Protein AF-A0A2M3ZH18-F1 (afdb_monomer_lite)

pLDDT: mean 82.98, std 18.34, range [20.59, 98.62]

Structure (mmCIF, N/CA/C/O backbone):
data_AF-A0A2M3ZH18-F1
#
_entry.id   AF-A0A2M3ZH18-F1
#
loop_
_atom_site.group_PDB
_atom_site.id
_atom_site.type_symbol
_atom_site.label_atom_id
_atom_site.label_alt_id
_atom_site.label_comp_id
_atom_site.label_asym_id
_atom_site.label_entity_id
_atom_site.label_seq_id
_atom_site.pdbx_PDB_ins_code
_atom_site.Cartn_x
_atom_site.Cartn_y
_atom_site.Cartn_z
_atom_site.occupancy
_atom_site.B_iso_or_equiv
_atom_site.auth_seq_id
_atom_site.auth_comp_id
_atom_site.auth_asym_id
_atom_site.auth_atom_id
_atom_site.pdbx_PDB_model_num
ATOM 1 N N . ASP A 1 1 ? -3.450 54.986 20.479 1.00 55.53 1 ASP A N 1
ATOM 2 C CA . ASP A 1 1 ? -4.906 55.144 20.701 1.00 55.53 1 ASP A CA 1
ATOM 3 C C . ASP A 1 1 ? -5.503 56.477 20.283 1.00 55.53 1 ASP A C 1
ATOM 5 O O . ASP A 1 1 ? -6.326 56.451 19.381 1.00 55.53 1 ASP A O 1
ATOM 9 N N . ARG A 1 2 ? -5.077 57.640 20.800 1.00 76.75 2 ARG A N 1
ATOM 10 C CA . ARG A 1 2 ? -5.689 58.953 20.455 1.00 76.75 2 ARG A CA 1
ATOM 11 C C . ARG A 1 2 ? -5.778 59.245 18.948 1.00 76.75 2 ARG A C 1
ATOM 13 O O . ARG A 1 2 ? -6.826 59.656 18.458 1.00 76.75 2 ARG A O 1
ATOM 20 N N . LEU A 1 3 ? -4.706 58.957 18.203 1.00 73.50 3 LEU A N 1
ATOM 21 C CA . LEU A 1 3 ? -4.660 59.126 16.743 1.00 73.50 3 LEU A CA 1
ATOM 22 C C . LEU A 1 3 ? -5.636 58.192 16.011 1.00 73.50 3 LEU A C 1
ATOM 24 O O . LEU A 1 3 ? -6.243 58.570 15.014 1.00 73.50 3 LEU A O 1
ATOM 28 N N . LYS A 1 4 ? -5.826 56.982 16.546 1.00 72.25 4 LYS A N 1
ATOM 29 C CA . LYS A 1 4 ? -6.760 55.983 16.019 1.00 72.25 4 LYS A CA 1
ATOM 30 C C . LYS A 1 4 ? -8.207 56.403 16.302 1.00 72.25 4 LYS A C 1
ATOM 32 O O . LYS A 1 4 ? -9.038 56.327 15.407 1.00 72.25 4 LYS A O 1
ATOM 37 N N . THR A 1 5 ? -8.487 56.945 17.489 1.00 79.75 5 THR A N 1
ATOM 38 C CA . THR A 1 5 ? -9.808 57.478 17.862 1.00 79.75 5 THR A CA 1
ATOM 39 C C . THR A 1 5 ? -10.209 58.690 17.020 1.00 79.75 5 THR A C 1
ATOM 41 O O . THR A 1 5 ? -11.342 58.745 16.544 1.00 79.75 5 THR A O 1
ATOM 44 N N . ALA A 1 6 ? -9.291 59.634 16.779 1.00 81.38 6 ALA A N 1
ATOM 45 C CA . ALA A 1 6 ? -9.552 60.778 15.901 1.00 81.38 6 ALA A CA 1
ATOM 46 C C . ALA A 1 6 ? -9.825 60.331 14.454 1.00 81.38 6 ALA A C 1
ATOM 48 O O . ALA A 1 6 ? -10.755 60.826 13.818 1.00 81.38 6 ALA A O 1
ATOM 49 N N . LYS A 1 7 ? -9.065 59.341 13.959 1.00 78.31 7 LYS A N 1
ATOM 50 C CA . LYS A 1 7 ? -9.246 58.761 12.620 1.00 78.31 7 LYS A CA 1
ATOM 51 C C . LYS A 1 7 ? -10.584 58.026 12.480 1.00 78.31 7 LYS A C 1
ATOM 53 O O . LYS A 1 7 ? -11.270 58.209 11.481 1.00 78.31 7 LYS A O 1
ATOM 58 N N . ASN A 1 8 ? -10.980 57.251 13.490 1.00 82.69 8 ASN A N 1
ATOM 59 C CA . ASN A 1 8 ? -12.232 56.488 13.469 1.00 82.69 8 ASN A CA 1
ATOM 60 C C . ASN A 1 8 ? -13.473 57.391 13.496 1.00 82.69 8 ASN A C 1
ATOM 62 O O . ASN A 1 8 ? -14.454 57.086 12.827 1.00 82.69 8 ASN A O 1
ATOM 66 N N . ASN A 1 9 ? -13.410 58.523 14.202 1.00 77.94 9 ASN A N 1
ATOM 67 C CA . ASN A 1 9 ? -14.502 59.503 14.263 1.00 77.94 9 ASN A CA 1
ATOM 68 C C . ASN A 1 9 ? -14.422 60.581 13.164 1.00 77.94 9 ASN A C 1
ATOM 70 O O . ASN A 1 9 ? -15.173 61.552 13.202 1.00 77.94 9 ASN A O 1
ATOM 74 N N . ARG A 1 10 ? -13.512 60.422 12.188 1.00 82.69 10 ARG A N 1
ATOM 75 C CA . ARG A 1 10 ? -13.280 61.347 11.060 1.00 82.69 10 ARG A CA 1
ATOM 76 C C . ARG A 1 10 ? -13.067 62.805 11.481 1.00 82.69 10 ARG A C 1
ATOM 78 O O . ARG A 1 10 ? -13.411 63.711 10.735 1.00 82.69 10 ARG A O 1
ATOM 85 N N . LEU A 1 11 ? -12.500 63.042 12.662 1.00 85.75 11 LEU A N 1
ATOM 86 C CA . LEU A 1 11 ? -12.254 64.393 13.165 1.00 85.75 11 LEU A CA 1
ATOM 87 C C . LEU A 1 11 ? -11.016 64.997 12.493 1.00 85.75 11 LEU A C 1
ATOM 89 O O . LEU A 1 11 ? -10.009 64.315 12.300 1.00 85.75 11 LEU A O 1
ATOM 93 N N . CYS A 1 12 ? -11.061 66.292 12.193 1.00 84.88 12 CYS A N 1
ATOM 94 C CA . CYS A 1 12 ? -9.931 67.053 11.677 1.00 84.88 12 CYS A CA 1
ATOM 95 C C . CYS A 1 12 ? -8.749 66.999 12.656 1.00 84.88 12 CYS A C 1
ATOM 97 O O . CYS A 1 12 ? -8.870 67.379 13.820 1.00 84.88 12 CYS A O 1
ATOM 99 N N . PHE A 1 13 ? -7.570 66.583 12.187 1.00 88.19 13 PHE A N 1
ATOM 100 C CA . PHE A 1 13 ? -6.387 66.438 13.048 1.00 88.19 13 PHE A CA 1
ATOM 101 C C . PHE A 1 13 ? -5.772 67.775 13.479 1.00 88.19 13 PHE A C 1
ATOM 103 O O . PHE A 1 13 ? -4.908 67.782 14.352 1.00 88.19 13 PHE A O 1
ATOM 110 N N . GLY A 1 14 ? -6.212 68.896 12.898 1.00 84.38 14 GLY A N 1
ATOM 111 C CA . GLY A 1 14 ? -5.811 70.245 13.299 1.00 84.38 14 GLY A CA 1
ATOM 112 C C . GLY A 1 14 ? -6.581 70.775 14.513 1.00 84.38 14 GLY A C 1
ATOM 113 O O . GLY A 1 14 ? -5.962 71.313 15.428 1.00 84.38 14 GLY A O 1
ATOM 114 N N . CYS A 1 15 ? -7.909 70.600 14.551 1.00 83.50 15 CYS A N 1
ATOM 115 C CA . CYS A 1 15 ? -8.779 71.177 15.588 1.00 83.50 15 CYS A CA 1
ATOM 116 C C . CYS A 1 15 ? -9.497 70.152 16.481 1.00 83.50 15 CYS A C 1
ATOM 118 O O . CYS A 1 15 ? -10.004 70.529 17.531 1.00 83.50 15 CYS A O 1
ATOM 120 N N . LEU A 1 16 ? -9.569 68.881 16.067 1.00 85.00 16 LEU A N 1
ATOM 121 C CA . LEU A 1 16 ? -10.322 67.791 16.708 1.00 85.00 16 LEU A CA 1
ATOM 122 C C . LEU A 1 16 ? -11.823 68.058 16.936 1.00 85.00 16 LEU A C 1
ATOM 124 O O . LEU A 1 16 ? -12.472 67.283 17.630 1.00 85.00 16 LEU A O 1
ATOM 128 N N . ALA A 1 17 ? -12.383 69.113 16.341 1.00 77.75 17 ALA A N 1
ATOM 129 C CA . ALA A 1 17 ? -13.728 69.599 16.655 1.00 77.75 17 ALA A CA 1
ATOM 130 C C . ALA A 1 17 ? -14.755 69.416 15.524 1.00 77.75 17 ALA A C 1
ATOM 132 O O . ALA A 1 17 ? -15.942 69.619 15.750 1.00 77.75 17 ALA A O 1
ATOM 133 N N . SER A 1 18 ? -14.330 69.056 14.309 1.00 76.06 18 SER A N 1
ATOM 134 C CA . SER A 1 18 ? -15.242 68.848 13.178 1.00 76.06 18 SER A CA 1
ATOM 135 C C . SER A 1 18 ? -14.773 67.717 12.271 1.00 76.06 18 SER A C 1
ATOM 137 O O . SER A 1 18 ? -13.570 67.514 12.114 1.00 76.06 18 SER A O 1
ATOM 139 N N . SER A 1 19 ? -15.725 67.020 11.654 1.00 79.81 19 SER A N 1
ATOM 140 C CA . SER A 1 19 ? -15.511 66.047 10.579 1.00 79.81 19 SER A CA 1
ATOM 141 C C . SER A 1 19 ? -15.775 66.605 9.175 1.00 79.81 19 SER A C 1
ATOM 143 O O . SER A 1 19 ? -15.649 65.877 8.193 1.00 79.81 19 SER A O 1
ATOM 145 N N . SER A 1 20 ? -16.130 67.891 9.065 1.00 75.75 20 SER A N 1
ATOM 146 C CA . SER A 1 20 ? -16.502 68.538 7.799 1.00 75.75 20 SER A CA 1
ATOM 147 C C . SER A 1 20 ? -15.324 69.038 6.956 1.00 75.75 20 SER A C 1
ATOM 149 O O . SER A 1 20 ? -15.533 69.434 5.815 1.00 75.75 20 SER A O 1
ATOM 151 N N . HIS A 1 21 ? -14.101 69.048 7.494 1.00 78.25 21 HIS A N 1
ATOM 152 C CA . HIS A 1 21 ? -12.909 69.547 6.801 1.00 78.25 21 HIS A CA 1
ATOM 153 C C . HIS A 1 21 ? -11.648 68.770 7.201 1.00 78.25 21 HIS A C 1
ATOM 155 O O . HIS A 1 21 ? -11.594 68.128 8.254 1.00 78.25 21 HIS A O 1
ATOM 161 N N . SER A 1 22 ? -10.620 68.831 6.352 1.00 78.38 22 SER A N 1
ATOM 162 C CA . SER A 1 22 ? -9.332 68.172 6.580 1.00 78.38 22 SER A CA 1
ATOM 163 C C . SER A 1 22 ? -8.349 69.081 7.334 1.00 78.38 22 SER A C 1
ATOM 165 O O . SER A 1 22 ? -8.576 70.279 7.478 1.00 78.38 22 SER A O 1
ATOM 167 N N . MET A 1 23 ? -7.221 68.535 7.808 1.00 79.12 23 MET A N 1
ATOM 168 C CA . MET A 1 23 ? -6.156 69.337 8.439 1.00 79.12 23 MET A CA 1
ATOM 169 C C . MET A 1 23 ? -5.641 70.455 7.513 1.00 79.12 23 MET A C 1
ATOM 171 O O . MET A 1 23 ? -5.272 71.519 8.005 1.00 79.12 23 MET A O 1
ATOM 175 N N . TYR A 1 24 ? -5.625 70.216 6.200 1.00 75.50 24 TYR A N 1
ATOM 176 C CA . TYR A 1 24 ? -5.082 71.143 5.208 1.00 75.50 24 TYR A CA 1
ATOM 177 C C . TYR A 1 24 ? -5.987 72.361 4.979 1.00 75.50 24 TYR A C 1
ATOM 179 O O . TYR A 1 24 ? -5.477 73.444 4.714 1.00 75.50 24 TYR A O 1
ATOM 187 N N . ASP A 1 25 ? -7.295 72.202 5.198 1.00 79.00 25 ASP A N 1
ATOM 188 C CA . ASP A 1 25 ? -8.325 73.232 4.983 1.00 79.00 25 ASP A CA 1
ATOM 189 C C . ASP A 1 25 ? -8.823 73.838 6.310 1.00 79.00 25 ASP A C 1
ATOM 191 O O . ASP A 1 25 ? -9.847 74.514 6.381 1.00 79.00 25 ASP A O 1
ATOM 195 N N . CYS A 1 26 ? -8.126 73.542 7.409 1.00 82.25 26 CYS A N 1
ATOM 196 C CA . CYS A 1 26 ? -8.530 73.936 8.750 1.00 82.25 26 CYS A CA 1
ATOM 197 C C . CYS A 1 26 ? -7.967 75.316 9.113 1.00 82.25 26 CYS A C 1
ATOM 199 O O . CYS A 1 26 ? -6.822 75.427 9.551 1.00 82.25 26 CYS A O 1
ATOM 201 N N . GLU A 1 27 ? -8.803 76.354 9.085 1.00 80.12 27 GLU A N 1
ATOM 202 C CA . GLU A 1 27 ? -8.418 77.718 9.503 1.00 80.12 27 GLU A CA 1
ATOM 203 C C . GLU A 1 27 ? -7.960 77.803 10.971 1.00 80.12 27 GLU A C 1
ATOM 205 O O . GLU A 1 27 ? -7.195 78.683 11.359 1.00 80.12 27 GLU A O 1
ATOM 210 N N . LYS A 1 28 ? -8.391 76.848 11.805 1.00 76.25 28 LYS A N 1
ATOM 211 C CA . LYS A 1 28 ? -7.997 76.745 13.220 1.00 76.25 28 LYS A CA 1
ATOM 212 C C . LYS A 1 28 ? -6.756 75.871 13.458 1.00 76.25 28 LYS A C 1
ATOM 214 O O . LYS A 1 28 ? -6.391 75.660 14.615 1.00 76.25 28 LYS A O 1
ATOM 219 N N . ALA A 1 29 ? -6.113 75.336 12.414 1.00 77.12 29 ALA A N 1
ATOM 220 C CA . ALA A 1 29 ? -4.942 74.474 12.571 1.00 77.12 29 ALA A CA 1
ATOM 221 C C . ALA A 1 29 ? -3.707 75.302 12.942 1.00 77.12 29 ALA A C 1
ATOM 223 O O . ALA A 1 29 ? -3.177 76.071 12.140 1.00 77.12 29 ALA A O 1
ATOM 224 N N . ARG A 1 30 ? -3.226 75.112 14.171 1.00 76.88 30 ARG A N 1
ATOM 225 C CA . ARG A 1 30 ? -2.007 75.746 14.680 1.00 76.88 30 ARG A CA 1
ATOM 226 C C . ARG A 1 30 ? -0.833 74.771 14.652 1.00 76.88 30 ARG A C 1
ATOM 228 O O . ARG A 1 30 ? -1.008 73.553 14.599 1.00 76.88 30 ARG A O 1
ATOM 235 N N . GLN A 1 31 ? 0.372 75.327 14.675 1.00 80.62 31 GLN A N 1
ATOM 236 C CA . GLN A 1 31 ? 1.603 74.567 14.860 1.00 80.62 31 GLN A CA 1
ATOM 237 C C . GLN A 1 31 ? 1.559 73.844 16.215 1.00 80.62 31 GLN A C 1
ATOM 239 O O . GLN A 1 31 ? 1.094 74.411 17.205 1.00 80.62 31 GLN A O 1
ATOM 244 N N . CYS A 1 32 ? 2.002 72.586 16.258 1.00 81.69 32 CYS A N 1
ATOM 245 C CA . CYS A 1 32 ? 1.922 71.761 17.458 1.00 81.69 32 CYS A CA 1
ATOM 246 C C . CYS A 1 32 ? 2.729 72.365 18.615 1.00 81.69 32 CYS A C 1
ATOM 248 O O . CYS A 1 32 ? 2.222 72.480 19.732 1.00 81.69 32 CYS A O 1
ATOM 250 N N . GLY A 1 33 ? 3.986 72.741 18.374 1.00 74.12 33 GLY A N 1
ATOM 251 C CA . GLY A 1 33 ? 4.843 73.364 19.386 1.00 74.12 33 GLY A CA 1
ATOM 252 C C . GLY A 1 33 ? 5.019 72.512 20.650 1.00 74.12 33 GLY A C 1
ATOM 253 O O . GLY A 1 33 ? 5.064 73.061 21.747 1.00 74.12 33 GLY A O 1
ATOM 254 N N . VAL A 1 34 ? 5.014 71.181 20.519 1.00 77.12 34 VAL A N 1
ATOM 255 C CA . VAL A 1 34 ? 5.344 70.211 21.585 1.00 77.12 34 VAL A CA 1
ATOM 256 C C . VAL A 1 34 ? 6.632 69.518 21.144 1.00 77.12 34 VAL A C 1
ATOM 258 O O . VAL A 1 34 ? 6.711 69.142 19.980 1.00 77.12 34 VAL A O 1
ATOM 261 N N . ASP A 1 35 ? 7.642 69.423 22.012 1.00 76.44 35 ASP A N 1
ATOM 262 C CA . ASP A 1 35 ? 8.973 68.853 21.716 1.00 76.44 35 ASP A CA 1
ATOM 263 C C . ASP A 1 35 ? 9.657 69.456 20.469 1.00 76.44 35 ASP A C 1
ATOM 265 O O . ASP A 1 35 ? 10.229 68.749 19.643 1.00 76.44 35 ASP A O 1
ATOM 269 N N . GLY A 1 36 ? 9.533 70.777 20.275 1.00 71.44 36 GLY A N 1
ATOM 270 C CA . GLY A 1 36 ? 10.062 71.465 19.086 1.00 71.44 36 GLY A CA 1
ATOM 271 C C . GLY A 1 36 ? 9.339 71.103 17.780 1.00 71.44 36 GLY A C 1
ATOM 272 O O . GLY A 1 36 ? 9.811 71.427 16.696 1.00 71.44 36 GLY A O 1
ATOM 273 N N . CYS A 1 37 ? 8.186 70.427 17.854 1.00 74.94 37 CYS A N 1
ATOM 274 C CA . CYS A 1 37 ? 7.444 70.002 16.675 1.00 74.94 37 CYS A CA 1
ATOM 275 C C . CYS A 1 37 ? 6.829 71.187 15.930 1.00 74.94 37 CYS A C 1
ATOM 277 O O . CYS A 1 37 ? 5.837 71.785 16.363 1.00 74.94 37 CYS A O 1
ATOM 279 N N . GLU A 1 38 ? 7.362 71.437 14.740 1.00 76.12 38 GLU A N 1
ATOM 280 C CA . GLU A 1 38 ? 6.894 72.492 13.848 1.00 76.12 38 GLU A CA 1
ATOM 281 C C . GLU A 1 38 ? 5.717 72.081 12.949 1.00 76.12 38 GLU A C 1
ATOM 283 O O . GLU A 1 38 ? 5.256 72.859 12.114 1.00 76.12 38 GLU A O 1
ATOM 288 N N . ARG A 1 39 ? 5.194 70.860 13.104 1.00 76.38 39 ARG A N 1
ATOM 289 C CA . ARG A 1 39 ? 4.098 70.352 12.269 1.00 76.38 39 ARG A CA 1
ATOM 290 C C . ARG A 1 39 ? 2.748 70.903 12.727 1.00 76.38 39 ARG A C 1
ATOM 292 O O . ARG A 1 39 ? 2.496 71.059 13.921 1.00 76.38 39 ARG A O 1
ATOM 299 N N . LYS A 1 40 ? 1.846 71.155 11.775 1.00 78.12 40 LYS A N 1
ATOM 300 C CA . LYS A 1 40 ? 0.470 71.603 12.042 1.00 78.12 40 LYS A CA 1
ATOM 301 C C . LYS A 1 40 ? -0.416 70.409 12.393 1.00 78.12 40 LYS A C 1
ATOM 303 O O . LYS A 1 40 ? -0.895 69.710 11.514 1.00 78.12 40 LYS A O 1
ATOM 308 N N . HIS A 1 41 ? -0.615 70.157 13.680 1.00 83.69 41 HIS A N 1
ATOM 309 C CA . HIS A 1 41 ? -1.595 69.196 14.185 1.00 83.69 41 HIS A CA 1
ATOM 310 C C . HIS A 1 41 ? -1.989 69.568 15.615 1.00 83.69 41 HIS A C 1
ATOM 312 O O . HIS A 1 41 ? -1.255 70.263 16.319 1.00 83.69 41 HIS A O 1
ATOM 318 N N . HIS A 1 42 ? -3.135 69.073 16.074 1.00 85.31 42 HIS A N 1
ATOM 319 C CA . HIS A 1 42 ? -3.583 69.302 17.437 1.00 85.31 42 HIS A CA 1
ATOM 320 C C . HIS A 1 42 ? -2.585 68.687 18.429 1.00 85.31 42 HIS A C 1
ATOM 322 O O . HIS A 1 42 ? -2.158 67.538 18.264 1.00 85.31 42 HIS A O 1
ATOM 328 N N . ARG A 1 43 ? -2.236 69.427 19.488 1.00 83.38 43 ARG A N 1
ATOM 329 C CA . ARG A 1 43 ? -1.198 69.043 20.471 1.00 83.38 43 ARG A CA 1
ATOM 330 C C . ARG A 1 43 ? -1.466 67.676 21.116 1.00 83.38 43 ARG A C 1
ATOM 332 O O . ARG A 1 43 ? -0.547 66.906 21.356 1.00 83.38 43 ARG A O 1
ATOM 339 N N . MET A 1 44 ? -2.743 67.327 21.300 1.00 81.56 44 MET A N 1
ATOM 340 C CA . MET A 1 44 ? -3.195 66.031 21.845 1.00 81.56 44 MET A CA 1
ATOM 341 C C . MET A 1 44 ? -2.846 64.808 20.980 1.00 81.56 44 MET A C 1
ATOM 343 O O . MET A 1 44 ? -2.903 63.680 21.477 1.00 81.56 44 MET A O 1
ATOM 347 N N . LEU A 1 45 ? -2.532 65.020 19.699 1.00 83.38 45 LEU A N 1
ATOM 348 C CA . LEU A 1 45 ? -2.123 63.977 18.757 1.00 83.38 45 LEU A CA 1
ATOM 349 C C . LEU A 1 45 ? -0.596 63.871 18.607 1.00 83.38 45 LEU A C 1
ATOM 351 O O . LEU A 1 45 ? -0.137 63.065 17.801 1.00 83.38 45 LEU A O 1
ATOM 355 N N . HIS A 1 46 ? 0.189 64.661 19.351 1.00 82.88 46 HIS A N 1
ATOM 356 C CA . HIS A 1 46 ? 1.648 64.583 19.301 1.00 82.88 46 HIS A CA 1
ATOM 357 C C . HIS A 1 46 ? 2.160 63.222 19.798 1.00 82.88 46 HIS A C 1
ATOM 359 O O . HIS A 1 46 ? 1.674 62.692 20.799 1.00 82.88 46 HIS A O 1
ATOM 365 N N . LEU A 1 47 ? 3.141 62.664 19.087 1.00 73.56 47 LEU A N 1
ATOM 366 C CA . LEU A 1 47 ? 3.800 61.402 19.412 1.00 73.56 47 LEU A CA 1
ATOM 367 C C . LEU A 1 47 ? 5.296 61.679 19.590 1.00 73.56 47 LEU A C 1
ATOM 369 O O . LEU A 1 47 ? 6.004 61.838 18.597 1.00 73.56 47 LEU A O 1
ATOM 373 N N . SER A 1 48 ? 5.769 61.739 20.835 1.00 58.88 48 SER A N 1
ATOM 374 C CA . SER A 1 48 ? 7.197 61.912 21.123 1.00 58.88 48 SER A CA 1
ATOM 375 C C . SER A 1 48 ? 7.984 60.642 20.734 1.00 58.88 48 SER A C 1
ATOM 377 O O . SER A 1 48 ? 7.489 59.529 20.966 1.00 58.88 48 SER A O 1
ATOM 379 N N . PRO A 1 49 ? 9.203 60.748 20.167 1.00 44.81 49 PRO A N 1
ATOM 380 C CA . PRO A 1 49 ? 10.022 59.587 19.822 1.00 44.81 49 PRO A CA 1
ATOM 381 C C . PRO A 1 49 ? 10.627 58.949 21.085 1.00 44.81 49 PRO A C 1
ATOM 383 O O . PRO A 1 49 ? 11.157 59.652 21.940 1.00 44.81 49 PRO A O 1
ATOM 386 N N . ARG A 1 50 ? 10.597 57.614 21.212 1.00 33.16 50 ARG A N 1
ATOM 387 C CA . ARG A 1 50 ? 11.335 56.889 22.266 1.00 33.16 50 ARG A CA 1
ATOM 388 C C . ARG A 1 50 ? 12.618 56.264 21.704 1.00 33.16 50 ARG A C 1
ATOM 390 O O . ARG A 1 50 ? 12.536 55.289 20.965 1.00 33.16 50 ARG A O 1
ATOM 397 N N . GLY A 1 51 ? 13.774 56.798 22.112 1.00 31.42 51 GLY A N 1
ATOM 398 C CA . GLY A 1 51 ? 15.018 56.041 22.336 1.00 31.42 51 GLY A CA 1
ATOM 399 C C . GLY A 1 51 ? 15.078 55.484 23.777 1.00 31.42 51 GLY A C 1
ATOM 400 O O . GLY A 1 51 ? 14.149 55.746 24.548 1.00 31.42 51 GLY A O 1
ATOM 401 N N . PRO A 1 52 ? 16.098 54.680 24.152 1.00 31.02 52 PRO A N 1
ATOM 402 C CA . PRO A 1 52 ? 16.040 53.761 25.298 1.00 31.02 52 PRO A CA 1
ATOM 403 C C . PRO A 1 52 ? 16.045 54.483 26.658 1.00 31.02 52 PRO A C 1
ATOM 405 O O . PRO A 1 52 ? 16.768 55.451 26.853 1.00 31.02 52 PRO A O 1
ATOM 408 N N . ARG A 1 53 ? 15.201 54.011 27.586 1.00 39.62 53 ARG A N 1
ATOM 409 C CA . ARG A 1 53 ? 14.748 54.694 28.819 1.00 39.62 53 ARG A CA 1
ATOM 410 C C . ARG A 1 53 ? 15.753 54.710 29.987 1.00 39.62 53 ARG A C 1
ATOM 412 O O . ARG A 1 53 ? 16.115 53.638 30.457 1.00 39.62 53 ARG A O 1
ATOM 419 N N . ALA A 1 54 ? 15.965 55.893 30.572 1.00 26.42 54 ALA A N 1
ATOM 420 C CA . ALA A 1 54 ? 15.917 56.231 32.014 1.00 26.42 54 ALA A CA 1
ATOM 421 C C . ALA A 1 54 ? 15.951 57.780 32.116 1.00 26.42 54 ALA A C 1
ATOM 423 O O . ALA A 1 54 ? 16.501 58.413 31.228 1.00 26.42 54 ALA A O 1
ATOM 424 N N . GLU A 1 55 ? 15.260 58.462 33.032 1.00 21.94 55 GLU A N 1
ATOM 425 C CA . GLU A 1 55 ? 15.751 58.675 34.398 1.00 21.94 55 GLU A CA 1
ATOM 426 C C . GLU A 1 55 ? 14.648 59.087 35.391 1.00 21.94 55 GLU A C 1
ATOM 428 O O . GLU A 1 55 ? 13.646 59.723 35.060 1.00 21.94 55 GLU A O 1
ATOM 433 N N . HIS A 1 56 ? 14.902 58.705 36.641 1.00 24.98 56 HIS A N 1
ATOM 434 C CA . HIS A 1 56 ? 14.236 59.110 37.870 1.00 24.98 56 HIS A CA 1
ATOM 435 C C . HIS A 1 56 ? 14.625 60.533 38.312 1.00 24.98 56 HIS A C 1
ATOM 437 O O . HIS A 1 56 ? 15.796 60.887 38.312 1.00 24.98 56 HIS A O 1
ATOM 443 N N . SER A 1 57 ? 13.671 61.250 38.906 1.00 21.41 57 SER A N 1
ATOM 444 C CA . SER A 1 57 ? 13.747 61.759 40.293 1.00 21.41 57 SER A CA 1
ATOM 445 C C . SER A 1 57 ? 12.289 61.811 40.804 1.00 21.41 57 SER A C 1
ATOM 447 O O . SER A 1 57 ? 11.392 62.090 40.020 1.00 21.41 57 SER A O 1
ATOM 449 N N . SER A 1 58 ? 11.892 61.452 42.027 1.00 22.25 58 SER A N 1
ATOM 450 C CA . SER A 1 58 ? 12.490 61.672 43.342 1.00 22.25 58 SER A CA 1
ATOM 451 C C . SER A 1 58 ? 11.824 60.778 44.425 1.00 22.25 58 SER A C 1
ATOM 453 O O . SER A 1 58 ? 10.633 60.498 44.367 1.00 22.25 58 SER A O 1
ATOM 455 N N . LEU A 1 59 ? 12.652 60.352 45.391 1.00 22.91 59 LEU A N 1
ATOM 456 C CA . LEU A 1 59 ? 12.440 60.223 46.850 1.00 22.91 59 LEU A CA 1
ATOM 457 C C . LEU A 1 59 ? 11.225 59.458 47.446 1.00 22.91 59 LEU A C 1
ATOM 459 O O . LEU A 1 59 ? 10.129 59.989 47.560 1.00 22.91 59 LEU A O 1
ATOM 463 N N . GLY A 1 60 ? 11.537 58.313 48.081 1.00 21.45 60 GLY A N 1
ATOM 464 C CA . GLY A 1 60 ? 11.365 58.158 49.540 1.00 21.45 60 GLY A CA 1
ATOM 465 C C . GLY A 1 60 ? 10.284 57.200 50.074 1.00 21.45 60 GLY A C 1
ATOM 466 O O . GLY A 1 60 ? 9.174 57.643 50.341 1.00 21.45 60 GLY A O 1
ATOM 467 N N . LYS A 1 61 ? 10.652 55.944 50.394 1.00 23.09 61 LYS A N 1
ATOM 468 C CA . LYS A 1 61 ? 10.767 55.397 51.776 1.00 23.09 61 LYS A CA 1
ATOM 469 C C . LYS A 1 61 ? 10.918 53.858 51.802 1.00 23.09 61 LYS A C 1
ATOM 471 O O . LYS A 1 61 ? 10.120 53.135 51.222 1.00 23.09 61 LYS A O 1
ATOM 476 N N . SER A 1 62 ? 11.991 53.455 52.487 1.00 20.61 62 SER A N 1
ATOM 477 C CA . SER A 1 62 ? 12.355 52.225 53.216 1.00 20.61 62 SER A CA 1
ATOM 478 C C . SER A 1 62 ? 11.393 51.023 53.242 1.00 20.61 62 SER A C 1
ATOM 480 O O . SER A 1 62 ? 10.237 51.179 53.603 1.00 20.61 62 SER A O 1
ATOM 482 N N . GLU A 1 63 ? 11.891 49.799 53.011 1.00 22.23 63 GLU A N 1
ATOM 483 C CA . GLU A 1 63 ? 12.546 48.937 54.020 1.00 22.23 63 GLU A CA 1
ATOM 484 C C . GLU A 1 63 ? 13.130 47.641 53.402 1.00 22.23 63 GLU A C 1
ATOM 486 O O . GLU A 1 63 ? 12.536 46.974 52.562 1.00 22.23 63 GLU A O 1
ATOM 491 N N . THR A 1 64 ? 14.360 47.365 53.834 1.00 20.59 64 THR A N 1
ATOM 492 C CA . THR A 1 64 ? 15.184 46.139 53.872 1.00 20.59 64 THR A CA 1
ATOM 493 C C . THR A 1 64 ? 14.542 44.764 53.609 1.00 20.59 64 THR A C 1
ATOM 495 O O . THR A 1 64 ? 13.609 44.381 54.305 1.00 20.59 64 THR A O 1
ATOM 498 N N . SER A 1 65 ? 15.178 43.904 52.794 1.00 21.66 65 SER A N 1
ATOM 499 C CA . SER A 1 65 ? 16.133 42.859 53.254 1.00 21.66 65 SER A CA 1
ATOM 500 C C . SER A 1 65 ? 16.436 41.759 52.203 1.00 21.66 65 SER A C 1
ATOM 502 O O . SER A 1 65 ? 15.557 41.165 51.599 1.00 21.66 65 SER A O 1
ATOM 504 N N . GLU A 1 66 ? 17.742 41.557 52.002 1.00 21.05 66 GLU A N 1
ATOM 505 C CA . GLU A 1 66 ? 18.524 40.350 51.666 1.00 21.05 66 GLU A CA 1
ATOM 506 C C . GLU A 1 66 ? 18.026 39.176 50.772 1.00 21.05 66 GLU A C 1
ATOM 508 O O . GLU A 1 66 ? 17.132 38.416 51.118 1.00 21.05 66 GLU A O 1
ATOM 513 N N . LYS A 1 67 ? 18.904 38.883 49.788 1.00 22.14 67 LYS A N 1
ATOM 514 C CA . LYS A 1 67 ? 19.532 37.582 49.426 1.00 22.14 67 LYS A CA 1
ATOM 515 C C . LYS A 1 67 ? 18.875 36.605 48.421 1.00 22.14 67 LYS A C 1
ATOM 517 O O . LYS A 1 67 ? 17.935 35.888 48.728 1.00 22.14 67 LYS A O 1
ATOM 522 N N . ARG A 1 68 ? 19.687 36.405 47.366 1.00 21.64 68 ARG A N 1
ATOM 523 C CA . ARG A 1 68 ? 20.194 35.156 46.744 1.00 21.64 68 ARG A CA 1
ATOM 524 C C . ARG A 1 68 ? 19.615 34.703 45.396 1.00 21.64 68 ARG A C 1
ATOM 526 O O . ARG A 1 68 ? 18.426 34.760 45.128 1.00 21.64 68 ARG A O 1
ATOM 533 N N . GLU A 1 69 ? 20.585 34.309 44.576 1.00 23.33 69 GLU A N 1
ATOM 534 C CA . GLU A 1 69 ? 20.603 33.925 43.166 1.00 23.33 69 GLU A CA 1
ATOM 535 C C . GLU A 1 69 ? 19.765 32.681 42.842 1.00 23.33 69 GLU A C 1
ATOM 537 O O . GLU A 1 69 ? 19.704 31.760 43.652 1.00 23.33 69 GLU A O 1
ATOM 542 N N . ASP A 1 70 ? 19.251 32.611 41.608 1.00 22.45 70 ASP A N 1
ATOM 543 C CA . ASP A 1 70 ? 19.524 31.457 40.737 1.00 22.45 70 ASP A CA 1
ATOM 544 C C . ASP A 1 70 ? 19.451 31.877 39.242 1.00 22.45 70 ASP A C 1
ATOM 546 O O . ASP A 1 70 ? 18.642 32.746 38.889 1.00 22.45 70 ASP A O 1
ATOM 550 N N . PRO A 1 71 ? 20.311 31.341 38.352 1.00 26.98 71 PRO A N 1
ATOM 551 C CA . PRO A 1 71 ? 20.505 31.820 36.988 1.00 26.98 71 PRO A CA 1
ATOM 552 C C . PRO A 1 71 ? 19.700 31.021 35.949 1.00 26.98 71 PRO A C 1
ATOM 554 O O . PRO A 1 71 ? 19.401 29.844 36.120 1.00 26.98 71 PRO A O 1
ATOM 557 N N . GLY A 1 72 ? 19.466 31.638 34.785 1.00 24.19 72 GLY A N 1
ATOM 558 C CA . GLY A 1 72 ? 19.314 30.888 33.531 1.00 24.19 72 GLY A CA 1
ATOM 559 C C . GLY A 1 72 ? 17.931 30.887 32.881 1.00 24.19 72 GLY A C 1
ATOM 560 O O . GLY A 1 72 ? 17.300 29.846 32.737 1.00 24.19 72 GLY A O 1
ATOM 561 N N . ALA A 1 73 ? 17.517 32.037 32.347 1.00 23.72 73 ALA A N 1
ATOM 562 C CA . ALA A 1 73 ? 16.593 32.089 31.215 1.00 23.72 73 ALA A CA 1
ATOM 563 C C . ALA A 1 73 ? 17.091 33.128 30.204 1.00 23.72 73 ALA A C 1
ATOM 565 O O . ALA A 1 73 ? 16.572 34.238 30.107 1.00 23.72 73 ALA A O 1
ATOM 566 N N . THR A 1 74 ? 18.135 32.779 29.453 1.00 24.42 74 THR A N 1
ATOM 567 C CA . THR A 1 74 ? 18.555 33.575 28.298 1.00 24.42 74 THR A CA 1
ATOM 568 C C . THR A 1 74 ? 17.662 33.203 27.118 1.00 24.42 74 THR A C 1
ATOM 570 O O . THR A 1 74 ? 17.785 32.126 26.535 1.00 24.42 74 THR A O 1
ATOM 573 N N . GLN A 1 75 ? 16.741 34.100 26.763 1.00 26.83 75 GLN A N 1
ATOM 574 C CA . GLN A 1 75 ? 16.172 34.150 25.420 1.00 26.83 75 GLN A CA 1
ATOM 575 C C . GLN A 1 75 ? 17.326 34.333 24.426 1.00 26.83 75 GLN A C 1
ATOM 577 O O . GLN A 1 75 ? 17.873 35.425 24.299 1.00 26.83 75 GLN A O 1
ATOM 582 N N . ALA A 1 76 ? 17.717 33.268 23.732 1.00 22.03 76 ALA A N 1
ATOM 583 C CA . ALA A 1 76 ? 18.636 33.365 22.608 1.00 22.03 76 ALA A CA 1
ATOM 584 C C . ALA A 1 76 ? 17.832 33.596 21.321 1.00 22.03 76 ALA A C 1
ATOM 586 O O . ALA A 1 76 ? 17.446 32.664 20.619 1.00 22.03 76 ALA A O 1
ATOM 587 N N . THR A 1 77 ? 17.573 34.863 21.006 1.00 24.73 77 THR A N 1
ATOM 588 C CA . THR A 1 77 ? 17.495 35.314 19.614 1.00 24.73 77 THR A CA 1
ATOM 589 C C . THR A 1 77 ? 18.901 35.213 19.030 1.00 24.73 77 THR A C 1
ATOM 591 O O . THR A 1 77 ? 19.747 36.055 19.337 1.00 24.73 77 THR A O 1
ATOM 594 N N . SER A 1 78 ? 19.190 34.189 18.226 1.00 22.75 78 SER A N 1
ATOM 595 C CA . SER A 1 78 ? 20.474 34.104 17.523 1.00 22.75 78 SER A CA 1
ATOM 596 C C . SER A 1 78 ? 20.506 35.104 16.368 1.00 22.75 78 SER A C 1
ATOM 598 O O . SER A 1 78 ? 20.155 34.799 15.232 1.00 22.75 78 SER A O 1
ATOM 600 N N . TYR A 1 79 ? 20.928 36.322 16.696 1.00 27.67 79 TYR A N 1
ATOM 601 C CA . TYR A 1 79 ? 21.568 37.248 15.775 1.00 27.67 79 TYR A CA 1
ATOM 602 C C . TYR A 1 79 ? 22.983 36.727 15.488 1.00 27.67 79 TYR A C 1
ATOM 604 O O . TYR A 1 79 ? 23.792 36.623 16.407 1.00 27.67 79 TYR A O 1
ATOM 612 N N . HIS A 1 80 ? 23.312 36.452 14.227 1.00 25.28 80 HIS A N 1
ATOM 613 C CA . HIS A 1 80 ? 24.701 36.284 13.791 1.00 25.28 80 HIS A CA 1
ATOM 614 C C . HIS A 1 80 ? 25.091 37.452 12.880 1.00 25.28 80 HIS A C 1
ATOM 616 O O . HIS A 1 80 ? 25.165 37.331 11.665 1.00 25.28 80 HIS A O 1
ATOM 622 N N . HIS A 1 81 ? 25.343 38.607 13.497 1.00 28.92 81 HIS A N 1
ATOM 623 C CA . HIS A 1 81 ? 26.269 39.604 12.968 1.00 28.92 81 HIS A CA 1
ATOM 624 C C . HIS A 1 81 ? 27.301 39.872 14.065 1.00 28.92 81 HIS A C 1
ATOM 626 O O . HIS A 1 81 ? 27.014 40.564 15.040 1.00 28.92 81 HIS A O 1
ATOM 632 N N . ARG A 1 82 ? 28.506 39.311 13.916 1.00 25.58 82 ARG A N 1
ATOM 633 C CA . ARG A 1 82 ? 29.707 39.882 14.528 1.00 25.58 82 ARG A CA 1
ATOM 634 C C . ARG A 1 82 ? 30.458 40.643 13.450 1.00 25.58 82 ARG A C 1
ATOM 636 O O . ARG A 1 82 ? 30.915 40.069 12.469 1.00 25.58 82 ARG A O 1
ATOM 643 N N . SER A 1 83 ? 30.550 41.946 13.657 1.00 29.22 83 SER A N 1
ATOM 644 C CA . SER A 1 83 ? 31.512 42.818 13.003 1.00 29.22 83 SER A CA 1
ATOM 645 C C . SER A 1 83 ? 32.913 42.454 13.504 1.00 29.22 83 SER A C 1
ATOM 647 O O . SER A 1 83 ? 33.139 42.458 14.713 1.00 29.22 83 SER A O 1
ATOM 649 N N . GLY A 1 84 ? 33.840 42.154 12.590 1.00 28.02 84 GLY A N 1
ATOM 650 C CA . GLY A 1 84 ? 35.269 42.015 12.891 1.00 28.02 84 GLY A CA 1
ATOM 651 C C . GLY A 1 84 ? 35.895 40.728 12.355 1.00 28.02 84 GLY A C 1
ATOM 652 O O . GLY A 1 84 ? 35.937 39.725 13.057 1.00 28.02 84 GLY A O 1
ATOM 653 N N . GLY A 1 85 ? 36.414 40.784 11.127 1.00 28.47 85 GLY A N 1
ATOM 654 C CA . GLY A 1 85 ? 37.211 39.724 10.504 1.00 28.47 85 GLY A CA 1
ATOM 655 C C . GLY A 1 85 ? 37.022 39.712 8.988 1.00 28.47 85 GLY A C 1
ATOM 656 O O . GLY A 1 85 ? 35.930 39.433 8.510 1.00 28.47 85 GLY A O 1
ATOM 657 N N . SER A 1 86 ? 38.062 40.061 8.230 1.00 35.69 86 SER A N 1
ATOM 658 C CA . SER A 1 86 ? 38.062 40.045 6.759 1.00 35.69 86 SER A CA 1
ATOM 659 C C . SER A 1 86 ? 37.808 38.620 6.236 1.00 35.69 86 SER A C 1
ATOM 661 O O . SER A 1 86 ? 38.718 37.793 6.235 1.00 35.69 86 SER A O 1
ATOM 663 N N . SER A 1 87 ? 36.569 38.299 5.839 1.00 41.34 87 SER A N 1
ATOM 664 C CA . SER A 1 87 ? 36.229 36.996 5.250 1.00 41.34 87 SER A CA 1
ATOM 665 C C . SER A 1 87 ? 36.658 36.953 3.781 1.00 41.34 87 SER A C 1
ATOM 667 O O . SER A 1 87 ? 36.273 37.829 3.008 1.00 41.34 87 SER A O 1
ATOM 669 N N . THR A 1 88 ? 37.408 35.925 3.378 1.00 60.09 88 THR A N 1
ATOM 670 C CA . THR A 1 88 ? 38.015 35.809 2.033 1.00 60.09 88 THR A CA 1
ATOM 671 C C . THR A 1 88 ? 37.385 34.709 1.161 1.00 60.09 88 THR A C 1
ATOM 673 O O . THR A 1 88 ? 38.048 34.141 0.291 1.00 60.09 88 THR A O 1
ATOM 676 N N . THR A 1 89 ? 36.095 34.420 1.370 1.00 69.75 89 THR A N 1
ATOM 677 C CA . THR A 1 89 ? 35.310 33.498 0.529 1.00 69.75 89 THR A CA 1
ATOM 678 C C . THR A 1 89 ? 34.497 34.264 -0.505 1.00 69.75 89 THR A C 1
ATOM 680 O O . THR A 1 89 ? 33.722 35.159 -0.166 1.00 69.75 89 THR A O 1
ATOM 683 N N . LEU A 1 90 ? 34.677 33.903 -1.779 1.00 83.50 90 LEU A N 1
ATOM 684 C CA . LEU A 1 90 ? 33.949 34.480 -2.904 1.00 83.50 90 LEU A CA 1
ATOM 685 C C . LEU A 1 90 ? 32.785 33.562 -3.294 1.00 83.50 90 LEU A C 1
ATOM 687 O O . LEU A 1 90 ? 32.988 32.431 -3.738 1.00 83.50 90 LEU A O 1
ATOM 691 N N . TYR A 1 91 ? 31.559 34.059 -3.159 1.00 87.06 91 TYR A N 1
ATOM 692 C CA . TYR A 1 91 ? 30.349 33.407 -3.652 1.00 87.06 91 TYR A CA 1
ATOM 693 C C . TYR A 1 91 ? 30.123 33.714 -5.135 1.00 87.06 91 TYR A C 1
ATOM 695 O O . TYR A 1 91 ? 30.683 34.665 -5.689 1.00 87.06 91 TYR A O 1
ATOM 703 N N . GLN A 1 92 ? 29.255 32.929 -5.782 1.00 91.31 92 GLN A N 1
ATOM 704 C CA . GLN A 1 92 ? 28.864 33.140 -7.176 1.00 91.31 92 GLN A CA 1
ATOM 705 C C . GLN A 1 92 ? 27.955 34.366 -7.312 1.00 91.31 92 GLN A C 1
ATOM 707 O O . GLN A 1 92 ? 26.730 34.267 -7.389 1.00 91.31 92 GLN A O 1
ATOM 712 N N . VAL A 1 93 ? 28.577 35.540 -7.336 1.00 91.81 93 VAL A N 1
ATOM 713 C CA . VAL A 1 93 ? 27.906 36.836 -7.400 1.00 91.81 93 VAL A CA 1
ATOM 714 C C . VAL A 1 93 ? 28.371 37.602 -8.630 1.00 91.81 93 VAL A C 1
ATOM 716 O O . VAL A 1 93 ? 29.563 37.644 -8.933 1.00 91.81 93 VAL A O 1
ATOM 719 N N . LEU A 1 94 ? 27.430 38.223 -9.345 1.00 93.19 94 LEU A N 1
ATOM 720 C CA . LEU A 1 94 ? 27.735 39.061 -10.506 1.00 93.19 94 LEU A CA 1
ATOM 721 C C . LEU A 1 94 ? 26.762 40.245 -10.650 1.00 93.19 94 LEU A C 1
ATOM 723 O O . LEU A 1 94 ? 25.612 40.156 -10.206 1.00 93.19 94 LEU A O 1
ATOM 727 N N . PRO A 1 95 ? 27.181 41.348 -11.294 1.00 94.06 95 PRO A N 1
ATOM 728 C CA . PRO A 1 95 ? 26.309 42.486 -11.550 1.00 94.06 95 PRO A CA 1
ATOM 729 C C . PRO A 1 95 ? 25.252 42.159 -12.611 1.00 94.06 95 PRO A C 1
ATOM 731 O O . PRO A 1 95 ? 25.543 41.601 -13.673 1.00 94.06 95 PRO A O 1
ATOM 734 N N . VAL A 1 96 ? 24.013 42.567 -12.349 1.00 95.69 96 VAL A N 1
ATOM 735 C CA . VAL A 1 96 ? 22.877 42.422 -13.261 1.00 95.69 96 VAL A CA 1
ATOM 736 C C . VAL A 1 96 ? 22.016 43.683 -13.289 1.00 95.69 96 VAL A C 1
ATOM 738 O O . VAL A 1 96 ? 22.005 44.509 -12.382 1.00 95.69 96 VAL A O 1
ATOM 741 N N . THR A 1 97 ? 21.250 43.843 -14.360 1.00 96.75 97 THR A N 1
ATOM 742 C CA . THR A 1 97 ? 20.160 44.813 -14.453 1.00 96.75 97 THR A CA 1
ATOM 743 C C . THR A 1 97 ? 18.842 44.055 -14.503 1.00 96.75 97 THR A C 1
ATOM 745 O O . THR A 1 97 ? 18.600 43.289 -15.439 1.00 96.75 97 THR A O 1
ATOM 748 N N . LEU A 1 98 ? 17.990 44.275 -13.508 1.00 96.94 98 LEU A N 1
ATOM 749 C CA . LEU A 1 98 ? 16.614 43.795 -13.489 1.00 96.94 98 LEU A CA 1
ATOM 750 C C . LEU A 1 98 ? 15.723 44.789 -14.223 1.00 96.94 98 LEU A C 1
ATOM 752 O O . LEU A 1 98 ? 15.920 45.994 -14.102 1.00 96.94 98 LEU A O 1
ATOM 756 N N . MET A 1 99 ? 14.771 44.301 -15.014 1.00 95.12 99 MET A N 1
ATOM 757 C CA . MET A 1 99 ? 13.963 45.132 -15.903 1.00 95.12 99 MET A CA 1
ATOM 758 C C . MET A 1 99 ? 12.508 44.676 -15.943 1.00 95.12 99 MET A C 1
ATOM 760 O O . MET A 1 99 ? 12.208 43.482 -16.058 1.00 95.12 99 MET A O 1
ATOM 764 N N . LYS A 1 100 ? 11.594 45.648 -15.916 1.00 92.81 100 LYS A N 1
ATOM 765 C CA . LYS A 1 100 ? 10.158 45.441 -16.118 1.00 92.81 100 LYS A CA 1
ATOM 766 C C . LYS A 1 100 ? 9.502 46.734 -16.600 1.00 92.81 100 LYS A C 1
ATOM 768 O O . LYS A 1 100 ? 9.755 47.785 -16.031 1.00 92.81 100 LYS A O 1
ATOM 773 N N . ASN A 1 101 ? 8.650 46.653 -17.626 1.00 82.56 101 ASN A N 1
ATOM 774 C CA . ASN A 1 101 ? 7.771 47.744 -18.079 1.00 82.56 101 ASN A CA 1
ATOM 775 C C . ASN A 1 101 ? 8.469 49.120 -18.204 1.00 82.56 101 ASN A C 1
ATOM 777 O O . ASN A 1 101 ? 7.986 50.117 -17.679 1.00 82.56 101 ASN A O 1
ATOM 781 N N . GLY A 1 102 ? 9.635 49.166 -18.859 1.00 82.44 102 GLY A N 1
ATOM 782 C CA . GLY A 1 102 ? 10.397 50.406 -19.069 1.00 82.44 102 GLY A CA 1
ATOM 783 C C . GLY A 1 102 ? 11.235 50.878 -17.874 1.00 82.44 102 GLY A C 1
ATOM 784 O O . GLY A 1 102 ? 11.965 51.854 -18.004 1.00 82.44 102 GLY A O 1
ATOM 785 N N . ARG A 1 103 ? 11.187 50.179 -16.734 1.00 91.62 103 ARG A N 1
ATOM 786 C CA . ARG A 1 103 ? 12.031 50.439 -15.561 1.00 91.62 103 ARG A CA 1
ATOM 787 C C . ARG A 1 103 ? 13.170 49.449 -15.468 1.00 91.62 103 ARG A C 1
ATOM 789 O O . ARG A 1 103 ? 13.029 48.287 -15.861 1.00 91.62 103 ARG A O 1
ATOM 796 N N . SER A 1 104 ? 14.281 49.910 -14.906 1.00 93.69 104 SER A N 1
ATOM 797 C CA . SER A 1 104 ? 15.459 49.087 -14.684 1.00 93.69 104 SER A CA 1
ATOM 798 C C . SER A 1 104 ? 16.136 49.408 -13.361 1.00 93.69 104 SER A C 1
ATOM 800 O O . SER A 1 104 ? 16.388 50.578 -13.092 1.00 93.69 104 SER A O 1
ATOM 802 N N . VAL A 1 105 ? 16.504 48.373 -12.611 1.00 96.06 105 VAL A N 1
ATOM 803 C CA . VAL A 1 105 ? 17.274 48.471 -11.365 1.00 96.06 105 VAL A CA 1
ATOM 804 C C . VAL A 1 105 ? 18.588 47.724 -11.550 1.00 96.06 105 VAL A C 1
ATOM 806 O O . VAL A 1 105 ? 18.598 46.564 -11.969 1.00 96.06 105 VAL A O 1
ATOM 809 N N . LYS A 1 106 ? 19.710 48.396 -11.286 1.00 94.25 106 LYS A N 1
ATOM 810 C CA . LYS A 1 106 ? 21.036 47.765 -11.274 1.00 94.25 106 LYS A CA 1
ATOM 811 C C . LYS A 1 106 ? 21.274 47.170 -9.889 1.00 94.25 106 LYS A C 1
ATOM 813 O O . LYS A 1 106 ? 21.146 47.876 -8.899 1.00 94.25 106 LYS A O 1
ATOM 818 N N . THR A 1 107 ? 21.618 45.891 -9.831 1.00 94.19 107 THR A N 1
ATOM 819 C CA . THR A 1 107 ? 21.881 45.165 -8.582 1.00 94.19 107 THR A CA 1
ATOM 820 C C . THR A 1 107 ? 22.889 44.040 -8.834 1.00 94.19 107 THR A C 1
ATOM 822 O O . THR A 1 107 ? 23.417 43.898 -9.937 1.00 94.19 107 THR A O 1
ATOM 825 N N . PHE A 1 108 ? 23.155 43.220 -7.826 1.00 94.56 108 PHE A N 1
ATOM 826 C CA . PHE A 1 108 ? 23.918 41.989 -7.945 1.00 94.56 108 PHE A CA 1
ATOM 827 C C . PHE A 1 108 ? 22.989 40.784 -7.806 1.00 94.56 108 PHE A C 1
ATOM 829 O O . PHE A 1 108 ? 22.043 40.802 -7.016 1.00 94.56 108 PHE A O 1
ATOM 836 N N . ALA A 1 109 ? 23.261 39.742 -8.589 1.00 94.56 109 ALA A N 1
ATOM 837 C CA . ALA A 1 109 ? 22.592 38.453 -8.488 1.00 94.56 109 ALA A CA 1
ATOM 838 C C . ALA A 1 109 ? 23.495 37.450 -7.776 1.00 94.56 109 ALA A C 1
ATOM 840 O O . ALA A 1 109 ? 24.676 37.344 -8.106 1.00 94.56 109 ALA A O 1
ATOM 841 N N . PHE A 1 110 ? 22.916 36.699 -6.845 1.00 93.81 110 PHE A N 1
ATOM 842 C CA . PHE A 1 110 ? 23.539 35.545 -6.209 1.00 93.81 110 PHE A CA 1
ATOM 843 C C . PHE A 1 110 ? 23.054 34.276 -6.909 1.00 93.81 110 PHE A C 1
ATOM 845 O O . PHE A 1 110 ? 21.851 34.011 -6.955 1.00 93.81 110 PHE A O 1
ATOM 852 N N . LEU A 1 111 ? 23.971 33.522 -7.508 1.00 93.12 111 LEU A N 1
ATOM 853 C CA . LEU A 1 111 ? 23.656 32.290 -8.223 1.00 93.12 111 LEU A CA 1
ATOM 854 C C . LEU A 1 111 ? 23.787 31.110 -7.265 1.00 93.12 111 LEU A C 1
ATOM 856 O O . LEU A 1 111 ? 24.881 30.819 -6.788 1.00 93.12 111 LEU A O 1
ATOM 860 N N . ASP A 1 112 ? 22.674 30.432 -6.991 1.00 87.12 112 ASP A N 1
ATOM 861 C CA . ASP A 1 112 ? 22.645 29.338 -6.025 1.00 87.12 112 ASP A CA 1
ATOM 862 C C . ASP A 1 112 ? 21.953 28.092 -6.598 1.00 87.12 112 ASP A C 1
ATOM 864 O O . ASP A 1 112 ? 20.721 28.008 -6.596 1.00 87.12 112 ASP A O 1
ATOM 868 N N . PRO A 1 113 ? 22.711 27.081 -7.060 1.00 79.50 113 PRO A N 1
ATOM 869 C CA . PRO A 1 113 ? 22.130 25.811 -7.482 1.00 79.50 113 PRO A CA 1
ATOM 870 C C . PRO A 1 113 ? 21.530 24.993 -6.319 1.00 79.50 113 PRO A C 1
ATOM 872 O O . PRO A 1 113 ? 20.880 23.982 -6.576 1.00 79.50 113 PRO A O 1
ATOM 875 N N . GLY A 1 114 ? 21.725 25.395 -5.057 1.00 69.62 114 GLY A N 1
ATOM 876 C CA . GLY A 1 114 ? 21.092 24.802 -3.873 1.00 69.62 114 GLY A CA 1
ATOM 877 C C . GLY A 1 114 ? 19.682 25.330 -3.577 1.00 69.62 114 GLY A C 1
ATOM 878 O O . GLY A 1 114 ? 18.919 24.686 -2.850 1.00 69.62 114 GLY A O 1
ATOM 879 N N . SER A 1 115 ? 19.291 26.458 -4.175 1.00 77.81 115 SER A N 1
ATOM 880 C CA . SER A 1 115 ? 17.951 27.023 -4.023 1.00 77.81 115 SER A CA 1
ATOM 881 C C . SER A 1 115 ? 16.984 26.488 -5.077 1.00 77.81 115 SER A C 1
ATOM 883 O O . SER A 1 115 ? 17.241 26.568 -6.280 1.00 77.81 115 SER A O 1
ATOM 885 N N . SER A 1 116 ? 15.815 26.013 -4.639 1.00 74.62 116 SER A N 1
ATOM 886 C CA . SER A 1 116 ? 14.719 25.594 -5.525 1.00 74.62 116 SER A CA 1
ATOM 887 C C . SER A 1 116 ? 14.063 26.763 -6.276 1.00 74.62 116 SER A C 1
ATOM 889 O O . SER A 1 116 ? 13.549 26.572 -7.379 1.00 74.62 116 SER A O 1
ATOM 891 N N . LEU A 1 117 ? 14.116 27.978 -5.719 1.00 84.56 117 LEU A N 1
ATOM 892 C CA . LEU A 1 117 ? 13.382 29.153 -6.196 1.00 84.56 117 LEU A CA 1
ATOM 893 C C . LEU A 1 117 ? 14.306 30.322 -6.549 1.00 84.56 117 LEU A C 1
ATOM 895 O O . LEU A 1 117 ? 15.428 30.442 -6.061 1.00 84.56 117 LEU A O 1
ATOM 899 N N . THR A 1 118 ? 13.792 31.233 -7.374 1.00 92.62 118 THR A N 1
ATOM 900 C CA . THR A 1 118 ? 14.381 32.564 -7.550 1.00 92.62 118 THR A CA 1
ATOM 901 C C . THR A 1 118 ? 13.649 33.547 -6.652 1.00 92.62 118 THR A C 1
ATOM 903 O O . THR A 1 118 ? 12.426 33.678 -6.741 1.00 92.62 118 THR A O 1
ATOM 906 N N . LEU A 1 119 ? 14.404 34.228 -5.796 1.00 93.62 119 LEU A N 1
ATOM 907 C CA . LEU A 1 119 ? 13.891 35.138 -4.778 1.00 93.62 119 LEU A CA 1
ATOM 908 C C . LEU A 1 119 ? 14.391 36.555 -5.043 1.00 93.62 119 LEU A C 1
ATOM 910 O O . LEU A 1 119 ? 15.540 36.734 -5.437 1.00 93.62 119 LEU A O 1
ATOM 914 N N . ILE A 1 120 ? 13.542 37.553 -4.818 1.00 94.50 120 ILE A N 1
ATOM 915 C CA . ILE A 1 120 ? 13.873 38.977 -4.959 1.00 94.50 120 ILE A CA 1
ATOM 916 C C . ILE A 1 120 ? 13.464 39.730 -3.691 1.00 94.50 120 ILE A C 1
ATOM 918 O O . ILE A 1 120 ? 12.393 39.472 -3.141 1.00 94.50 120 ILE A O 1
ATOM 922 N N . GLU A 1 121 ? 14.292 40.660 -3.220 1.00 93.31 121 GLU A N 1
ATOM 923 C CA . GLU A 1 121 ? 13.930 41.511 -2.080 1.00 93.31 121 GLU A CA 1
ATOM 924 C C . GLU A 1 121 ? 12.702 42.375 -2.393 1.00 93.31 121 GLU A C 1
ATOM 926 O O . GLU A 1 121 ? 12.557 42.900 -3.504 1.00 93.31 121 GLU A O 1
ATOM 931 N N . LYS A 1 122 ? 11.809 42.518 -1.405 1.00 91.38 122 LYS A N 1
ATOM 932 C CA . LYS A 1 122 ? 10.539 43.246 -1.531 1.00 91.38 122 LYS A CA 1
ATOM 933 C C . LYS A 1 122 ? 10.780 44.692 -1.968 1.00 91.38 122 LYS A C 1
ATOM 935 O O . LYS A 1 122 ? 10.100 45.145 -2.884 1.00 91.38 122 LYS A O 1
ATOM 940 N N . ASP A 1 123 ? 11.807 45.355 -1.442 1.00 92.62 123 ASP A N 1
ATOM 941 C CA . ASP A 1 123 ? 12.183 46.723 -1.826 1.00 92.62 123 ASP A CA 1
ATOM 942 C C . ASP A 1 123 ? 12.601 46.826 -3.302 1.00 92.62 123 ASP A C 1
ATOM 944 O O . ASP A 1 123 ? 12.111 47.684 -4.038 1.00 92.62 123 ASP A O 1
ATOM 948 N N . THR A 1 124 ? 13.424 45.888 -3.786 1.00 93.56 124 THR A N 1
ATOM 949 C CA . THR A 1 124 ? 13.825 45.839 -5.207 1.00 93.56 124 THR A CA 1
ATOM 950 C C . THR A 1 124 ? 12.615 45.556 -6.108 1.00 93.56 124 THR A C 1
ATOM 952 O O . THR A 1 124 ? 12.480 46.119 -7.199 1.00 93.56 124 THR A O 1
ATOM 955 N N . ALA A 1 125 ? 11.699 44.691 -5.662 1.00 93.38 125 ALA A N 1
ATOM 956 C CA . ALA A 1 125 ? 10.456 44.419 -6.375 1.00 93.38 125 ALA A CA 1
ATOM 957 C C . ALA A 1 125 ? 9.524 45.645 -6.412 1.00 93.38 125 ALA A C 1
ATOM 959 O O . ALA A 1 125 ? 8.899 45.896 -7.445 1.00 93.38 125 ALA A O 1
ATOM 960 N N . GLN A 1 126 ? 9.455 46.422 -5.328 1.00 92.44 126 GLN A N 1
ATOM 961 C CA . GLN A 1 126 ? 8.681 47.663 -5.245 1.00 92.44 126 GLN A CA 1
ATOM 962 C C . GLN A 1 126 ? 9.258 48.765 -6.144 1.00 92.44 126 GLN A C 1
ATOM 964 O O . GLN A 1 126 ? 8.495 49.424 -6.852 1.00 92.44 126 GLN A O 1
ATOM 969 N N . GLU A 1 127 ? 10.584 48.921 -6.198 1.00 94.12 127 GLU A N 1
ATOM 970 C CA . GLU A 1 127 ? 11.262 49.883 -7.081 1.00 94.12 127 GLU A CA 1
ATOM 971 C C . GLU A 1 127 ? 10.952 49.604 -8.566 1.00 94.12 127 GLU A C 1
ATOM 973 O O . GLU A 1 127 ? 10.610 50.503 -9.347 1.00 94.12 127 GLU A O 1
ATOM 978 N N . LEU A 1 128 ? 10.954 48.320 -8.941 1.00 93.25 128 LEU A N 1
ATOM 979 C CA . LEU A 1 128 ? 10.546 47.843 -10.266 1.00 93.25 128 LEU A CA 1
ATOM 980 C C . LEU A 1 128 ? 9.024 47.845 -10.492 1.00 93.25 128 LEU A C 1
ATOM 982 O O . LEU A 1 128 ? 8.587 47.540 -11.604 1.00 93.25 128 LEU A O 1
ATOM 986 N N . GLN A 1 129 ? 8.227 48.171 -9.469 1.00 92.31 129 GLN A N 1
ATOM 987 C CA . GLN A 1 129 ? 6.763 48.071 -9.457 1.00 92.31 129 GLN A CA 1
ATOM 988 C C . GLN A 1 129 ? 6.257 46.717 -9.968 1.00 92.31 129 GLN A C 1
ATOM 990 O O . GLN A 1 129 ? 5.363 46.627 -10.814 1.00 92.31 129 GLN A O 1
ATOM 995 N N . LEU A 1 130 ? 6.859 45.638 -9.470 1.00 92.00 130 LEU A N 1
ATOM 996 C CA . LEU A 1 130 ? 6.418 44.291 -9.789 1.00 92.00 130 LEU A CA 1
ATOM 997 C C . LEU A 1 130 ? 5.077 44.011 -9.107 1.00 92.00 130 LEU A C 1
ATOM 999 O O . LEU A 1 130 ? 4.942 44.134 -7.894 1.00 92.00 130 LEU A O 1
ATOM 1003 N N . THR A 1 131 ? 4.098 43.583 -9.896 1.00 90.19 131 THR A N 1
ATOM 1004 C CA . THR A 1 131 ? 2.800 43.112 -9.408 1.00 90.19 131 THR A CA 1
ATOM 1005 C C . THR A 1 131 ? 2.657 41.614 -9.658 1.00 90.19 131 THR A C 1
ATOM 1007 O O . THR A 1 131 ? 3.236 41.058 -10.601 1.00 90.19 131 THR A O 1
ATOM 1010 N N . GLY A 1 132 ? 1.912 40.944 -8.784 1.00 89.00 132 GLY A N 1
ATOM 1011 C CA . GLY A 1 132 ? 1.778 39.495 -8.779 1.00 89.00 132 GLY A CA 1
ATOM 1012 C C . GLY A 1 132 ? 0.708 39.019 -7.808 1.00 89.00 132 GLY A C 1
ATOM 1013 O O . GLY A 1 132 ? 0.163 39.807 -7.042 1.00 89.00 132 GLY A O 1
ATOM 1014 N N . GLU A 1 133 ? 0.414 37.726 -7.860 1.00 84.75 133 GLU A N 1
ATOM 1015 C CA . GLU A 1 133 ? -0.471 37.065 -6.901 1.00 84.75 133 GLU A CA 1
ATOM 1016 C C . GLU A 1 133 ? 0.237 36.927 -5.548 1.00 84.75 133 GLU A C 1
ATOM 1018 O O . GLU A 1 133 ? 1.401 36.513 -5.505 1.00 84.75 133 GLU A O 1
ATOM 1023 N N . THR A 1 134 ? -0.454 37.256 -4.455 1.00 88.81 134 THR A N 1
ATOM 1024 C CA . THR A 1 134 ? 0.029 36.975 -3.100 1.00 88.81 134 THR A CA 1
ATOM 1025 C C . THR A 1 134 ? -0.140 35.494 -2.814 1.00 88.81 134 THR A C 1
ATOM 1027 O O . THR A 1 134 ? -1.254 34.981 -2.769 1.00 88.81 134 THR A O 1
ATOM 1030 N N . ILE A 1 135 ? 0.977 34.810 -2.611 1.00 79.75 135 ILE A N 1
ATOM 1031 C CA . ILE A 1 135 ? 1.016 33.394 -2.263 1.00 79.75 135 ILE A CA 1
ATOM 1032 C C . ILE A 1 135 ? 1.922 33.291 -1.033 1.00 79.75 135 ILE A C 1
ATOM 1034 O O . ILE A 1 135 ? 3.021 33.836 -1.071 1.00 79.75 135 ILE A O 1
ATOM 1038 N N . PRO A 1 136 ? 1.553 32.586 0.041 1.00 76.75 136 PRO A N 1
ATOM 1039 C CA . PRO A 1 136 ? 2.467 32.376 1.161 1.00 76.75 136 PRO A CA 1
ATOM 1040 C C . PRO A 1 136 ? 3.751 31.660 0.713 1.00 76.75 136 PRO A C 1
ATOM 1042 O O . PRO A 1 136 ? 3.699 30.679 -0.031 1.00 76.75 136 PRO A O 1
ATOM 1045 N N . LEU A 1 137 ? 4.919 32.148 1.128 1.00 77.00 137 LEU A N 1
ATOM 1046 C CA . LEU A 1 137 ? 6.216 31.524 0.864 1.00 77.00 137 LEU A CA 1
ATOM 1047 C C . LEU A 1 137 ? 6.763 30.929 2.158 1.00 77.00 137 LEU A C 1
ATOM 1049 O O . LEU A 1 137 ? 6.962 31.636 3.141 1.00 77.00 137 LEU A O 1
ATOM 1053 N N . ARG A 1 138 ? 7.053 29.626 2.150 1.00 69.38 138 ARG A N 1
ATOM 1054 C CA . ARG A 1 138 ? 7.803 28.985 3.232 1.00 69.38 138 ARG A CA 1
ATOM 1055 C C . ARG A 1 138 ? 9.247 28.799 2.798 1.00 69.38 138 ARG A C 1
ATOM 1057 O O . ARG A 1 138 ? 9.513 28.114 1.814 1.00 69.38 138 ARG A O 1
ATOM 1064 N N . LEU A 1 139 ? 10.169 29.363 3.562 1.00 66.00 139 LEU A N 1
ATOM 1065 C CA . LEU A 1 139 ? 11.597 29.146 3.387 1.00 66.00 139 LEU A CA 1
ATOM 1066 C C . LEU A 1 139 ? 12.038 28.141 4.434 1.00 66.00 139 LEU A C 1
ATOM 1068 O O . LEU A 1 139 ? 11.810 28.341 5.623 1.00 66.00 139 LEU A O 1
ATOM 1072 N N . SER A 1 140 ? 12.624 27.044 3.983 1.00 52.91 140 SER A N 1
ATOM 1073 C CA . SER A 1 140 ? 13.218 26.030 4.851 1.00 52.91 140 SER A CA 1
ATOM 1074 C C . SER A 1 140 ? 14.728 26.100 4.676 1.00 52.91 140 SER A C 1
ATOM 1076 O O . SER A 1 140 ? 15.182 26.323 3.557 1.00 52.91 140 SER A O 1
ATOM 1078 N N . TRP A 1 141 ? 15.487 25.911 5.752 1.00 56.16 141 TRP A N 1
ATOM 1079 C CA . TRP A 1 141 ? 16.953 25.931 5.749 1.00 56.16 141 TRP A CA 1
ATOM 1080 C C . TRP A 1 141 ? 17.504 24.658 6.411 1.00 56.16 141 TRP A C 1
ATOM 1082 O O . TRP A 1 141 ? 16.754 23.805 6.896 1.00 56.16 141 TRP A O 1
ATOM 1092 N N . THR A 1 142 ? 18.830 24.510 6.461 1.00 38.91 142 THR A N 1
ATOM 1093 C CA . THR A 1 142 ? 19.475 23.423 7.214 1.00 38.91 142 THR A CA 1
ATOM 1094 C C . THR A 1 142 ? 19.096 23.486 8.704 1.00 38.91 142 THR A C 1
ATOM 1096 O O . THR A 1 142 ? 18.859 24.567 9.232 1.00 38.91 142 THR A O 1
ATOM 1099 N N . GLN A 1 143 ? 19.059 22.339 9.393 1.00 36.34 143 GLN A N 1
ATOM 1100 C CA . GLN A 1 143 ? 18.612 22.201 10.798 1.00 36.34 143 GLN A CA 1
ATOM 1101 C C . GLN A 1 143 ? 17.109 22.446 11.057 1.00 36.34 143 GLN A C 1
ATOM 1103 O O . GLN A 1 143 ? 16.722 22.763 12.177 1.00 36.34 143 GLN A O 1
ATOM 1108 N N . ASN A 1 144 ? 16.242 22.252 10.054 1.00 43.75 144 ASN A N 1
ATOM 1109 C CA . ASN A 1 144 ? 14.775 22.345 10.184 1.00 43.75 144 ASN A CA 1
ATOM 1110 C C . ASN A 1 144 ? 14.239 23.719 10.619 1.00 43.75 144 ASN A C 1
ATOM 1112 O O . ASN A 1 144 ? 13.067 23.842 10.975 1.00 43.75 144 ASN A O 1
ATOM 1116 N N . VAL A 1 145 ? 15.056 24.768 10.540 1.00 44.84 145 VAL A N 1
ATOM 1117 C CA . VAL A 1 145 ? 14.576 26.138 10.704 1.00 44.84 145 VAL A CA 1
ATOM 1118 C C . VAL A 1 145 ? 13.727 26.473 9.475 1.00 44.84 145 VAL A C 1
ATOM 1120 O O . VAL A 1 145 ? 14.150 26.241 8.341 1.00 44.84 145 VAL A O 1
ATOM 1123 N N . SER A 1 146 ? 12.520 27.001 9.680 1.00 52.81 146 SER A N 1
ATOM 1124 C CA . SER A 1 146 ? 11.698 27.512 8.583 1.00 52.81 146 SER A CA 1
ATOM 1125 C C . SER A 1 146 ? 11.079 28.854 8.936 1.00 52.81 146 SER A C 1
ATOM 1127 O O . SER A 1 146 ? 10.604 29.024 10.056 1.00 52.81 146 SER A O 1
ATOM 1129 N N . SER A 1 147 ? 11.058 29.782 7.985 1.00 63.41 147 SER A N 1
ATOM 1130 C CA . SER A 1 147 ? 10.304 31.031 8.083 1.00 63.41 147 SER A CA 1
ATOM 1131 C C . SER A 1 147 ? 9.129 31.016 7.109 1.00 63.41 147 SER A C 1
ATOM 1133 O O . SER A 1 147 ? 9.146 30.323 6.088 1.00 63.41 147 SER A O 1
ATOM 1135 N N . MET A 1 148 ? 8.077 31.750 7.458 1.00 63.22 148 MET A N 1
ATOM 1136 C CA . MET A 1 148 ? 6.884 31.915 6.635 1.00 63.22 148 MET A CA 1
ATOM 1137 C C . MET A 1 148 ? 6.734 33.399 6.310 1.00 63.22 148 MET A C 1
ATOM 1139 O O . MET A 1 148 ? 6.780 34.231 7.213 1.00 63.22 148 MET A O 1
ATOM 1143 N N . ASP A 1 149 ? 6.597 33.708 5.027 1.00 72.38 149 ASP A N 1
ATOM 1144 C CA . ASP A 1 149 ? 6.257 35.030 4.512 1.00 72.38 149 ASP A CA 1
ATOM 1145 C C . ASP A 1 149 ? 4.881 34.923 3.845 1.00 72.38 149 ASP A C 1
ATOM 1147 O O . ASP A 1 149 ? 4.752 34.476 2.701 1.00 72.38 149 ASP A O 1
ATOM 1151 N N . ASP A 1 150 ? 3.837 35.265 4.601 1.00 73.69 150 ASP A N 1
ATOM 1152 C CA . ASP A 1 150 ? 2.443 35.171 4.155 1.00 73.69 150 ASP A CA 1
ATOM 1153 C C . ASP A 1 150 ? 2.092 36.202 3.067 1.00 73.69 150 ASP A C 1
ATOM 1155 O O . ASP A 1 150 ? 1.090 36.044 2.370 1.00 73.69 150 ASP A O 1
ATOM 1159 N N . GLU A 1 151 ? 2.929 37.227 2.873 1.00 81.50 151 GLU A N 1
ATOM 1160 C CA . GLU A 1 151 ? 2.704 38.320 1.921 1.00 81.50 151 GLU A CA 1
ATOM 1161 C C . GLU A 1 151 ? 3.571 38.218 0.653 1.00 81.50 151 GLU A C 1
ATOM 1163 O O . GLU A 1 151 ? 3.626 39.153 -0.151 1.00 81.50 151 GLU A O 1
ATOM 1168 N N . SER A 1 152 ? 4.248 37.088 0.435 1.00 88.25 152 SER A N 1
ATOM 1169 C CA . SER A 1 152 ? 5.133 36.912 -0.716 1.00 88.25 152 SER A CA 1
ATOM 1170 C C . SER A 1 152 ? 4.382 36.971 -2.056 1.00 88.25 152 SER A C 1
ATOM 1172 O O . SER A 1 152 ? 3.489 36.177 -2.357 1.00 88.25 152 SER A O 1
ATOM 1174 N N . LEU A 1 153 ? 4.790 37.870 -2.946 1.00 90.31 153 LEU A N 1
ATOM 1175 C CA . LEU A 1 153 ? 4.229 38.002 -4.286 1.00 90.31 153 LEU A CA 1
ATOM 1176 C C . LEU A 1 153 ? 4.923 37.056 -5.265 1.00 90.31 153 LEU A C 1
ATOM 1178 O O . LEU A 1 153 ? 6.147 36.915 -5.270 1.00 90.31 153 LEU A O 1
ATOM 1182 N N . ARG A 1 154 ? 4.151 36.422 -6.148 1.00 92.88 154 ARG A N 1
ATOM 1183 C CA . ARG A 1 154 ? 4.665 35.699 -7.317 1.00 92.88 154 ARG A CA 1
ATOM 1184 C C . ARG A 1 154 ? 4.738 36.644 -8.511 1.00 92.88 154 ARG A C 1
ATOM 1186 O O . ARG A 1 154 ? 3.724 36.990 -9.112 1.00 92.88 154 ARG A O 1
ATOM 1193 N N . VAL A 1 155 ? 5.953 37.030 -8.882 1.00 94.00 155 VAL A N 1
ATOM 1194 C CA . VAL A 1 155 ? 6.228 38.072 -9.874 1.00 94.00 155 VAL A CA 1
ATOM 1195 C C . VAL A 1 155 ? 6.995 37.544 -11.089 1.00 94.00 155 VAL A C 1
ATOM 1197 O O . VAL A 1 155 ? 7.528 36.432 -11.115 1.00 94.00 155 VAL A O 1
ATOM 1200 N N . ARG A 1 156 ? 7.023 38.362 -12.146 1.00 94.81 156 ARG A N 1
ATOM 1201 C CA . ARG A 1 156 ? 7.776 38.109 -13.384 1.00 94.81 156 ARG A CA 1
ATOM 1202 C C . ARG A 1 156 ? 8.662 39.305 -13.692 1.00 94.81 156 ARG A C 1
ATOM 1204 O O . ARG A 1 156 ? 8.129 40.393 -13.927 1.00 94.81 156 ARG A O 1
ATOM 1211 N N . VAL A 1 157 ? 9.968 39.089 -13.792 1.00 96.31 157 VAL A N 1
ATOM 1212 C CA . VAL A 1 157 ? 10.985 40.126 -14.043 1.00 96.31 157 VAL A CA 1
ATOM 1213 C C . VAL A 1 157 ? 11.935 39.665 -15.147 1.00 96.31 157 VAL A C 1
ATOM 1215 O O . VAL A 1 157 ? 12.086 38.469 -15.366 1.00 96.31 157 VAL A O 1
ATOM 1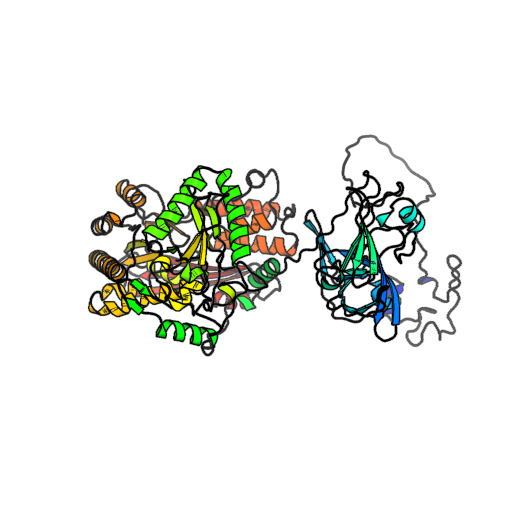218 N N . ALA A 1 158 ? 12.547 40.580 -15.893 1.00 96.31 158 ALA A N 1
ATOM 1219 C CA . ALA A 1 158 ? 13.621 40.240 -16.823 1.00 96.31 158 ALA A CA 1
ATOM 1220 C C . ALA A 1 158 ? 14.982 40.589 -16.212 1.00 96.31 158 ALA A C 1
ATOM 1222 O O . ALA A 1 158 ? 15.099 41.577 -15.495 1.00 96.31 158 ALA A O 1
ATOM 1223 N N . VAL A 1 159 ? 16.011 39.804 -16.511 1.00 96.56 159 VAL A N 1
ATOM 1224 C CA . VAL A 1 159 ? 17.385 40.023 -16.054 1.00 96.56 159 VAL A CA 1
ATOM 1225 C C . VAL A 1 159 ? 18.320 40.151 -17.250 1.00 96.56 159 VAL A C 1
ATOM 1227 O O . VAL A 1 159 ? 18.192 39.432 -18.242 1.00 96.56 159 VAL A O 1
ATOM 1230 N N . ARG A 1 160 ? 19.266 41.082 -17.160 1.00 95.12 160 ARG A N 1
ATOM 1231 C CA . ARG A 1 160 ? 20.337 41.280 -18.136 1.00 95.12 160 ARG A CA 1
ATOM 1232 C C . ARG A 1 160 ? 21.664 41.388 -17.407 1.00 95.12 160 ARG A C 1
ATOM 1234 O O . ARG A 1 160 ? 21.807 42.230 -16.529 1.00 95.12 160 ARG A O 1
ATOM 1241 N N . GLY A 1 161 ? 22.622 40.559 -17.793 1.00 90.75 161 GLY A N 1
ATOM 1242 C CA . GLY A 1 161 ? 23.992 40.645 -17.295 1.00 90.75 161 GLY A CA 1
ATOM 1243 C C . GLY A 1 161 ? 24.938 41.334 -18.286 1.00 90.75 161 GLY A C 1
ATOM 1244 O O . GLY A 1 161 ? 24.500 42.028 -19.209 1.00 90.75 161 GLY A O 1
ATOM 1245 N N . ALA A 1 162 ? 26.243 41.113 -18.132 1.00 85.06 162 ALA A N 1
ATOM 1246 C CA . ALA A 1 162 ? 27.290 41.694 -18.977 1.00 85.06 162 ALA A CA 1
ATOM 1247 C C . ALA A 1 162 ? 27.222 41.238 -20.450 1.00 85.06 162 ALA A C 1
ATOM 1249 O O . ALA A 1 162 ? 27.663 41.960 -21.341 1.00 85.06 162 ALA A O 1
ATOM 1250 N N . SER A 1 163 ? 26.607 40.080 -20.726 1.00 75.94 163 SER A N 1
ATOM 1251 C CA . SER A 1 163 ? 26.380 39.555 -22.084 1.00 75.94 163 SER A CA 1
ATOM 1252 C C . SER A 1 163 ? 25.381 40.372 -22.916 1.00 75.94 163 SER A C 1
ATOM 1254 O O . SER A 1 163 ? 25.186 40.078 -24.092 1.00 75.94 163 SER A O 1
ATOM 1256 N N . LYS A 1 164 ? 24.726 41.379 -22.318 1.00 77.06 164 LYS A N 1
ATOM 1257 C CA . LYS A 1 164 ? 23.686 42.248 -22.906 1.00 77.06 164 LYS A CA 1
ATOM 1258 C C . LYS A 1 164 ? 22.408 41.533 -23.379 1.00 77.06 164 LYS A C 1
ATOM 1260 O O . LYS A 1 164 ? 21.411 42.214 -23.616 1.00 77.06 164 LYS A O 1
ATOM 1265 N N . GLN A 1 165 ? 22.388 40.200 -23.419 1.00 89.94 165 GLN A N 1
ATOM 1266 C CA . GLN A 1 165 ? 21.196 39.388 -23.657 1.00 89.94 165 GLN A CA 1
ATOM 1267 C C . GLN A 1 165 ? 20.207 39.501 -22.486 1.00 89.94 165 GLN A C 1
ATOM 1269 O O . GLN A 1 165 ? 20.600 39.509 -21.317 1.00 89.94 165 GLN A O 1
ATOM 1274 N N . ILE A 1 166 ? 18.914 39.571 -22.808 1.00 93.44 166 ILE A N 1
ATOM 1275 C CA . ILE A 1 166 ? 17.826 39.675 -21.829 1.00 93.44 166 ILE A CA 1
ATOM 1276 C C . ILE A 1 166 ? 17.181 38.302 -21.626 1.00 93.44 166 ILE A C 1
ATOM 1278 O O . ILE A 1 166 ? 16.764 37.661 -22.592 1.00 93.44 166 ILE A O 1
ATOM 1282 N N . TYR A 1 167 ? 17.042 37.884 -20.368 1.00 95.62 167 TYR A N 1
ATOM 1283 C CA . TYR A 1 167 ? 16.399 36.632 -19.968 1.00 95.62 167 TYR A CA 1
ATOM 1284 C C . TYR A 1 167 ? 15.158 36.916 -19.124 1.00 95.62 167 TYR A C 1
ATOM 1286 O O . TYR A 1 167 ? 15.166 37.804 -18.275 1.00 95.62 167 TYR A O 1
ATOM 1294 N N . LYS A 1 168 ? 14.071 36.175 -19.351 1.00 95.50 168 LYS A N 1
ATOM 1295 C CA . LYS A 1 168 ? 12.828 36.319 -18.581 1.00 95.50 168 LYS A CA 1
ATOM 1296 C C . LYS A 1 168 ? 12.854 35.364 -17.390 1.00 95.50 168 LYS A C 1
ATOM 1298 O O . LYS A 1 168 ? 13.004 34.162 -17.585 1.00 95.50 168 LYS A O 1
ATOM 1303 N N . LEU A 1 169 ? 12.667 35.901 -16.188 1.00 95.50 169 LEU A N 1
ATOM 1304 C CA . LEU A 1 169 ? 12.517 35.143 -14.950 1.00 95.50 169 LEU A CA 1
ATOM 1305 C C . LEU A 1 169 ? 11.028 35.047 -14.592 1.00 95.50 169 LEU A C 1
ATOM 1307 O O . LEU A 1 169 ? 10.360 36.057 -14.338 1.00 95.50 169 LEU A O 1
ATOM 1311 N N . GLY A 1 170 ? 10.495 33.827 -14.626 1.00 89.62 170 GLY A N 1
ATOM 1312 C CA . GLY A 1 170 ? 9.121 33.508 -14.243 1.00 89.62 170 GLY A CA 1
ATOM 1313 C C . GLY A 1 170 ? 9.054 32.970 -12.816 1.00 89.62 170 GLY A C 1
ATOM 1314 O O . GLY A 1 170 ? 10.035 32.450 -12.307 1.00 89.62 170 GLY A O 1
ATOM 1315 N N . ASN A 1 171 ? 7.891 33.061 -12.169 1.00 88.00 171 ASN A N 1
ATOM 1316 C CA . ASN A 1 171 ? 7.673 32.484 -10.832 1.00 88.00 171 ASN A CA 1
ATOM 1317 C C . ASN A 1 171 ? 8.679 32.960 -9.768 1.00 88.00 171 ASN A C 1
ATOM 1319 O O . ASN A 1 171 ? 9.016 32.212 -8.854 1.00 88.00 171 ASN A O 1
ATOM 1323 N N . VAL A 1 172 ? 9.154 34.200 -9.883 1.00 93.75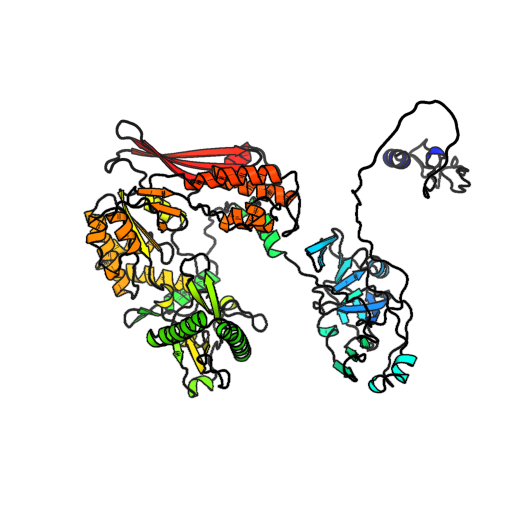 172 VAL A N 1
ATOM 1324 C CA . VAL A 1 172 ? 10.036 34.807 -8.883 1.00 93.75 172 VAL A CA 1
ATOM 1325 C C . VAL A 1 172 ? 9.205 35.148 -7.649 1.00 93.75 172 VAL A C 1
ATOM 1327 O O . VAL A 1 172 ? 8.076 35.616 -7.792 1.00 93.75 172 VAL A O 1
ATOM 1330 N N . ARG A 1 173 ? 9.728 34.904 -6.447 1.00 93.94 173 ARG A N 1
ATOM 1331 C CA . ARG A 1 173 ? 9.004 35.148 -5.188 1.00 93.94 173 ARG A CA 1
ATOM 1332 C C . ARG A 1 173 ? 9.622 36.324 -4.440 1.00 93.94 173 ARG A C 1
ATOM 1334 O O . ARG A 1 173 ? 10.846 36.405 -4.354 1.00 93.94 173 ARG A O 1
ATOM 1341 N N . THR A 1 174 ? 8.803 37.243 -3.932 1.00 92.88 174 THR A N 1
ATOM 1342 C CA . THR A 1 174 ? 9.307 38.354 -3.108 1.00 92.88 174 THR A CA 1
ATOM 1343 C C . THR A 1 174 ? 9.545 37.903 -1.673 1.00 92.88 174 THR A C 1
ATOM 1345 O O . THR A 1 174 ? 8.837 37.023 -1.186 1.00 92.88 174 THR A O 1
ATOM 1348 N N . ILE A 1 175 ? 10.500 38.523 -0.990 1.00 89.31 175 ILE A N 1
ATOM 1349 C CA . ILE A 1 175 ? 10.777 38.298 0.434 1.00 89.31 175 ILE A CA 1
ATOM 1350 C C . ILE A 1 175 ? 11.122 39.625 1.114 1.00 89.31 175 ILE A C 1
ATOM 1352 O O . ILE A 1 175 ? 11.801 40.450 0.504 1.00 89.31 175 ILE A O 1
ATOM 1356 N N . GLU A 1 176 ? 10.685 39.825 2.360 1.00 79.38 176 GLU A N 1
ATOM 1357 C CA . GLU A 1 176 ? 10.996 41.035 3.147 1.00 79.38 176 GLU A CA 1
ATOM 1358 C C . GLU A 1 176 ? 12.499 41.343 3.214 1.00 79.38 176 GLU A C 1
ATOM 1360 O O . GLU A 1 176 ? 12.921 42.442 2.882 1.00 79.38 176 GLU A O 1
ATOM 1365 N N . ASN A 1 177 ? 13.326 40.364 3.594 1.00 78.00 177 ASN A N 1
ATOM 1366 C CA . ASN A 1 177 ? 14.779 40.528 3.670 1.00 78.00 177 ASN A CA 1
ATOM 1367 C C . ASN A 1 177 ? 15.474 39.245 3.209 1.00 78.00 177 ASN A C 1
ATOM 1369 O O . ASN A 1 177 ? 15.435 38.236 3.914 1.00 78.00 177 ASN A O 1
ATOM 1373 N N . LEU A 1 178 ? 16.136 39.280 2.047 1.00 79.12 178 LEU A N 1
ATOM 1374 C CA . LEU A 1 178 ? 16.841 38.115 1.492 1.00 79.12 178 LEU A CA 1
ATOM 1375 C C . LEU A 1 178 ? 18.132 37.821 2.265 1.00 79.12 178 LEU A C 1
ATOM 1377 O O . LEU A 1 178 ? 18.596 36.688 2.332 1.00 79.12 178 LEU A O 1
ATOM 1381 N N . ASN A 1 179 ? 18.678 38.858 2.892 1.00 74.69 179 ASN A N 1
ATOM 1382 C CA . ASN A 1 179 ? 19.778 38.798 3.834 1.00 74.69 179 ASN A CA 1
ATOM 1383 C C . ASN A 1 179 ? 21.072 38.108 3.341 1.00 74.69 179 ASN A C 1
ATOM 1385 O O . ASN A 1 179 ? 21.835 37.570 4.140 1.00 74.69 179 ASN A O 1
ATOM 1389 N N . LEU A 1 180 ? 21.367 38.183 2.040 1.00 80.81 180 LEU A N 1
ATOM 1390 C CA . LEU A 1 180 ? 22.547 37.554 1.429 1.00 80.81 180 LEU A CA 1
ATOM 1391 C C . LEU A 1 180 ? 23.882 38.103 1.967 1.00 80.81 180 LEU A C 1
ATOM 1393 O O . LEU A 1 180 ? 23.920 39.250 2.440 1.00 80.81 180 LEU A O 1
ATOM 1397 N N . PRO A 1 181 ? 24.975 37.309 1.901 1.00 74.56 181 PRO A N 1
ATOM 1398 C CA . PRO A 1 181 ? 26.290 37.743 2.358 1.00 74.56 181 PRO A CA 1
ATOM 1399 C C . PRO A 1 181 ? 26.753 38.981 1.586 1.00 74.56 181 PRO A C 1
ATOM 1401 O O . PRO A 1 181 ? 26.587 39.072 0.366 1.00 74.56 181 PRO A O 1
ATOM 1404 N N . LYS A 1 182 ? 27.343 39.938 2.310 1.00 78.56 182 LYS A N 1
ATOM 1405 C CA . LYS A 1 182 ? 28.056 41.049 1.678 1.00 78.56 182 LYS A CA 1
ATOM 1406 C C . LYS A 1 182 ? 29.345 40.517 1.064 1.00 78.56 182 LYS A C 1
ATOM 1408 O O . LYS A 1 182 ? 30.022 39.704 1.688 1.00 78.56 182 LYS A O 1
ATOM 1413 N N . GLN A 1 183 ? 29.696 40.991 -0.124 1.00 82.75 183 GLN A N 1
ATOM 1414 C CA . GLN A 1 183 ? 30.914 40.573 -0.812 1.00 82.75 183 GLN A CA 1
ATOM 1415 C C . GLN A 1 183 ? 31.655 41.777 -1.390 1.00 82.75 183 GLN A C 1
ATOM 1417 O O . GLN A 1 183 ? 31.047 42.718 -1.897 1.00 82.75 183 GLN A O 1
ATOM 1422 N N . ALA A 1 184 ? 32.981 41.716 -1.339 1.00 81.44 184 ALA A N 1
ATOM 1423 C CA . ALA A 1 184 ? 33.875 42.586 -2.087 1.00 81.44 184 ALA A CA 1
ATOM 1424 C C . ALA A 1 184 ? 34.742 41.722 -3.012 1.00 81.44 184 ALA A C 1
ATOM 1426 O O . ALA A 1 184 ? 35.094 40.594 -2.668 1.00 81.44 184 ALA A O 1
ATOM 1427 N N . LEU A 1 185 ? 35.071 42.246 -4.186 1.00 84.31 185 LEU A N 1
ATOM 1428 C CA . LEU A 1 185 ? 35.945 41.621 -5.166 1.00 84.31 185 LEU A CA 1
ATOM 1429 C C . LEU A 1 185 ? 36.932 42.675 -5.670 1.00 84.31 185 LEU A C 1
ATOM 1431 O O . LEU A 1 185 ? 36.525 43.622 -6.341 1.00 84.31 185 LEU A O 1
ATOM 1435 N N . ASN A 1 186 ? 38.215 42.486 -5.359 1.00 86.19 186 ASN A N 1
ATOM 1436 C CA . ASN A 1 186 ? 39.321 43.238 -5.947 1.00 86.19 186 ASN A CA 1
ATOM 1437 C C . ASN A 1 186 ? 39.907 42.413 -7.101 1.00 86.19 186 ASN A C 1
ATOM 1439 O O . ASN A 1 186 ? 40.770 41.556 -6.908 1.00 86.19 186 ASN A O 1
ATOM 1443 N N . TYR A 1 187 ? 39.350 42.595 -8.293 1.00 87.44 187 TYR A N 1
ATOM 1444 C CA . TYR A 1 187 ? 39.748 41.847 -9.475 1.00 87.44 187 TYR A CA 1
ATOM 1445 C C . TYR A 1 187 ? 41.170 42.191 -9.929 1.00 87.44 187 TYR A C 1
ATOM 1447 O O . TYR A 1 187 ? 41.872 41.288 -10.378 1.00 87.44 187 TYR A O 1
ATOM 1455 N N . GLU A 1 188 ? 41.621 43.441 -9.780 1.00 86.00 188 GLU A N 1
ATOM 1456 C CA . GLU A 1 188 ? 42.988 43.828 -10.142 1.00 86.00 188 GLU A CA 1
ATOM 1457 C C . GLU A 1 188 ? 44.013 43.023 -9.325 1.00 86.00 188 GLU A C 1
ATOM 1459 O O . GLU A 1 188 ? 44.893 42.380 -9.896 1.00 86.00 188 GLU A O 1
ATOM 1464 N N . GLU A 1 189 ? 43.821 42.941 -8.007 1.00 84.56 189 GLU A N 1
ATOM 1465 C CA . GLU A 1 189 ? 44.677 42.154 -7.108 1.00 84.56 189 GLU A CA 1
ATOM 1466 C C . GLU A 1 189 ? 44.622 40.646 -7.413 1.00 84.56 189 GLU A C 1
ATOM 1468 O O . GLU A 1 189 ? 45.651 39.967 -7.463 1.00 84.56 189 GLU A O 1
ATOM 1473 N N . LEU A 1 190 ? 43.427 40.098 -7.667 1.00 84.88 190 LEU A N 1
ATOM 1474 C CA . LEU A 1 190 ? 43.272 38.682 -8.020 1.00 84.88 190 LEU A CA 1
ATOM 1475 C C . LEU A 1 190 ? 43.898 38.348 -9.380 1.00 84.88 190 LEU A C 1
ATOM 1477 O O . LEU A 1 190 ? 44.458 37.264 -9.539 1.00 84.88 190 LEU A O 1
ATOM 1481 N N . GLY A 1 191 ? 43.815 39.259 -10.350 1.00 84.44 191 GLY A N 1
ATOM 1482 C CA . GLY A 1 191 ? 44.396 39.105 -11.682 1.00 84.44 191 GLY A CA 1
ATOM 1483 C C . GLY A 1 191 ? 45.925 39.188 -11.694 1.00 84.44 191 GLY A C 1
ATOM 1484 O O . GLY A 1 191 ? 46.555 38.554 -12.542 1.00 84.44 191 GLY A O 1
ATOM 1485 N N . GLU A 1 192 ? 46.526 39.926 -10.754 1.00 85.00 192 GLU A N 1
ATOM 1486 C CA . GLU A 1 192 ? 47.976 39.931 -10.515 1.00 85.00 192 GLU A CA 1
ATOM 1487 C C . GLU A 1 192 ? 48.443 38.657 -9.804 1.00 85.00 192 GLU A C 1
ATOM 1489 O O . GLU A 1 192 ? 49.465 38.075 -10.171 1.00 85.00 192 GLU A O 1
ATOM 1494 N N . LYS A 1 193 ? 47.672 38.197 -8.813 1.00 85.25 193 LYS A N 1
ATOM 1495 C CA . LYS A 1 193 ? 48.016 37.043 -7.973 1.00 85.25 193 LYS A CA 1
ATOM 1496 C C . LYS A 1 193 ? 47.820 35.693 -8.669 1.00 85.25 193 LYS A C 1
ATOM 1498 O O . LYS A 1 193 ? 48.587 34.765 -8.418 1.00 85.25 193 LYS A O 1
ATOM 1503 N N . TYR A 1 194 ? 46.806 35.568 -9.525 1.00 87.94 194 TYR A N 1
ATOM 1504 C CA . TYR A 1 194 ? 46.415 34.306 -10.154 1.00 87.94 194 TYR A CA 1
ATOM 1505 C C . TYR A 1 194 ? 46.464 34.407 -11.688 1.00 87.94 194 TYR A C 1
ATO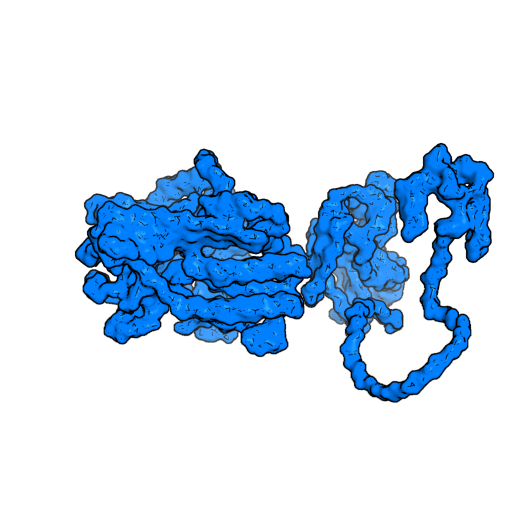M 1507 O O . TYR A 1 194 ? 45.562 34.991 -12.299 1.00 87.94 194 TYR A O 1
ATOM 1515 N N . PRO A 1 195 ? 47.470 33.797 -12.351 1.00 88.50 195 PRO A N 1
ATOM 1516 C CA . PRO A 1 195 ? 47.659 33.926 -13.797 1.00 88.50 195 PRO A CA 1
ATOM 1517 C C . PRO A 1 195 ? 46.445 33.511 -14.642 1.00 88.50 195 PRO A C 1
ATOM 1519 O O . PRO A 1 195 ? 46.189 34.117 -15.682 1.00 88.50 195 PRO A O 1
ATOM 1522 N N . HIS A 1 196 ? 45.666 32.515 -14.199 1.00 90.75 196 HIS A N 1
ATOM 1523 C CA . HIS A 1 196 ? 44.468 32.041 -14.908 1.00 90.75 196 HIS A CA 1
ATOM 1524 C C . HIS A 1 196 ? 43.297 33.030 -14.877 1.00 90.75 196 HIS A C 1
ATOM 1526 O O . HIS A 1 196 ? 42.374 32.897 -15.684 1.00 90.75 196 HIS A O 1
ATOM 1532 N N . LEU A 1 197 ? 43.325 34.026 -13.986 1.00 89.69 197 LEU A N 1
ATOM 1533 C CA . LEU A 1 197 ? 42.293 35.060 -13.880 1.00 89.69 197 LEU A CA 1
ATOM 1534 C C . LEU A 1 197 ? 42.591 36.297 -14.737 1.00 89.69 197 LEU A C 1
ATOM 1536 O O . LEU A 1 197 ? 41.693 37.106 -14.958 1.00 89.69 197 LEU A O 1
ATOM 1540 N N . LYS A 1 198 ? 43.812 36.434 -15.269 1.00 89.00 198 LYS A N 1
ATOM 1541 C CA . LYS A 1 198 ? 44.240 37.613 -16.031 1.00 89.00 198 LYS A CA 1
ATOM 1542 C C . LYS A 1 198 ? 43.445 37.781 -17.336 1.00 89.00 198 LYS A C 1
ATOM 1544 O O . LYS A 1 198 ? 43.211 36.828 -18.083 1.00 89.00 198 LYS A O 1
ATOM 1549 N N . GLY A 1 199 ? 43.063 39.025 -17.639 1.00 85.75 199 GLY A N 1
ATOM 1550 C CA . GLY A 1 199 ? 42.436 39.407 -18.914 1.00 85.75 199 GLY A CA 1
ATOM 1551 C C . GLY A 1 199 ? 40.946 39.066 -19.053 1.00 85.75 199 GLY A C 1
ATOM 1552 O O . GLY A 1 199 ? 40.405 39.128 -20.155 1.00 85.75 199 GLY A O 1
ATOM 1553 N N . LEU A 1 200 ? 40.265 38.699 -17.966 1.00 90.12 200 LEU A N 1
ATOM 1554 C CA . LEU A 1 200 ? 38.810 38.554 -17.931 1.00 90.12 200 LEU A CA 1
ATOM 1555 C C . LEU A 1 200 ? 38.098 39.920 -17.831 1.00 90.12 200 LEU A C 1
ATOM 1557 O O . LEU A 1 200 ? 38.599 40.829 -17.169 1.00 90.12 200 LEU A O 1
ATOM 1561 N N . PRO A 1 201 ? 36.910 40.082 -18.448 1.00 89.25 201 PRO A N 1
ATOM 1562 C CA . PRO A 1 201 ? 36.133 41.320 -18.394 1.00 89.25 201 PRO A CA 1
ATOM 1563 C C . PRO A 1 201 ? 35.296 41.392 -17.103 1.00 89.25 201 PRO A C 1
ATOM 1565 O O . PRO A 1 201 ? 34.065 41.414 -17.149 1.00 89.25 201 PRO A O 1
ATOM 1568 N N . ILE A 1 202 ? 35.965 41.364 -15.950 1.00 88.19 202 ILE A N 1
ATOM 1569 C CA . ILE A 1 202 ? 35.352 41.444 -14.618 1.00 88.19 202 ILE A CA 1
ATOM 1570 C C . ILE A 1 202 ? 35.700 42.804 -14.011 1.00 88.19 202 ILE A C 1
ATOM 1572 O O . ILE A 1 202 ? 36.817 43.283 -14.168 1.00 88.19 202 ILE A O 1
ATOM 1576 N N . GLN A 1 203 ? 34.730 43.440 -13.356 1.00 85.88 203 GLN A N 1
ATOM 1577 C CA . GLN A 1 203 ? 34.922 44.713 -12.660 1.00 85.88 203 GLN A CA 1
ATOM 1578 C C . GLN A 1 203 ? 34.998 44.477 -11.156 1.00 85.88 203 GLN A C 1
ATOM 1580 O O . GLN A 1 203 ? 34.230 43.670 -10.623 1.00 85.88 203 GLN A O 1
ATOM 1585 N N . SER A 1 204 ? 35.882 45.209 -10.485 1.00 86.12 204 SER A N 1
ATOM 1586 C CA . SER A 1 204 ? 35.953 45.236 -9.027 1.00 86.12 204 SER A CA 1
ATOM 1587 C C . SER A 1 204 ? 34.725 45.895 -8.407 1.00 86.12 204 SER A C 1
ATOM 1589 O O . SER A 1 204 ? 34.137 46.821 -8.970 1.00 86.12 204 SER A O 1
ATOM 1591 N N . PHE A 1 205 ? 34.333 45.414 -7.231 1.00 86.94 205 PHE A N 1
ATOM 1592 C CA . PHE A 1 205 ? 33.229 45.963 -6.447 1.00 86.94 205 PHE A CA 1
ATOM 1593 C C . PHE A 1 205 ? 33.518 45.829 -4.952 1.00 86.94 205 PHE A C 1
ATOM 1595 O O . PHE A 1 205 ? 34.098 44.839 -4.514 1.00 86.94 205 PHE A O 1
ATOM 1602 N N . SER A 1 206 ? 33.103 46.811 -4.153 1.00 82.81 206 SER A N 1
ATOM 1603 C CA . SER A 1 206 ? 33.312 46.831 -2.702 1.00 82.81 206 SER A CA 1
ATOM 1604 C C . SER A 1 206 ? 31.986 46.779 -1.947 1.00 82.81 206 SER A C 1
ATOM 1606 O O . SER A 1 206 ? 31.038 47.479 -2.289 1.00 82.81 206 SER A O 1
ATOM 1608 N N . GLU A 1 207 ? 31.936 45.930 -0.916 1.00 79.06 207 GLU A N 1
ATOM 1609 C CA . GLU A 1 207 ? 30.845 45.844 0.067 1.00 79.06 207 GLU A CA 1
ATOM 1610 C C . GLU A 1 207 ? 29.417 45.805 -0.512 1.00 79.06 207 GLU A C 1
ATOM 1612 O O . GLU A 1 207 ? 28.494 46.435 0.011 1.00 79.06 207 GLU A O 1
ATOM 1617 N N . ILE A 1 208 ? 29.200 45.024 -1.573 1.00 86.19 208 ILE A N 1
ATOM 1618 C CA . ILE A 1 208 ? 27.874 44.897 -2.188 1.00 86.19 208 ILE A CA 1
ATOM 1619 C C . ILE A 1 208 ? 27.049 43.810 -1.503 1.00 86.19 208 ILE A C 1
ATOM 1621 O O . ILE A 1 208 ? 27.591 42.844 -0.966 1.00 86.19 208 ILE A O 1
ATOM 1625 N N . ARG A 1 209 ? 25.720 43.948 -1.552 1.00 85.50 209 ARG A N 1
ATOM 1626 C CA . ARG A 1 209 ? 24.768 42.907 -1.152 1.00 85.50 209 ARG A CA 1
ATOM 1627 C C . ARG A 1 209 ? 23.864 42.571 -2.339 1.00 85.50 209 ARG A C 1
ATOM 1629 O O . ARG A 1 209 ? 23.216 43.480 -2.856 1.00 85.50 209 ARG A O 1
ATOM 1636 N N . PRO A 1 210 ? 23.806 41.310 -2.796 1.00 90.38 210 PRO A N 1
ATOM 1637 C CA . PRO A 1 210 ? 22.880 40.933 -3.857 1.00 90.38 210 PRO A CA 1
ATOM 1638 C C . PRO A 1 210 ? 21.431 41.044 -3.373 1.00 90.38 210 PRO A C 1
ATOM 1640 O O . PRO A 1 210 ? 21.127 40.634 -2.255 1.00 90.38 210 PRO A O 1
ATOM 1643 N N . THR A 1 211 ? 20.538 41.564 -4.217 1.00 94.06 211 THR A N 1
ATOM 1644 C CA . THR A 1 211 ? 19.105 41.721 -3.882 1.00 94.06 211 THR A CA 1
ATOM 1645 C C . THR A 1 211 ? 18.204 40.722 -4.614 1.00 94.06 211 THR A C 1
ATOM 1647 O O . THR A 1 211 ? 16.981 40.717 -4.458 1.00 94.06 211 THR A O 1
ATOM 1650 N N . ILE A 1 212 ? 18.811 39.842 -5.417 1.00 95.06 212 ILE A N 1
ATOM 1651 C CA . ILE A 1 212 ? 18.144 38.726 -6.085 1.00 95.06 212 ILE A CA 1
ATOM 1652 C C . ILE A 1 212 ? 18.990 37.454 -5.966 1.00 95.06 212 ILE A C 1
ATOM 1654 O O . ILE A 1 212 ? 20.191 37.461 -6.239 1.00 95.06 212 ILE A O 1
ATOM 1658 N N . LEU A 1 213 ? 18.346 36.350 -5.593 1.00 94.31 213 LEU A N 1
ATOM 1659 C CA . LEU A 1 213 ? 18.908 35.004 -5.628 1.00 94.31 213 LEU A CA 1
ATOM 1660 C C . LEU A 1 213 ? 18.304 34.256 -6.815 1.00 94.31 213 LEU A C 1
ATOM 1662 O O . LEU A 1 213 ? 17.083 34.159 -6.934 1.00 94.31 213 LEU A O 1
ATOM 1666 N N . ILE A 1 214 ? 19.141 33.702 -7.689 1.00 94.50 214 ILE A N 1
ATOM 1667 C CA . ILE A 1 214 ? 18.712 32.895 -8.832 1.00 94.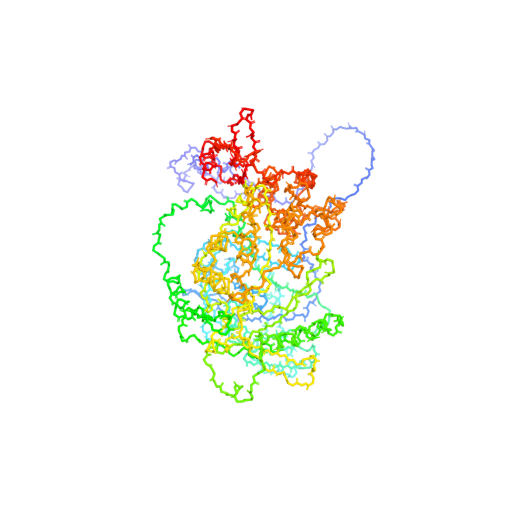50 214 ILE A CA 1
ATOM 1668 C C . ILE A 1 214 ? 18.950 31.420 -8.502 1.00 94.50 214 ILE A C 1
ATOM 1670 O O . ILE A 1 214 ? 20.094 30.979 -8.443 1.00 94.50 214 ILE A O 1
ATOM 1674 N N . GLY A 1 215 ? 17.858 30.679 -8.286 1.00 89.31 215 GLY A N 1
ATOM 1675 C CA . GLY A 1 215 ? 17.876 29.241 -8.020 1.00 89.31 215 GLY A CA 1
ATOM 1676 C C . GLY A 1 215 ? 17.660 28.367 -9.258 1.00 89.31 215 GLY A C 1
ATOM 1677 O O . GLY A 1 215 ? 17.533 28.853 -10.387 1.00 89.31 215 GLY A O 1
ATOM 1678 N N . ILE A 1 216 ? 17.560 27.054 -9.042 1.00 84.44 216 ILE A N 1
ATOM 1679 C CA . ILE A 1 216 ? 17.455 26.023 -10.093 1.00 84.44 216 ILE A CA 1
ATOM 1680 C C . ILE A 1 216 ? 16.207 26.150 -10.974 1.00 84.44 216 ILE A C 1
ATOM 1682 O O . ILE A 1 216 ? 16.215 25.646 -12.097 1.00 84.44 216 ILE A O 1
ATOM 1686 N N . ALA A 1 217 ? 15.168 26.869 -10.530 1.00 81.44 217 ALA A N 1
ATOM 1687 C CA . ALA A 1 217 ? 14.030 27.246 -11.375 1.00 81.44 217 ALA A CA 1
ATOM 1688 C C . ALA A 1 217 ? 14.467 27.982 -12.660 1.00 81.44 217 ALA A C 1
ATOM 1690 O O . ALA A 1 217 ? 13.783 27.925 -13.680 1.00 81.44 217 ALA A O 1
ATOM 1691 N N . HIS A 1 218 ? 15.638 28.624 -12.631 1.00 92.44 218 HIS A N 1
ATOM 1692 C CA . HIS A 1 218 ? 16.279 29.250 -13.784 1.00 92.44 218 HIS A CA 1
ATOM 1693 C C . HIS A 1 218 ? 17.685 28.675 -14.021 1.00 92.44 218 HIS A C 1
ATOM 1695 O O . HIS A 1 218 ? 18.613 29.408 -14.363 1.00 92.44 218 HIS A O 1
ATOM 1701 N N . SER A 1 219 ? 17.838 27.352 -13.883 1.00 88.19 219 SER A N 1
ATOM 1702 C CA . SER A 1 219 ? 19.111 26.616 -14.012 1.00 88.19 219 SER A CA 1
ATOM 1703 C C . SER A 1 219 ? 19.906 26.940 -15.279 1.00 88.19 219 SER A C 1
ATOM 1705 O O . SER A 1 219 ? 21.132 27.002 -15.246 1.00 88.19 219 SER A O 1
ATOM 1707 N N . HIS A 1 220 ? 19.228 27.254 -16.386 1.00 88.94 220 HIS A N 1
ATOM 1708 C CA . HIS A 1 220 ? 19.864 27.679 -17.635 1.00 88.94 220 HIS A CA 1
ATOM 1709 C C . HIS A 1 220 ? 20.761 28.928 -17.505 1.00 88.94 220 HIS A C 1
ATOM 1711 O O . HIS A 1 220 ? 21.575 29.158 -18.401 1.00 88.94 220 HIS A O 1
ATOM 1717 N N . LEU A 1 221 ? 20.608 29.732 -16.443 1.00 92.31 221 LEU A N 1
ATOM 1718 C CA . LEU A 1 221 ? 21.459 30.884 -16.109 1.00 92.31 221 LEU A CA 1
ATOM 1719 C C . LEU A 1 221 ? 22.591 30.542 -15.129 1.00 92.31 221 LEU A C 1
ATOM 1721 O O . LEU A 1 221 ? 23.545 31.308 -15.045 1.00 92.31 221 LEU A O 1
ATOM 1725 N N . LEU A 1 222 ? 22.490 29.410 -14.427 1.00 89.19 222 LEU A N 1
ATOM 1726 C CA . LEU A 1 222 ? 23.498 28.900 -13.489 1.00 89.19 222 LEU A CA 1
ATOM 1727 C C . LEU A 1 222 ? 24.587 28.086 -14.198 1.00 89.19 222 LEU A C 1
ATOM 1729 O O . LEU A 1 222 ? 25.692 27.943 -13.684 1.00 89.19 222 LEU A O 1
ATOM 1733 N N . ASN A 1 223 ? 24.278 27.551 -15.381 1.00 84.06 223 ASN A N 1
ATOM 1734 C CA . ASN A 1 223 ? 25.197 26.711 -16.140 1.00 84.06 223 ASN A CA 1
ATOM 1735 C C . ASN A 1 223 ? 26.490 27.455 -16.513 1.00 84.06 223 ASN A C 1
ATOM 1737 O O . ASN A 1 223 ? 26.457 28.529 -17.126 1.00 84.06 223 ASN A O 1
ATOM 1741 N N . ALA A 1 224 ? 27.623 26.818 -16.213 1.00 87.56 224 ALA A N 1
ATOM 1742 C CA . ALA A 1 224 ? 28.930 27.219 -16.706 1.00 87.56 224 ALA A CA 1
ATOM 1743 C C . ALA A 1 224 ? 29.012 26.981 -18.223 1.00 87.56 224 ALA A C 1
ATOM 1745 O O . ALA A 1 224 ? 28.804 25.869 -18.702 1.00 87.56 224 ALA A O 1
ATOM 1746 N N . ILE A 1 225 ? 29.301 28.040 -18.975 1.00 89.56 225 ILE A N 1
ATOM 1747 C CA . ILE A 1 225 ? 29.632 27.987 -20.406 1.00 89.56 225 ILE A CA 1
ATOM 1748 C C . ILE A 1 225 ? 31.127 27.698 -20.571 1.00 89.56 225 ILE A C 1
ATOM 1750 O O . ILE A 1 225 ? 31.532 26.969 -21.468 1.00 89.56 225 ILE A O 1
ATOM 1754 N N . GLU A 1 226 ? 31.940 28.300 -19.706 1.00 90.56 226 GLU A N 1
ATOM 1755 C CA . GLU A 1 226 ? 33.398 28.230 -19.722 1.00 90.56 226 GLU A CA 1
ATOM 1756 C C . GLU A 1 226 ? 33.907 28.450 -18.291 1.00 90.56 226 GLU A C 1
ATOM 1758 O O . GLU A 1 226 ? 33.353 29.283 -17.570 1.00 90.56 226 GLU A O 1
ATOM 1763 N N . SER A 1 227 ? 34.958 27.744 -17.874 1.00 90.88 227 SER A N 1
ATOM 1764 C CA . SER A 1 227 ? 35.584 27.924 -16.559 1.00 90.88 227 SER A CA 1
ATOM 1765 C C . SER A 1 227 ? 37.101 28.016 -16.699 1.00 90.88 227 SER A C 1
ATOM 1767 O O . SER A 1 227 ? 37.701 27.245 -17.443 1.00 90.88 227 SER A O 1
ATOM 1769 N N . LYS A 1 228 ? 37.722 28.942 -15.961 1.00 89.75 228 LYS A N 1
ATOM 1770 C CA . LYS A 1 228 ? 39.179 29.035 -15.805 1.00 89.75 228 LYS A CA 1
ATOM 1771 C C . LYS A 1 228 ? 39.552 28.655 -14.378 1.00 89.75 228 LYS A C 1
ATOM 1773 O O . LYS A 1 228 ? 39.116 29.307 -13.427 1.00 89.75 228 LYS A O 1
ATOM 1778 N N . THR A 1 229 ? 40.348 27.603 -14.245 1.00 88.44 229 THR A N 1
ATOM 1779 C CA . THR A 1 229 ? 40.732 26.998 -12.965 1.00 88.44 229 THR A CA 1
ATOM 1780 C C . THR A 1 229 ? 42.243 27.050 -12.777 1.00 88.44 229 THR A C 1
ATOM 1782 O O . THR A 1 229 ? 42.988 26.854 -13.738 1.00 88.44 229 THR A O 1
ATOM 1785 N N . GLY A 1 230 ? 42.675 27.282 -11.541 1.00 83.31 230 GLY A N 1
ATOM 1786 C CA . GLY A 1 230 ? 44.071 27.198 -11.121 1.00 83.31 230 GLY A CA 1
ATOM 1787 C C . GLY A 1 230 ? 44.375 25.895 -10.380 1.00 83.31 230 GLY A C 1
ATOM 1788 O O . GLY A 1 230 ? 43.782 24.851 -10.664 1.00 83.31 230 GLY A O 1
ATOM 1789 N N . ARG A 1 231 ? 45.299 25.949 -9.418 1.00 81.06 231 ARG A N 1
ATOM 1790 C CA . ARG A 1 231 ? 45.608 24.823 -8.518 1.00 81.06 231 ARG A CA 1
ATOM 1791 C C . ARG A 1 231 ? 44.466 24.581 -7.524 1.00 81.06 231 ARG A C 1
ATOM 1793 O O . ARG A 1 231 ? 43.576 25.409 -7.346 1.00 81.06 231 ARG A O 1
ATOM 1800 N N . GLN A 1 232 ? 44.490 23.428 -6.858 1.00 74.38 232 GLN A N 1
ATOM 1801 C CA . GLN A 1 232 ? 43.510 23.099 -5.822 1.00 74.38 232 GLN A CA 1
ATOM 1802 C C . GLN A 1 232 ? 43.508 24.167 -4.715 1.00 74.38 232 GLN A C 1
ATOM 1804 O O . GLN A 1 232 ? 44.561 24.498 -4.176 1.00 74.38 232 GLN A O 1
ATOM 1809 N N . GLY A 1 233 ? 42.322 24.686 -4.384 1.00 70.31 233 GLY A N 1
ATOM 1810 C CA . GLY A 1 233 ? 42.151 25.750 -3.388 1.00 70.31 233 GLY A CA 1
ATOM 1811 C C . GLY A 1 233 ? 42.348 27.172 -3.926 1.00 70.31 233 GLY A C 1
ATOM 1812 O O . GLY A 1 233 ? 42.270 28.115 -3.150 1.00 70.31 233 GLY A O 1
ATOM 1813 N N . GLU A 1 234 ? 42.595 27.350 -5.227 1.00 83.12 234 GLU A N 1
ATOM 1814 C CA . GLU A 1 234 ? 42.607 28.671 -5.864 1.00 83.12 234 GLU A CA 1
ATOM 1815 C C . GLU A 1 234 ? 41.209 29.059 -6.383 1.00 83.12 234 GLU A C 1
ATOM 1817 O O . GLU A 1 234 ? 40.425 28.186 -6.773 1.00 83.12 234 GLU A O 1
ATOM 1822 N N . PRO A 1 235 ? 40.883 30.364 -6.439 1.00 86.75 235 PRO A N 1
ATOM 1823 C CA . PRO A 1 235 ? 39.598 30.840 -6.940 1.00 86.75 235 PRO A CA 1
ATOM 1824 C C . PRO A 1 235 ? 39.363 30.459 -8.408 1.00 86.75 235 PRO A C 1
ATOM 1826 O O . PRO A 1 235 ? 40.273 30.473 -9.243 1.00 86.75 235 PRO A O 1
ATOM 1829 N N . ILE A 1 236 ? 38.104 30.167 -8.731 1.00 89.88 236 ILE A N 1
ATOM 1830 C CA . ILE A 1 236 ? 37.650 29.734 -10.053 1.00 89.88 236 ILE A CA 1
ATOM 1831 C C . ILE A 1 236 ? 36.885 30.877 -10.716 1.00 89.88 236 ILE A C 1
ATOM 1833 O O . ILE A 1 236 ? 35.920 31.399 -10.156 1.00 89.88 236 ILE A O 1
ATOM 1837 N N . ALA A 1 237 ? 37.254 31.225 -11.950 1.00 92.12 237 ALA A N 1
ATOM 1838 C CA . ALA A 1 237 ? 36.424 32.083 -12.790 1.00 92.12 237 ALA A CA 1
ATOM 1839 C C . ALA A 1 237 ? 35.467 31.235 -13.627 1.00 92.12 237 ALA A C 1
ATOM 1841 O O . ALA A 1 237 ? 35.875 30.267 -14.265 1.00 92.12 237 ALA A O 1
ATOM 1842 N N . THR A 1 238 ? 34.187 31.594 -13.652 1.00 93.00 238 THR A N 1
ATOM 1843 C CA . THR A 1 238 ? 33.161 30.897 -14.438 1.00 93.00 238 THR A CA 1
ATOM 1844 C C . THR A 1 238 ? 32.364 31.891 -15.269 1.00 93.00 238 THR A C 1
ATOM 1846 O O . THR A 1 238 ? 31.864 32.894 -14.764 1.00 93.00 238 THR A O 1
ATOM 1849 N N . LYS A 1 239 ? 32.237 31.606 -16.563 1.00 93.50 239 LYS A N 1
ATOM 1850 C CA . LYS A 1 239 ? 31.391 32.330 -17.504 1.00 93.50 239 LYS A CA 1
ATOM 1851 C C . LYS A 1 239 ? 30.012 31.698 -17.518 1.00 93.50 239 LYS A C 1
ATOM 1853 O O . LYS A 1 239 ? 29.859 30.540 -17.894 1.00 93.50 239 LYS A O 1
ATOM 1858 N N . THR A 1 240 ? 29.002 32.473 -17.166 1.00 93.88 240 THR A N 1
ATOM 1859 C CA . THR A 1 240 ? 27.591 32.092 -17.283 1.00 93.88 240 THR A CA 1
ATOM 1860 C C . THR A 1 240 ? 26.934 32.864 -18.424 1.00 93.88 240 THR A C 1
ATOM 1862 O O . THR A 1 240 ? 27.528 33.766 -19.025 1.00 93.88 240 THR A O 1
ATOM 1865 N N . LYS A 1 241 ? 25.657 32.578 -18.692 1.00 91.75 241 LYS A N 1
ATOM 1866 C CA . LYS A 1 241 ? 24.842 33.377 -19.622 1.00 91.75 241 LYS A CA 1
ATOM 1867 C C . LYS A 1 241 ? 24.699 34.846 -19.210 1.00 91.75 241 LYS A C 1
ATOM 1869 O O . LYS A 1 241 ? 24.400 35.681 -20.068 1.00 91.75 241 LYS A O 1
ATOM 1874 N N . LEU A 1 242 ? 24.910 35.169 -17.932 1.00 92.75 242 LEU A N 1
ATOM 1875 C CA . LEU A 1 242 ? 24.827 36.529 -17.402 1.00 92.75 242 LEU A CA 1
ATOM 1876 C C . LEU A 1 242 ? 26.194 37.230 -17.336 1.00 92.75 242 LEU A C 1
ATOM 1878 O O . LEU A 1 242 ? 26.244 38.452 -17.265 1.00 92.75 242 LEU A O 1
ATOM 1882 N N . GLY A 1 243 ? 27.307 36.508 -17.432 1.00 92.75 243 GLY A N 1
ATOM 1883 C CA . GLY A 1 243 ? 28.642 37.105 -17.435 1.00 92.75 243 GLY A CA 1
ATOM 1884 C C . GLY A 1 243 ? 29.667 36.264 -16.692 1.00 92.75 243 GLY A C 1
ATOM 1885 O O . GLY A 1 243 ? 29.380 35.148 -16.257 1.00 92.75 243 GLY A O 1
ATOM 1886 N N . TRP A 1 244 ? 30.872 36.814 -16.572 1.00 93.38 244 TRP A N 1
ATOM 1887 C CA . TRP A 1 244 ? 31.951 36.221 -15.792 1.00 93.38 244 TRP A CA 1
ATOM 1888 C C . TRP A 1 244 ? 31.789 36.544 -14.306 1.00 93.38 244 TRP A C 1
ATOM 1890 O O . TRP A 1 244 ? 31.477 37.678 -13.947 1.00 93.38 244 TRP A O 1
ATOM 1900 N N . LEU A 1 245 ? 32.025 35.544 -13.464 1.00 92.38 245 LEU A N 1
ATOM 1901 C CA . LEU A 1 245 ? 32.082 35.657 -12.008 1.00 92.38 245 LEU A CA 1
ATOM 1902 C C . LEU A 1 245 ? 33.304 34.899 -11.476 1.00 92.38 245 LEU A C 1
ATOM 1904 O O . LEU A 1 245 ? 33.817 34.013 -12.163 1.00 92.38 245 LEU A O 1
ATOM 1908 N N . ILE A 1 246 ? 33.755 35.234 -10.267 1.00 90.12 246 ILE A N 1
ATOM 1909 C CA . ILE A 1 246 ? 34.821 34.518 -9.550 1.00 90.12 246 ILE A CA 1
ATOM 1910 C C . ILE A 1 246 ? 34.239 33.989 -8.243 1.00 90.12 246 ILE A C 1
ATOM 1912 O O . ILE A 1 246 ? 33.551 34.727 -7.540 1.00 90.12 246 ILE A O 1
ATOM 1916 N N . TRP A 1 247 ? 34.511 32.725 -7.930 1.00 88.38 247 TRP A N 1
ATOM 1917 C CA . TRP A 1 247 ? 34.051 32.069 -6.710 1.00 88.38 247 TRP A CA 1
ATOM 1918 C C . TRP A 1 247 ? 35.080 31.058 -6.192 1.00 88.38 247 TRP A C 1
ATOM 1920 O O . TRP A 1 247 ? 35.944 30.602 -6.942 1.00 88.38 247 TRP A O 1
ATOM 1930 N N . GLY A 1 248 ? 34.991 30.714 -4.910 1.00 76.56 248 GLY A N 1
ATOM 1931 C CA . GLY A 1 248 ? 35.952 29.857 -4.216 1.00 76.56 248 GLY A CA 1
ATOM 1932 C C . GLY A 1 248 ? 36.699 30.589 -3.102 1.00 76.56 248 GLY A C 1
ATOM 1933 O O . GLY A 1 248 ? 36.541 31.794 -2.896 1.00 76.56 248 GLY A O 1
ATOM 1934 N N . GLU A 1 249 ? 37.484 29.832 -2.348 1.00 67.25 249 GLU A N 1
ATOM 1935 C CA . GLU A 1 249 ? 38.167 30.304 -1.147 1.00 67.25 249 GLU A CA 1
ATOM 1936 C C . GLU A 1 249 ? 39.525 30.926 -1.505 1.00 67.25 249 GLU A C 1
ATOM 1938 O O . GLU A 1 249 ? 40.273 30.370 -2.308 1.00 67.25 249 GLU A O 1
ATOM 1943 N N . SER A 1 250 ? 39.854 32.095 -0.942 1.00 57.00 250 SER A N 1
ATOM 1944 C CA . SER A 1 250 ? 41.185 32.695 -1.114 1.00 57.00 250 SER A CA 1
ATOM 1945 C C . SER A 1 250 ? 42.136 32.425 0.067 1.00 57.00 250 SER A C 1
ATOM 1947 O O . SER A 1 250 ? 43.336 32.667 -0.114 1.00 57.00 250 SER A O 1
ATOM 1949 N N . ARG A 1 251 ? 41.656 31.933 1.228 1.00 53.25 251 ARG A N 1
ATOM 1950 C CA . ARG A 1 251 ? 42.430 31.396 2.379 1.00 53.25 251 ARG A CA 1
ATOM 1951 C C . ARG A 1 251 ? 41.550 30.500 3.285 1.00 53.25 251 ARG A C 1
ATOM 1953 O O . ARG A 1 251 ? 40.376 30.823 3.401 1.00 53.25 251 ARG A O 1
ATOM 1960 N N . PRO A 1 252 ? 42.102 29.485 3.992 1.00 42.03 252 PRO A N 1
ATOM 1961 C CA . PRO A 1 252 ? 41.357 28.346 4.569 1.00 42.03 252 PRO A CA 1
ATOM 1962 C C . PRO A 1 252 ? 40.538 28.616 5.846 1.00 42.03 252 PRO A C 1
ATOM 1964 O O . PRO A 1 252 ? 40.030 27.674 6.448 1.00 42.03 252 PRO A O 1
ATOM 1967 N N . ASP A 1 253 ? 40.453 29.867 6.301 1.00 42.09 253 ASP A N 1
ATOM 1968 C CA . ASP A 1 253 ? 39.815 30.219 7.574 1.00 42.09 253 ASP A CA 1
ATOM 1969 C C . ASP A 1 253 ? 38.568 31.074 7.319 1.00 42.09 253 ASP A C 1
ATOM 1971 O O . ASP A 1 253 ? 38.570 32.294 7.513 1.00 42.09 253 ASP A O 1
ATOM 1975 N N . SER A 1 254 ? 37.480 30.451 6.859 1.00 43.34 254 SER A N 1
ATOM 1976 C CA . SER A 1 254 ? 36.165 31.100 6.871 1.00 43.34 254 SER A CA 1
ATOM 1977 C C . SER A 1 254 ? 35.005 30.130 7.115 1.00 43.34 254 SER A C 1
ATOM 1979 O O . SER A 1 254 ? 35.038 28.961 6.738 1.00 43.34 254 SER A O 1
ATOM 1981 N N . GLU A 1 255 ? 33.972 30.627 7.799 1.00 39.16 255 GLU A N 1
ATOM 1982 C CA . GLU A 1 255 ? 32.737 29.890 8.068 1.00 39.16 255 GLU A CA 1
ATOM 1983 C C . GLU A 1 255 ? 31.975 29.615 6.761 1.00 39.16 255 GLU A C 1
ATOM 1985 O O . GLU A 1 255 ? 31.701 30.522 5.974 1.00 39.16 255 GLU A O 1
ATOM 1990 N N . ASN A 1 256 ? 31.613 28.350 6.541 1.00 37.47 256 ASN A N 1
ATOM 1991 C CA . ASN A 1 256 ? 30.857 27.910 5.372 1.00 37.47 256 ASN A CA 1
ATOM 1992 C C . ASN A 1 256 ? 29.355 28.166 5.555 1.00 37.47 256 ASN A C 1
ATOM 1994 O O . ASN A 1 256 ? 28.747 27.663 6.501 1.00 37.47 256 ASN A O 1
ATOM 1998 N N . TYR A 1 257 ? 28.730 28.867 4.607 1.00 42.06 257 TYR A N 1
ATOM 1999 C CA . TYR A 1 257 ? 27.282 29.086 4.586 1.00 42.06 257 TYR A CA 1
ATOM 2000 C C . TYR A 1 257 ? 26.634 28.198 3.515 1.00 42.06 257 TYR A C 1
ATOM 2002 O O . TYR A 1 257 ? 27.033 28.212 2.353 1.00 42.06 257 TYR A O 1
ATOM 2010 N N . SER A 1 258 ? 25.621 27.420 3.907 1.00 32.88 258 SER A N 1
ATOM 2011 C CA . SER A 1 258 ? 24.829 26.563 3.016 1.00 32.88 258 SER A CA 1
ATOM 2012 C C . SER A 1 258 ? 23.359 26.972 3.081 1.00 32.88 258 SER A C 1
ATOM 2014 O O . SER A 1 258 ? 22.776 27.027 4.163 1.00 32.88 258 SER A O 1
ATOM 2016 N N . MET A 1 259 ? 22.752 27.254 1.926 1.00 37.19 259 MET A N 1
ATOM 2017 C CA . MET A 1 259 ? 21.319 27.511 1.791 1.00 37.19 259 MET A CA 1
ATOM 2018 C C . MET A 1 259 ? 20.678 26.330 1.051 1.00 37.19 259 MET A C 1
ATOM 2020 O O . MET A 1 259 ? 21.113 25.959 -0.034 1.00 37.19 259 MET A O 1
ATOM 2024 N N . VAL A 1 260 ? 19.665 25.698 1.653 1.00 35.62 260 VAL A N 1
ATOM 2025 C CA . VAL A 1 260 ? 18.919 24.579 1.049 1.00 35.62 260 VAL A CA 1
ATOM 2026 C C . VAL A 1 260 ? 17.432 24.822 1.251 1.00 35.62 260 VAL A C 1
ATOM 2028 O O . VAL A 1 260 ? 16.934 24.596 2.349 1.00 35.62 260 VAL A O 1
ATOM 2031 N N . ILE A 1 261 ? 16.719 25.232 0.198 1.00 37.91 261 ILE A N 1
ATOM 2032 C CA . ILE A 1 261 ? 15.265 25.463 0.236 1.00 37.91 261 ILE A CA 1
ATOM 2033 C C . ILE A 1 261 ? 14.536 24.228 -0.310 1.00 37.91 261 ILE A C 1
ATOM 2035 O O . ILE A 1 261 ? 14.563 23.961 -1.513 1.00 37.91 261 ILE A O 1
ATOM 2039 N N . LYS A 1 262 ? 13.854 23.481 0.571 1.00 35.53 262 LYS A N 1
ATOM 2040 C CA . LYS A 1 262 ? 12.950 22.365 0.223 1.00 35.53 262 LYS A CA 1
ATOM 2041 C C . LYS A 1 262 ? 11.485 22.714 0.498 1.00 35.53 262 LYS A C 1
ATOM 2043 O O . LYS A 1 262 ? 11.159 23.245 1.561 1.00 35.53 262 LYS A O 1
ATOM 2048 N N . GLU A 1 263 ? 10.611 22.319 -0.425 1.00 40.56 263 GLU A N 1
ATOM 2049 C CA . GLU A 1 263 ? 9.154 22.410 -0.310 1.00 40.56 263 GLU A CA 1
ATOM 2050 C C . GLU A 1 263 ? 8.564 21.031 0.063 1.00 40.56 263 GLU A C 1
ATOM 2052 O O . GLU A 1 263 ? 8.645 20.074 -0.703 1.00 40.56 263 GLU A O 1
ATOM 2057 N N . GLU A 1 264 ? 8.006 20.905 1.275 1.00 50.34 264 GLU A N 1
ATOM 2058 C CA . GLU A 1 264 ? 7.275 19.713 1.762 1.00 50.34 264 GLU A CA 1
ATOM 2059 C C . GLU A 1 264 ? 5.745 19.924 1.663 1.00 50.34 264 GLU A C 1
ATOM 2061 O O . GLU A 1 264 ? 5.012 19.816 2.651 1.00 50.34 264 GLU A O 1
ATOM 2066 N N . GLU A 1 265 ? 5.234 20.272 0.480 1.00 48.47 265 GLU A N 1
ATOM 2067 C CA . GLU A 1 265 ? 3.809 20.601 0.292 1.00 48.47 265 GLU A CA 1
ATOM 2068 C C . GLU A 1 265 ? 2.894 19.364 0.407 1.00 48.47 265 GLU A C 1
ATOM 2070 O O . GLU A 1 265 ? 1.873 19.401 1.095 1.00 48.47 265 GLU A O 1
ATOM 2075 N N . ILE A 1 266 ? 3.330 18.217 -0.130 1.00 50.41 266 ILE A N 1
ATOM 2076 C CA . ILE A 1 266 ? 2.523 16.985 -0.247 1.00 50.41 266 ILE A CA 1
ATOM 2077 C C . ILE A 1 266 ? 2.029 16.467 1.115 1.00 50.41 266 ILE A C 1
ATOM 2079 O O . ILE A 1 266 ? 0.854 16.140 1.279 1.00 50.41 266 ILE A O 1
ATOM 2083 N N . PHE A 1 267 ? 2.900 16.399 2.130 1.00 52.22 267 PHE A N 1
ATOM 2084 C CA . PHE A 1 267 ? 2.497 15.906 3.455 1.00 52.22 267 PHE A CA 1
ATOM 2085 C C . PHE A 1 267 ? 1.539 16.869 4.166 1.00 52.22 267 PHE A C 1
ATOM 2087 O O . PHE A 1 267 ? 0.673 16.433 4.930 1.00 52.22 267 PHE A O 1
ATOM 2094 N N . ARG A 1 268 ? 1.678 18.178 3.923 1.00 60.03 268 ARG A N 1
ATOM 2095 C CA . ARG A 1 268 ? 0.804 19.200 4.508 1.00 60.03 268 ARG A CA 1
ATOM 2096 C C . ARG A 1 268 ? -0.573 19.177 3.856 1.00 60.03 268 ARG A C 1
ATOM 2098 O O . ARG A 1 268 ? -1.566 19.214 4.581 1.00 60.03 268 ARG A O 1
ATOM 2105 N N . GLU A 1 269 ? -0.631 19.099 2.530 1.00 61.12 269 GLU A N 1
ATOM 2106 C CA . GLU A 1 269 ? -1.888 18.972 1.790 1.00 61.12 269 GLU A CA 1
ATOM 2107 C C . GLU A 1 269 ? -2.637 17.709 2.191 1.00 61.12 269 GLU A C 1
ATOM 2109 O O . GLU A 1 269 ? -3.802 17.805 2.564 1.00 61.12 269 GLU A O 1
ATOM 2114 N N . ASN A 1 270 ? -1.956 16.559 2.242 1.00 62.84 270 ASN A N 1
ATOM 2115 C CA . ASN A 1 270 ? -2.563 15.302 2.680 1.00 62.84 270 ASN A CA 1
ATOM 2116 C C . ASN A 1 270 ? -3.128 15.395 4.106 1.00 62.84 270 ASN A C 1
ATOM 2118 O O . ASN A 1 270 ? -4.200 14.858 4.375 1.00 62.84 270 ASN A O 1
ATOM 2122 N N . MET A 1 271 ? -2.455 16.106 5.021 1.00 63.69 271 MET A N 1
ATOM 2123 C CA . MET A 1 271 ? -2.975 16.297 6.378 1.00 63.69 271 MET A CA 1
ATOM 2124 C C . MET A 1 271 ? -4.188 17.237 6.417 1.00 63.69 271 MET A C 1
ATOM 2126 O O . MET A 1 271 ? -5.138 16.962 7.142 1.00 63.69 271 MET A O 1
ATOM 2130 N N . LYS A 1 272 ? -4.187 18.331 5.644 1.00 63.03 272 LYS A N 1
ATOM 2131 C CA . LYS A 1 272 ? -5.348 19.233 5.552 1.00 63.03 272 LYS A CA 1
ATOM 2132 C C . LYS A 1 272 ? -6.556 18.523 4.941 1.00 63.03 272 LYS A C 1
ATOM 2134 O O . LYS A 1 272 ? -7.645 18.611 5.500 1.00 63.03 272 LYS A O 1
ATOM 2139 N N . ARG A 1 273 ? -6.331 17.783 3.853 1.00 61.81 273 ARG A N 1
ATOM 2140 C CA . ARG A 1 273 ? -7.307 16.913 3.183 1.00 61.81 273 ARG A CA 1
ATOM 2141 C C . ARG A 1 273 ? -7.926 15.903 4.144 1.00 61.81 273 ARG A C 1
ATOM 2143 O O . ARG A 1 273 ? -9.142 15.864 4.287 1.00 61.81 273 ARG A O 1
ATOM 2150 N N . TYR A 1 274 ? -7.097 15.222 4.941 1.00 61.75 274 TYR A N 1
ATOM 2151 C CA . TYR A 1 274 ? -7.548 14.262 5.957 1.00 61.75 274 TYR A CA 1
ATOM 2152 C C . TYR A 1 274 ? -8.55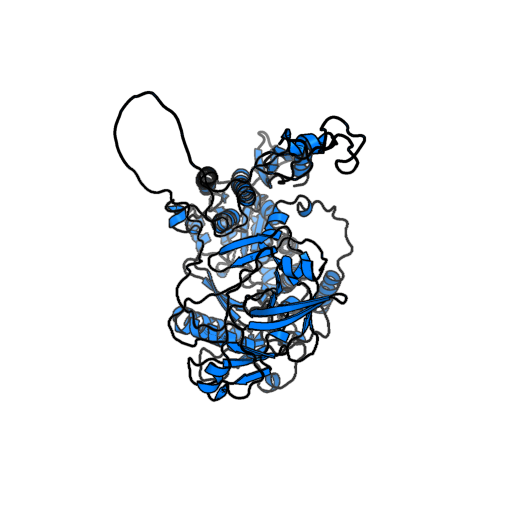0 14.837 6.982 1.00 61.75 274 TYR A C 1
ATOM 2154 O O . TYR A 1 274 ? -9.372 14.089 7.515 1.00 61.75 274 TYR A O 1
ATOM 2162 N N . PHE A 1 275 ? -8.492 16.144 7.266 1.00 63.94 275 PHE A N 1
ATOM 2163 C CA . PHE A 1 275 ? -9.406 16.841 8.185 1.00 63.94 275 PHE A CA 1
ATOM 2164 C C . PHE A 1 275 ? -10.503 17.654 7.475 1.00 63.94 275 PHE A C 1
ATOM 2166 O O . PHE A 1 275 ? -11.291 18.327 8.145 1.00 63.94 275 PHE A O 1
ATOM 2173 N N . SER A 1 276 ? -10.536 17.640 6.142 1.00 54.88 276 SER A N 1
ATOM 2174 C CA . SER A 1 276 ? -11.499 18.390 5.339 1.00 54.88 276 SER A CA 1
ATOM 2175 C C . SER A 1 276 ? -12.798 17.608 5.153 1.00 54.88 276 SER A C 1
ATOM 2177 O O . SER A 1 276 ? -12.783 16.385 5.059 1.00 54.88 276 SER A O 1
ATOM 2179 N N . ILE A 1 277 ? -13.923 18.327 5.086 1.00 51.44 277 ILE A N 1
ATOM 2180 C CA . ILE A 1 277 ? -15.252 17.719 4.912 1.00 51.44 277 ILE A CA 1
ATOM 2181 C C . ILE A 1 277 ? -15.437 17.148 3.506 1.00 51.44 277 ILE A C 1
ATOM 2183 O O . ILE A 1 277 ? -16.125 16.150 3.315 1.00 51.44 277 ILE A O 1
ATOM 2187 N N . GLU A 1 278 ? -14.802 17.786 2.529 1.00 46.75 278 GLU A N 1
ATOM 2188 C CA . GLU A 1 278 ? -14.929 17.473 1.106 1.00 46.75 278 GLU A CA 1
ATOM 2189 C C . GLU A 1 278 ? -14.338 16.093 0.760 1.00 46.75 278 GLU A C 1
ATOM 2191 O O . GLU A 1 278 ? -14.801 15.448 -0.174 1.00 46.75 278 GLU A O 1
ATOM 2196 N N . ASP A 1 279 ? -13.410 15.579 1.577 1.00 47.88 279 ASP A N 1
ATOM 2197 C CA . ASP A 1 279 ? -12.824 14.236 1.444 1.00 47.88 279 ASP A CA 1
ATOM 2198 C C . ASP A 1 279 ? -13.586 13.136 2.215 1.00 47.88 279 ASP A C 1
ATOM 2200 O O . ASP A 1 279 ? -13.142 11.985 2.273 1.00 47.88 279 ASP A O 1
ATOM 2204 N N . PHE A 1 280 ? -14.741 13.432 2.827 1.00 55.88 280 PHE A N 1
ATOM 2205 C CA . PHE A 1 280 ? -15.500 12.435 3.602 1.00 55.88 280 PHE A CA 1
ATOM 2206 C C . PHE A 1 280 ? -16.248 11.399 2.748 1.00 55.88 280 PHE A C 1
ATOM 2208 O O . PHE A 1 280 ? -16.915 10.530 3.305 1.00 55.88 280 PHE A O 1
ATOM 2215 N N . GLY A 1 281 ? -16.079 11.420 1.421 1.00 44.50 281 GLY A N 1
ATOM 2216 C CA . GLY A 1 281 ? -16.610 10.391 0.524 1.00 44.50 281 GLY A CA 1
ATOM 2217 C C . GLY A 1 281 ? -18.106 10.521 0.241 1.00 44.50 281 GLY A C 1
ATOM 2218 O O . GLY A 1 281 ? -18.709 9.578 -0.253 1.00 44.50 281 GLY A O 1
ATOM 2219 N N . VAL A 1 282 ? -18.700 11.687 0.507 1.00 44.50 282 VAL A N 1
ATOM 2220 C CA . VAL A 1 282 ? -20.098 11.991 0.163 1.00 44.50 282 VAL A CA 1
ATOM 2221 C C . VAL A 1 282 ? -20.164 12.646 -1.216 1.00 44.50 282 VAL A C 1
ATOM 2223 O O . VAL A 1 282 ? -20.787 13.685 -1.411 1.00 44.50 282 VAL A O 1
ATOM 2226 N N . ASN A 1 283 ? -19.503 12.040 -2.195 1.00 40.00 283 ASN A N 1
ATOM 2227 C CA . ASN A 1 283 ? -20.009 12.177 -3.547 1.00 40.00 283 ASN A CA 1
ATOM 2228 C C . ASN A 1 283 ? -21.089 11.111 -3.643 1.00 40.00 283 ASN A C 1
ATOM 2230 O O . ASN A 1 283 ? -20.794 9.929 -3.465 1.00 40.00 283 ASN A O 1
ATOM 2234 N N . THR A 1 284 ? -22.339 11.508 -3.902 1.00 35.06 284 THR A N 1
ATOM 2235 C CA . THR A 1 284 ? -23.289 10.586 -4.531 1.00 35.06 284 THR A CA 1
ATOM 2236 C C . THR A 1 284 ? -22.507 9.850 -5.603 1.00 35.06 284 THR A C 1
ATOM 2238 O O . THR A 1 284 ? -21.873 10.510 -6.433 1.00 35.06 284 THR A O 1
ATOM 2241 N N . SER A 1 285 ? -22.509 8.519 -5.561 1.00 39.22 285 SER A N 1
ATOM 2242 C CA . SER A 1 285 ? -22.114 7.694 -6.692 1.00 39.22 285 SER A CA 1
ATOM 2243 C C . SER A 1 285 ? -23.116 7.970 -7.811 1.00 39.22 285 SER A C 1
ATOM 2245 O O . SER A 1 285 ? -23.984 7.165 -8.130 1.00 39.22 285 SER A O 1
ATOM 2247 N N . VAL A 1 286 ? -23.051 9.169 -8.378 1.00 34.31 286 VAL A N 1
ATOM 2248 C CA . VAL A 1 286 ? -23.352 9.346 -9.775 1.00 34.31 286 VAL A CA 1
ATOM 2249 C C . VAL A 1 286 ? -22.410 8.344 -10.412 1.00 34.31 286 VAL A C 1
ATOM 2251 O O . VAL A 1 286 ? -21.199 8.428 -10.189 1.00 34.31 286 VAL A O 1
ATOM 2254 N N . GLU A 1 287 ? -22.959 7.337 -11.084 1.00 39.28 287 GLU A N 1
ATOM 2255 C CA . GLU A 1 287 ? -22.206 6.532 -12.034 1.00 39.28 287 GLU A CA 1
ATOM 2256 C C . GLU A 1 287 ? -21.673 7.511 -13.082 1.00 39.28 287 GLU A C 1
ATOM 2258 O O . GLU A 1 287 ? -22.258 7.731 -14.142 1.00 39.28 287 GLU A O 1
ATOM 2263 N N . LEU A 1 288 ? -20.594 8.209 -12.728 1.00 43.66 288 LEU A N 1
ATOM 2264 C CA . LEU A 1 288 ? -19.827 8.995 -13.656 1.00 43.66 288 LEU A CA 1
ATOM 2265 C C . LEU A 1 288 ? -19.411 7.986 -14.724 1.00 43.66 288 LEU A C 1
ATOM 2267 O O . LEU A 1 288 ? -18.976 6.881 -14.376 1.00 43.66 288 LEU A O 1
ATOM 2271 N N . PRO A 1 289 ? -19.589 8.307 -16.013 1.00 48.94 289 PRO A N 1
ATOM 2272 C CA . PRO A 1 289 ? -19.128 7.437 -17.077 1.00 48.94 289 PRO A CA 1
ATOM 2273 C C . PRO A 1 289 ? -17.699 6.998 -16.760 1.00 48.94 289 PRO A C 1
ATOM 2275 O O . PRO A 1 289 ? -16.871 7.868 -16.478 1.00 48.94 289 PRO A O 1
ATOM 2278 N N . LYS A 1 290 ? -17.430 5.679 -16.777 1.00 59.88 290 LYS A N 1
ATOM 2279 C CA . LYS A 1 290 ? -16.081 5.133 -16.536 1.00 59.88 290 LYS A CA 1
ATOM 2280 C C . LYS A 1 290 ? -15.060 6.020 -17.237 1.00 59.88 290 LYS A C 1
ATOM 2282 O O . LYS A 1 290 ? -15.229 6.293 -18.437 1.00 59.88 290 LYS A O 1
ATOM 2287 N N . ALA A 1 291 ? -14.060 6.491 -16.492 1.00 75.19 291 ALA A N 1
ATOM 2288 C CA . ALA A 1 291 ? -13.051 7.394 -17.030 1.00 75.19 291 ALA A CA 1
ATOM 2289 C C . ALA A 1 291 ? -12.440 6.768 -18.295 1.00 75.19 291 ALA A C 1
ATOM 2291 O O . ALA A 1 291 ? -12.312 5.545 -18.385 1.00 75.19 291 ALA A O 1
ATOM 2292 N N . ALA A 1 292 ? -12.090 7.584 -19.294 1.00 83.69 292 ALA A N 1
ATOM 2293 C CA . ALA A 1 292 ? -11.531 7.083 -20.556 1.00 83.69 292 ALA A CA 1
ATOM 2294 C C . ALA A 1 292 ? -10.338 6.131 -20.320 1.00 83.69 292 ALA A C 1
ATOM 2296 O O . ALA A 1 292 ? -10.233 5.088 -20.965 1.00 83.69 292 ALA A O 1
ATOM 2297 N N . ASP A 1 293 ? -9.526 6.452 -19.314 1.00 86.38 293 ASP A N 1
ATOM 2298 C CA . ASP A 1 293 ? -8.411 5.660 -18.799 1.00 86.38 293 ASP A CA 1
ATOM 2299 C C . ASP A 1 293 ? -8.826 4.264 -18.297 1.00 86.38 293 ASP A C 1
ATOM 2301 O O . ASP A 1 293 ? -8.186 3.271 -18.641 1.00 86.38 293 ASP A O 1
ATOM 2305 N N . GLU A 1 294 ? -9.914 4.151 -17.527 1.00 89.56 294 GLU A N 1
ATOM 2306 C CA . GLU A 1 294 ? -10.419 2.857 -17.044 1.00 89.56 294 GLU A CA 1
ATOM 2307 C C . GLU A 1 294 ? -10.945 2.002 -18.194 1.00 89.56 294 GLU A C 1
ATOM 2309 O O . GLU A 1 294 ? -10.613 0.821 -18.282 1.00 89.56 294 GLU A O 1
ATOM 2314 N N . LYS A 1 295 ? -11.709 2.601 -19.119 1.00 90.69 295 LYS A N 1
ATOM 2315 C CA . LYS A 1 295 ? -12.216 1.892 -20.305 1.00 90.69 295 LYS A CA 1
ATOM 2316 C C . LYS A 1 295 ? -11.073 1.357 -21.163 1.00 90.69 295 LYS A C 1
ATOM 2318 O O . LYS A 1 295 ? -11.120 0.209 -21.598 1.00 90.69 295 LYS A O 1
ATOM 2323 N N . ARG A 1 296 ? -10.032 2.167 -21.377 1.00 94.38 296 ARG A N 1
ATOM 2324 C CA . ARG A 1 296 ? -8.837 1.759 -22.123 1.00 94.38 296 ARG A CA 1
ATOM 2325 C C . ARG A 1 296 ? -8.097 0.624 -21.416 1.00 94.38 296 ARG A C 1
ATOM 2327 O O . ARG A 1 296 ? -7.752 -0.363 -22.062 1.00 94.38 296 ARG A O 1
ATOM 2334 N N . ALA A 1 297 ? -7.888 0.726 -20.104 1.00 95.69 297 ALA A N 1
ATOM 2335 C CA . ALA A 1 297 ? -7.246 -0.325 -19.317 1.00 95.69 297 ALA A CA 1
ATOM 2336 C C . ALA A 1 297 ? -8.035 -1.649 -19.361 1.00 95.69 297 ALA A C 1
ATOM 2338 O O . ALA A 1 297 ? -7.450 -2.711 -19.578 1.00 95.69 297 ALA A O 1
ATOM 2339 N N . GLU A 1 298 ? -9.363 -1.592 -19.215 1.00 95.00 298 GLU A N 1
ATOM 2340 C CA . GLU A 1 298 ? -10.255 -2.747 -19.373 1.00 95.00 298 GLU A CA 1
ATOM 2341 C C . GLU A 1 298 ? -10.169 -3.352 -20.777 1.00 95.00 298 GLU A C 1
ATOM 2343 O O . GLU A 1 298 ? -10.099 -4.572 -20.916 1.00 95.00 298 GLU A O 1
ATOM 2348 N N . GLU A 1 299 ? -10.148 -2.524 -21.822 1.00 95.81 299 GLU A N 1
ATOM 2349 C CA . GLU A 1 299 ? -10.083 -2.989 -23.204 1.00 95.81 299 GLU A CA 1
ATOM 2350 C C . GLU A 1 299 ? -8.754 -3.682 -23.525 1.00 95.81 299 GLU A C 1
ATOM 2352 O O . GLU A 1 299 ? -8.764 -4.766 -24.117 1.00 95.81 299 GLU A O 1
ATOM 2357 N N . ILE A 1 300 ? -7.626 -3.090 -23.115 1.00 96.88 300 ILE A N 1
ATOM 2358 C CA . ILE A 1 300 ? -6.295 -3.692 -23.269 1.00 96.88 300 ILE A CA 1
ATOM 2359 C C . ILE A 1 300 ? -6.266 -5.038 -22.552 1.00 96.88 300 ILE A C 1
ATOM 2361 O O . ILE A 1 300 ? -5.886 -6.045 -23.155 1.00 96.88 300 ILE A O 1
ATOM 2365 N N . LEU A 1 301 ? -6.709 -5.085 -21.293 1.00 97.06 301 LEU A N 1
ATOM 2366 C CA . LEU A 1 301 ? -6.692 -6.324 -20.529 1.00 97.06 301 LEU A CA 1
ATOM 2367 C C . LEU A 1 301 ? -7.611 -7.377 -21.152 1.00 97.06 301 LEU A C 1
ATOM 2369 O O . LEU A 1 301 ? -7.179 -8.499 -21.364 1.00 97.06 301 LEU A O 1
ATOM 2373 N N . ARG A 1 302 ? -8.842 -7.025 -21.536 1.00 96.12 302 ARG A N 1
ATOM 2374 C CA . ARG A 1 302 ? -9.777 -7.952 -22.193 1.00 96.12 302 ARG A CA 1
ATOM 2375 C C . ARG A 1 302 ? -9.204 -8.537 -23.487 1.00 96.12 302 ARG A C 1
ATOM 2377 O O . ARG A 1 302 ? -9.467 -9.691 -23.803 1.00 96.12 302 ARG A O 1
ATOM 2384 N N . LYS A 1 303 ? -8.453 -7.743 -24.257 1.00 96.62 303 LYS A N 1
ATOM 2385 C CA . LYS A 1 303 ? -7.815 -8.183 -25.509 1.00 96.62 303 LYS A CA 1
ATOM 2386 C C . LYS A 1 303 ? -6.574 -9.049 -25.281 1.00 96.62 303 LYS A C 1
ATOM 2388 O O . LYS A 1 303 ? -6.235 -9.847 -26.153 1.00 96.62 303 LYS A O 1
ATOM 2393 N N . THR A 1 304 ? -5.871 -8.859 -24.166 1.00 97.00 304 THR A N 1
ATOM 2394 C CA . THR A 1 304 ? -4.541 -9.448 -23.942 1.00 97.00 304 THR A CA 1
ATOM 2395 C C . THR A 1 304 ? -4.504 -10.531 -22.873 1.00 97.00 304 THR A C 1
ATOM 2397 O O . THR A 1 304 ? -3.578 -11.332 -22.897 1.00 97.00 304 THR A O 1
ATOM 2400 N N . LEU A 1 305 ? -5.490 -10.590 -21.975 1.00 97.50 305 LEU A N 1
ATOM 2401 C CA . LEU A 1 305 ? -5.575 -11.595 -20.924 1.00 97.50 305 LEU A CA 1
ATOM 2402 C C . LEU A 1 305 ? -5.894 -12.961 -21.533 1.00 97.50 305 LEU A C 1
ATOM 2404 O O . LEU A 1 305 ? -6.990 -13.186 -22.046 1.00 97.50 305 LEU A O 1
ATOM 2408 N N . LYS A 1 306 ? -4.936 -13.877 -21.459 1.00 96.38 306 LYS A N 1
ATOM 2409 C CA . LYS A 1 306 ? -5.047 -15.234 -22.000 1.00 96.38 306 LYS A CA 1
ATOM 2410 C C . LYS A 1 306 ? -4.586 -16.249 -20.977 1.00 96.38 306 LYS A C 1
ATOM 2412 O O . LYS A 1 306 ? -3.727 -15.946 -20.159 1.00 96.38 306 LYS A O 1
ATOM 2417 N N . PHE A 1 307 ? -5.149 -17.449 -21.034 1.00 96.31 307 PHE A N 1
ATOM 2418 C CA . PHE A 1 307 ? -4.705 -18.579 -20.227 1.00 96.31 307 PHE A CA 1
ATOM 2419 C C . PHE A 1 307 ? -4.007 -19.596 -21.129 1.00 96.31 307 PHE A C 1
ATOM 2421 O O . PHE A 1 307 ? -4.660 -20.229 -21.957 1.00 96.31 307 PHE A O 1
ATOM 2428 N N . GLU A 1 308 ? -2.693 -19.736 -20.974 1.00 91.69 308 GLU A N 1
ATOM 2429 C CA . GLU A 1 308 ? -1.838 -20.617 -21.776 1.00 91.69 308 GLU A CA 1
ATOM 2430 C C . GLU A 1 308 ? -0.778 -21.267 -20.869 1.00 91.69 308 GLU A C 1
ATOM 2432 O O . GLU A 1 308 ? -0.279 -20.653 -19.924 1.00 91.69 308 GLU A O 1
ATOM 2437 N N . ASP A 1 309 ? -0.451 -22.538 -21.115 1.00 87.94 309 ASP A N 1
ATOM 2438 C CA . ASP A 1 309 ? 0.530 -23.317 -20.336 1.00 87.94 309 ASP A CA 1
ATOM 2439 C C . ASP A 1 309 ? 0.313 -23.293 -18.809 1.00 87.94 309 ASP A C 1
ATOM 2441 O O . ASP A 1 309 ? 1.261 -23.207 -18.022 1.00 87.94 309 ASP A O 1
ATOM 2445 N N . GLY A 1 310 ? -0.948 -23.335 -18.370 1.00 90.81 310 GLY A N 1
ATOM 2446 C CA . GLY A 1 310 ? -1.286 -23.374 -16.946 1.00 90.81 310 GLY A CA 1
ATOM 2447 C C . GLY A 1 310 ? -1.138 -22.037 -16.211 1.00 90.81 310 GLY A C 1
ATOM 2448 O O . GLY A 1 310 ? -1.213 -22.022 -14.984 1.00 90.81 310 GLY A O 1
ATOM 2449 N N . ARG A 1 311 ? -0.914 -20.919 -16.916 1.00 93.44 311 ARG A N 1
ATOM 2450 C CA . ARG A 1 311 ? -0.833 -19.574 -16.325 1.00 93.44 311 ARG A CA 1
ATOM 2451 C C . ARG A 1 311 ? -1.560 -18.536 -17.167 1.00 93.44 311 ARG A C 1
ATOM 2453 O O . ARG A 1 311 ? -1.781 -18.713 -18.361 1.00 93.44 311 ARG A O 1
ATOM 2460 N N . TYR A 1 312 ? -1.899 -17.421 -16.532 1.00 97.06 312 TYR A N 1
ATOM 2461 C CA . TYR A 1 312 ? -2.392 -16.252 -17.246 1.00 97.06 312 TYR A CA 1
ATOM 2462 C C . TYR A 1 312 ? -1.237 -15.412 -17.793 1.00 97.06 312 TYR A C 1
ATOM 2464 O O . TYR A 1 312 ? -0.237 -15.204 -17.108 1.00 97.06 312 TYR A O 1
ATOM 2472 N N . GLU A 1 313 ? -1.399 -14.898 -19.005 1.00 97.06 313 GLU A N 1
ATOM 2473 C CA . GLU A 1 313 ? -0.583 -13.853 -19.617 1.00 97.06 313 GLU A CA 1
ATOM 2474 C C . GLU A 1 313 ? -1.442 -12.599 -19.797 1.00 97.06 313 GLU A C 1
ATOM 2476 O O . GLU A 1 313 ? -2.601 -12.707 -20.189 1.00 97.06 313 GLU A O 1
ATOM 2481 N N . ALA A 1 314 ? -0.895 -11.420 -19.502 1.00 97.31 314 ALA A N 1
ATOM 2482 C CA . ALA A 1 314 ? -1.567 -10.138 -19.691 1.00 97.31 314 ALA A CA 1
ATOM 2483 C C . ALA A 1 314 ? -0.622 -9.101 -20.312 1.00 97.31 314 ALA A C 1
ATOM 2485 O O . ALA A 1 314 ? 0.587 -9.103 -20.057 1.00 97.31 314 ALA A O 1
ATOM 2486 N N . GLY A 1 315 ? -1.183 -8.195 -21.114 1.00 96.31 315 GLY A N 1
ATOM 2487 C CA . GLY A 1 315 ? -0.468 -7.022 -21.608 1.00 96.31 315 GLY A CA 1
ATOM 2488 C C . GLY A 1 315 ? -0.305 -5.961 -20.522 1.00 96.31 315 GLY A C 1
ATOM 2489 O O . GLY A 1 315 ? -1.115 -5.865 -19.593 1.00 96.31 315 GLY A O 1
ATOM 2490 N N . LEU A 1 316 ? 0.739 -5.148 -20.641 1.00 96.75 316 LEU A N 1
ATOM 2491 C CA . LEU A 1 316 ? 0.881 -3.948 -19.824 1.00 96.75 316 LEU A CA 1
ATOM 2492 C C . LEU A 1 316 ? -0.164 -2.907 -20.251 1.00 96.75 316 LEU A C 1
ATOM 2494 O O . LEU A 1 316 ? -0.461 -2.732 -21.433 1.00 96.75 316 LEU A O 1
ATOM 2498 N N . LEU A 1 317 ? -0.750 -2.210 -19.277 1.00 96.75 317 LEU A N 1
ATOM 2499 C CA . LEU A 1 317 ? -1.866 -1.292 -19.524 1.00 96.75 317 LEU A CA 1
ATOM 2500 C C . LEU A 1 317 ? -1.343 0.081 -19.938 1.00 96.75 317 LEU A C 1
ATOM 2502 O O . LEU A 1 317 ? -1.330 1.021 -19.150 1.00 96.75 317 LEU A O 1
ATOM 2506 N N . TRP A 1 318 ? -0.858 0.190 -21.168 1.00 96.06 318 TRP A N 1
ATOM 2507 C CA . TRP A 1 318 ? -0.244 1.411 -21.677 1.00 96.06 318 TRP A CA 1
ATOM 2508 C C . TRP A 1 318 ? -1.225 2.582 -21.776 1.00 96.06 318 TRP A C 1
ATOM 2510 O O . TRP A 1 318 ? -2.294 2.472 -22.387 1.00 96.06 318 TRP A O 1
ATOM 2520 N N . LYS A 1 319 ? -0.820 3.746 -21.253 1.00 93.88 319 LYS A N 1
ATOM 2521 C CA . LYS A 1 319 ? -1.533 5.014 -21.478 1.00 93.88 319 LYS A CA 1
ATOM 2522 C C . LYS A 1 319 ? -1.568 5.390 -22.952 1.00 93.88 319 LYS A C 1
ATOM 2524 O O . LYS A 1 319 ? -2.606 5.798 -23.454 1.00 93.88 319 LYS A O 1
ATOM 2529 N N . GLU A 1 320 ? -0.447 5.193 -23.635 1.00 91.69 320 GLU A N 1
ATOM 2530 C CA . GLU A 1 320 ? -0.253 5.527 -25.043 1.00 91.69 320 GLU A CA 1
ATOM 2531 C C . GLU A 1 320 ? 0.337 4.321 -25.772 1.00 91.69 320 GLU A C 1
ATOM 2533 O O . GLU A 1 320 ? 1.266 3.686 -25.268 1.00 91.69 320 GLU A O 1
ATOM 2538 N N . ASP A 1 321 ? -0.196 4.004 -26.953 1.00 90.06 321 ASP A N 1
ATOM 2539 C CA . ASP A 1 321 ? 0.223 2.827 -27.723 1.00 90.06 321 ASP A CA 1
ATOM 2540 C C . ASP A 1 321 ? 1.672 2.934 -28.225 1.00 90.06 321 ASP A C 1
ATOM 2542 O O . ASP A 1 321 ? 2.360 1.921 -28.263 1.00 90.06 321 ASP A O 1
ATOM 2546 N N . ASP A 1 322 ? 2.171 4.143 -28.502 1.00 88.69 322 ASP A N 1
ATOM 2547 C CA . ASP A 1 322 ? 3.511 4.394 -29.063 1.00 88.69 322 ASP A CA 1
ATOM 2548 C C . ASP A 1 322 ? 4.474 5.051 -28.053 1.00 88.69 322 ASP A C 1
ATOM 2550 O O . ASP A 1 322 ? 5.344 5.848 -28.419 1.00 88.69 322 ASP A O 1
ATOM 2554 N N . HIS A 1 323 ? 4.302 4.763 -26.758 1.00 91.88 323 HIS A N 1
ATOM 2555 C CA . HIS A 1 323 ? 5.113 5.366 -25.697 1.00 91.88 323 HIS A CA 1
ATOM 2556 C C . HIS A 1 323 ? 6.621 5.118 -25.891 1.00 91.88 323 HIS A C 1
ATOM 2558 O O . HIS A 1 323 ? 7.051 3.994 -26.146 1.00 91.88 323 HIS A O 1
ATOM 2564 N N . LYS A 1 324 ? 7.454 6.150 -25.699 1.00 91.81 324 LYS A N 1
ATOM 2565 C CA . LYS A 1 324 ? 8.917 6.046 -25.827 1.00 91.81 324 LYS A CA 1
ATOM 2566 C C . LYS A 1 324 ? 9.620 6.462 -24.550 1.00 91.81 324 LYS A C 1
ATOM 2568 O O . LYS A 1 324 ? 9.562 7.622 -24.142 1.00 91.81 324 LYS A O 1
ATOM 2573 N N . PHE A 1 325 ? 10.356 5.522 -23.973 1.00 92.38 325 PHE A N 1
ATOM 2574 C CA . PHE A 1 325 ? 11.189 5.800 -22.818 1.00 92.38 325 PHE A CA 1
ATOM 2575 C C . PHE A 1 325 ? 12.547 6.406 -23.203 1.00 92.38 325 PHE A C 1
ATOM 2577 O O . PHE A 1 325 ? 13.107 6.069 -24.250 1.00 92.38 325 PHE A O 1
ATOM 2584 N N . PRO A 1 326 ? 13.130 7.244 -22.328 1.00 91.50 326 PRO A N 1
ATOM 2585 C CA . PRO A 1 326 ? 14.532 7.629 -22.430 1.00 91.50 326 PRO A CA 1
ATOM 2586 C C . PRO A 1 326 ? 15.459 6.445 -22.117 1.00 91.50 326 PRO A C 1
ATOM 2588 O O . PRO A 1 326 ? 15.073 5.475 -21.451 1.00 91.50 326 PRO A O 1
ATOM 2591 N N . ASN A 1 327 ? 16.721 6.538 -22.550 1.00 90.56 327 ASN A N 1
ATOM 2592 C CA . ASN A 1 327 ? 17.705 5.488 -22.294 1.00 90.56 327 ASN A CA 1
ATOM 2593 C C . ASN A 1 327 ? 17.992 5.358 -20.788 1.00 90.56 327 ASN A C 1
ATOM 2595 O O . ASN A 1 327 ? 18.611 6.210 -20.146 1.00 90.56 327 ASN A O 1
ATOM 2599 N N . SER A 1 328 ? 17.549 4.238 -20.228 1.00 94.38 328 SER A N 1
ATOM 2600 C CA . SER A 1 328 ? 17.559 3.963 -18.793 1.00 94.38 328 SER A CA 1
ATOM 2601 C C . SER A 1 328 ? 18.700 3.053 -18.336 1.00 94.38 328 SER A C 1
ATOM 2603 O O . SER A 1 328 ? 18.930 2.917 -17.131 1.00 94.38 328 SER A O 1
ATOM 2605 N N . LEU A 1 329 ? 19.474 2.482 -19.266 1.00 93.38 329 LEU A N 1
ATOM 2606 C CA . LEU A 1 329 ? 20.502 1.483 -18.963 1.00 93.38 329 LEU A CA 1
ATOM 2607 C C . LEU A 1 329 ? 21.579 2.027 -18.017 1.00 93.38 329 LEU A C 1
ATOM 2609 O O . LEU A 1 329 ? 21.894 1.405 -17.004 1.00 93.38 329 LEU A O 1
ATOM 2613 N N . PHE A 1 330 ? 22.109 3.219 -18.305 1.00 92.31 330 PHE A N 1
ATOM 2614 C CA . PHE A 1 330 ? 23.153 3.835 -17.480 1.00 92.31 330 PHE A CA 1
ATOM 2615 C C . PHE A 1 330 ? 22.685 4.069 -16.035 1.00 92.31 330 PHE A C 1
ATOM 2617 O O . PHE A 1 330 ? 23.422 3.820 -15.079 1.00 92.31 330 PHE A O 1
ATOM 2624 N N . HIS A 1 331 ? 21.431 4.491 -15.864 1.00 92.69 331 HIS A N 1
ATOM 2625 C CA . HIS A 1 331 ? 20.831 4.711 -14.551 1.00 92.69 331 HIS A CA 1
ATOM 2626 C C . HIS A 1 331 ? 20.671 3.397 -13.780 1.00 92.69 331 HIS A C 1
ATOM 2628 O O . HIS A 1 331 ? 21.007 3.340 -12.594 1.00 92.69 331 HIS A O 1
ATOM 2634 N N . ALA A 1 332 ? 20.219 2.334 -14.449 1.00 95.19 332 ALA A N 1
ATOM 2635 C CA . ALA A 1 332 ? 20.106 1.010 -13.849 1.00 95.19 332 ALA A CA 1
ATOM 2636 C C . ALA A 1 332 ? 21.479 0.456 -13.419 1.00 95.19 332 ALA A C 1
ATOM 2638 O O . ALA A 1 332 ? 21.610 -0.024 -12.293 1.00 95.19 332 ALA A O 1
ATOM 2639 N N . ILE A 1 333 ? 22.522 0.611 -14.247 1.00 95.25 333 ILE A N 1
ATOM 2640 C CA . ILE A 1 333 ? 23.902 0.209 -13.908 1.00 95.25 333 ILE A CA 1
ATOM 2641 C C . ILE A 1 333 ? 24.425 1.000 -12.704 1.00 95.25 333 ILE A C 1
ATOM 2643 O O . ILE A 1 333 ? 24.957 0.414 -11.764 1.00 95.25 333 ILE A O 1
ATOM 2647 N N . LYS A 1 334 ? 24.225 2.323 -12.674 1.00 93.00 334 LYS A N 1
ATOM 2648 C CA . LYS A 1 334 ? 24.635 3.153 -11.530 1.00 93.00 334 LYS A CA 1
ATOM 2649 C C . LYS A 1 334 ? 23.950 2.711 -10.231 1.00 93.00 334 LYS A C 1
ATOM 2651 O O . LYS A 1 334 ? 24.573 2.690 -9.172 1.00 93.00 334 LYS A O 1
ATOM 2656 N N . ARG A 1 335 ? 22.666 2.346 -10.298 1.00 94.06 335 ARG A N 1
ATOM 2657 C CA . ARG A 1 335 ? 21.903 1.841 -9.146 1.00 94.06 335 ARG A CA 1
ATOM 2658 C C . ARG A 1 335 ? 22.371 0.453 -8.704 1.00 94.06 335 ARG A C 1
ATOM 2660 O O . ARG A 1 335 ? 22.441 0.224 -7.499 1.00 94.06 335 ARG A O 1
ATOM 2667 N N . LEU A 1 336 ? 22.755 -0.410 -9.645 1.00 96.38 336 LEU A N 1
ATOM 2668 C CA . LEU A 1 336 ? 23.389 -1.696 -9.356 1.00 96.38 336 LEU A CA 1
ATOM 2669 C C . LEU A 1 336 ? 24.714 -1.515 -8.598 1.00 96.38 336 LEU A C 1
ATOM 2671 O O . LEU A 1 336 ? 24.886 -2.149 -7.563 1.00 96.38 336 LEU A O 1
ATOM 2675 N N . SER A 1 337 ? 25.599 -0.607 -9.026 1.00 94.25 337 SER A N 1
ATOM 2676 C CA . SER A 1 337 ? 26.867 -0.350 -8.318 1.00 94.25 337 SER A CA 1
ATOM 2677 C C . SER A 1 337 ? 26.647 0.064 -6.857 1.00 94.25 337 SER A C 1
ATOM 2679 O O . SER A 1 337 ? 27.296 -0.457 -5.953 1.00 94.25 337 SER A O 1
ATOM 2681 N N . ASN A 1 338 ? 25.665 0.934 -6.599 1.00 92.38 338 ASN A N 1
ATOM 2682 C CA . ASN A 1 338 ? 25.316 1.341 -5.233 1.00 92.38 338 ASN A CA 1
ATOM 2683 C C . ASN A 1 338 ? 24.755 0.179 -4.394 1.00 92.38 338 ASN A C 1
ATOM 2685 O O . ASN A 1 338 ? 24.940 0.136 -3.176 1.00 92.38 338 ASN A O 1
ATOM 2689 N N . LEU A 1 339 ? 24.016 -0.740 -5.025 1.00 94.31 339 LEU A N 1
ATOM 2690 C CA . LEU A 1 339 ? 23.536 -1.949 -4.364 1.00 94.31 339 LEU A CA 1
ATOM 2691 C C . LEU A 1 339 ? 24.714 -2.860 -4.002 1.00 94.31 339 LEU A C 1
ATOM 2693 O O . LEU A 1 339 ? 24.769 -3.344 -2.876 1.00 94.31 339 LEU A O 1
ATOM 2697 N N . GLU A 1 340 ? 25.671 -3.047 -4.908 1.00 94.69 340 GLU A N 1
ATOM 2698 C CA . GLU A 1 340 ? 26.875 -3.848 -4.666 1.00 94.69 340 GLU A CA 1
ATOM 2699 C C . GLU A 1 340 ? 27.713 -3.288 -3.505 1.00 94.69 340 GLU A C 1
ATOM 2701 O O . GLU A 1 340 ? 28.134 -4.063 -2.648 1.00 94.69 340 GLU A O 1
ATOM 2706 N N . ASP A 1 341 ? 27.848 -1.959 -3.387 1.00 92.38 341 ASP A N 1
ATOM 2707 C CA . ASP A 1 341 ? 28.504 -1.296 -2.239 1.00 92.38 341 ASP A CA 1
ATOM 2708 C C . ASP A 1 341 ? 27.844 -1.620 -0.902 1.00 92.38 341 ASP A C 1
ATOM 2710 O O . ASP A 1 341 ? 28.504 -1.704 0.135 1.00 92.38 341 ASP A O 1
ATOM 2714 N N . LYS A 1 342 ? 26.522 -1.796 -0.909 1.00 91.00 342 LYS A N 1
ATOM 2715 C CA . LYS A 1 342 ? 25.777 -2.215 0.276 1.00 91.00 342 LYS A CA 1
ATOM 2716 C C . LYS A 1 342 ? 25.980 -3.703 0.559 1.00 91.00 342 LYS A C 1
ATOM 2718 O O . LYS A 1 342 ? 26.177 -4.061 1.713 1.00 91.00 342 LYS A O 1
ATOM 2723 N N . LEU A 1 343 ? 25.929 -4.548 -0.471 1.00 94.12 343 LEU A N 1
ATOM 2724 C CA . LEU A 1 343 ? 26.085 -6.000 -0.345 1.00 94.12 343 LEU A CA 1
ATOM 2725 C C . LEU A 1 343 ? 27.495 -6.407 0.096 1.00 94.12 343 LEU A C 1
ATOM 2727 O O . LEU A 1 343 ? 27.661 -7.393 0.800 1.00 94.12 343 LEU A O 1
ATOM 2731 N N . GLU A 1 344 ? 28.522 -5.650 -0.274 1.00 92.31 344 GLU A N 1
ATOM 2732 C CA . GLU A 1 344 ? 29.890 -5.907 0.180 1.00 92.31 344 GLU A CA 1
ATOM 2733 C C . GLU A 1 344 ? 30.059 -5.716 1.693 1.00 92.31 344 GLU A C 1
ATOM 2735 O O . GLU A 1 344 ? 30.856 -6.407 2.320 1.00 92.31 344 GLU A O 1
ATOM 2740 N N . ARG A 1 345 ? 29.260 -4.827 2.293 1.00 93.38 345 ARG A N 1
ATOM 2741 C CA . ARG A 1 345 ? 29.259 -4.569 3.740 1.00 93.38 345 ARG A CA 1
ATOM 2742 C C . ARG A 1 345 ? 28.368 -5.538 4.527 1.00 93.38 345 ARG A C 1
ATOM 2744 O O . ARG A 1 345 ? 28.386 -5.493 5.752 1.00 93.38 345 ARG A O 1
ATOM 2751 N N . ASP A 1 346 ? 27.582 -6.372 3.845 1.00 93.06 346 ASP A N 1
ATOM 2752 C CA . ASP A 1 346 ? 26.594 -7.278 4.443 1.00 93.06 346 ASP A CA 1
ATOM 2753 C C . ASP A 1 346 ? 26.614 -8.644 3.717 1.00 93.06 346 ASP A C 1
ATOM 2755 O O . ASP A 1 346 ? 25.863 -8.856 2.754 1.00 93.06 346 ASP A O 1
ATOM 2759 N N . PRO A 1 347 ? 27.505 -9.569 4.136 1.00 93.19 347 PRO A N 1
ATOM 2760 C CA . PRO A 1 347 ? 27.689 -10.866 3.482 1.00 93.19 347 PRO A CA 1
ATOM 2761 C C . PRO A 1 347 ? 26.426 -11.735 3.444 1.00 93.19 347 PRO A C 1
ATOM 2763 O O . PRO A 1 347 ? 26.174 -12.398 2.434 1.00 93.19 347 PRO A O 1
ATOM 2766 N N . ASP A 1 348 ? 25.604 -11.693 4.495 1.00 92.12 348 ASP A N 1
ATOM 2767 C CA . ASP A 1 348 ? 24.355 -12.457 4.574 1.00 92.12 348 ASP A CA 1
ATOM 2768 C C . ASP A 1 348 ? 23.341 -11.934 3.550 1.00 92.12 348 ASP A C 1
ATOM 2770 O O . ASP A 1 348 ? 22.737 -12.701 2.791 1.00 92.12 348 ASP A O 1
ATOM 2774 N N . LEU A 1 349 ? 23.200 -10.606 3.457 1.00 93.56 349 LEU A N 1
ATOM 2775 C CA . LEU A 1 349 ? 22.351 -9.976 2.449 1.00 93.56 349 LEU A CA 1
ATOM 2776 C C . LEU A 1 349 ? 22.862 -10.243 1.029 1.00 93.56 349 LEU A C 1
ATOM 2778 O O . LEU A 1 349 ? 22.052 -10.427 0.116 1.00 93.56 349 LEU A O 1
ATOM 2782 N N . LYS A 1 350 ? 24.185 -10.300 0.832 1.00 94.94 350 LYS A N 1
ATOM 2783 C CA . LYS A 1 350 ? 24.809 -10.655 -0.452 1.00 94.94 350 LYS A CA 1
ATOM 2784 C C . LYS A 1 350 ? 24.478 -12.085 -0.858 1.00 94.94 350 LYS A C 1
ATOM 2786 O O . LYS A 1 350 ? 24.038 -12.302 -1.988 1.00 94.94 350 LYS A O 1
ATOM 2791 N N . GLN A 1 351 ? 24.638 -13.051 0.045 1.00 94.88 351 GLN A N 1
ATOM 2792 C CA . GLN A 1 351 ? 24.298 -14.449 -0.226 1.00 94.88 351 GLN A CA 1
ATOM 2793 C C . GLN A 1 351 ? 22.806 -14.602 -0.542 1.00 94.88 351 GLN A C 1
ATOM 2795 O O . GLN A 1 351 ? 22.436 -15.283 -1.504 1.00 94.88 351 GLN A O 1
ATOM 2800 N N . TRP A 1 352 ? 21.951 -13.908 0.214 1.00 95.06 352 TRP A N 1
ATOM 2801 C CA . TRP A 1 352 ? 20.519 -13.863 -0.053 1.00 95.06 352 TRP A CA 1
ATOM 2802 C C . TRP A 1 352 ? 20.202 -13.275 -1.435 1.00 95.06 352 TRP A C 1
ATOM 2804 O O . TRP A 1 352 ? 19.388 -13.844 -2.166 1.00 95.06 352 TRP A O 1
ATOM 2814 N N . ALA A 1 353 ? 20.850 -12.173 -1.827 1.00 95.31 353 ALA A N 1
ATOM 2815 C CA . ALA A 1 353 ? 20.642 -11.534 -3.125 1.00 95.31 353 ALA A CA 1
ATOM 2816 C C . ALA A 1 353 ? 21.044 -12.460 -4.282 1.00 95.31 353 ALA A C 1
ATOM 2818 O O . ALA A 1 353 ? 20.255 -12.661 -5.205 1.00 95.31 353 ALA A O 1
ATOM 2819 N N . LEU A 1 354 ? 22.225 -13.086 -4.195 1.00 95.75 354 LEU A N 1
ATOM 2820 C CA . LEU A 1 354 ? 22.713 -14.053 -5.185 1.00 95.75 354 LEU A CA 1
ATOM 2821 C C . LEU A 1 354 ? 21.738 -15.221 -5.359 1.00 95.75 354 LEU A C 1
ATOM 2823 O O . LEU A 1 354 ? 21.373 -15.569 -6.482 1.00 95.75 354 LEU A O 1
ATOM 2827 N N . LYS A 1 355 ? 21.269 -15.801 -4.247 1.00 96.00 355 LYS A N 1
ATOM 2828 C CA . LYS A 1 355 ? 20.258 -16.863 -4.277 1.00 96.00 355 LYS A CA 1
ATOM 2829 C C . LYS A 1 355 ? 18.952 -16.372 -4.904 1.00 96.00 355 LYS A C 1
ATOM 2831 O O . LYS A 1 355 ? 18.388 -17.064 -5.738 1.00 96.00 355 LYS A O 1
ATOM 2836 N N . THR A 1 356 ? 18.497 -15.174 -4.546 1.00 94.62 356 THR A N 1
ATOM 2837 C CA . THR A 1 356 ? 17.233 -14.613 -5.041 1.00 94.62 356 THR A CA 1
ATOM 2838 C C . THR A 1 356 ? 17.252 -14.401 -6.554 1.00 94.62 356 THR A C 1
ATOM 2840 O O . THR A 1 356 ? 16.312 -14.815 -7.224 1.00 94.62 356 THR A O 1
ATOM 2843 N N . PHE A 1 357 ? 18.315 -13.822 -7.122 1.00 95.25 357 PHE A N 1
ATOM 2844 C CA . PHE A 1 357 ? 18.413 -13.654 -8.578 1.00 95.25 357 PHE A CA 1
ATOM 2845 C C . PHE A 1 357 ? 18.473 -14.998 -9.318 1.00 95.25 357 PHE A C 1
ATOM 2847 O O . PHE A 1 357 ? 17.792 -15.163 -10.330 1.00 95.25 357 PHE A O 1
ATOM 2854 N N . ARG A 1 358 ? 19.207 -15.986 -8.785 1.00 95.75 358 ARG A N 1
ATOM 2855 C CA . ARG A 1 358 ? 19.208 -17.355 -9.332 1.00 95.75 358 ARG A CA 1
ATOM 2856 C C . ARG A 1 358 ? 17.820 -17.989 -9.275 1.00 95.75 358 ARG A C 1
ATOM 2858 O O . ARG A 1 358 ? 17.377 -18.549 -10.272 1.00 95.75 358 ARG A O 1
ATOM 2865 N N . ASP A 1 359 ? 17.116 -17.846 -8.153 1.00 95.19 359 ASP A N 1
ATOM 2866 C CA . ASP A 1 359 ? 15.754 -18.357 -7.980 1.00 95.19 359 ASP A CA 1
ATOM 2867 C C . ASP A 1 359 ? 14.783 -17.700 -8.982 1.00 95.19 359 ASP A C 1
ATOM 2869 O O . ASP A 1 359 ? 13.913 -18.381 -9.516 1.00 95.19 359 ASP A O 1
ATOM 2873 N N . TYR A 1 360 ? 14.932 -16.404 -9.287 1.00 94.62 360 TYR A N 1
ATOM 2874 C CA . TYR A 1 360 ? 14.113 -15.719 -10.300 1.00 94.62 360 TYR A CA 1
ATOM 2875 C C . TYR A 1 360 ? 14.300 -16.322 -11.695 1.00 94.62 360 TYR A C 1
ATOM 2877 O O . TYR A 1 360 ? 13.318 -16.519 -12.413 1.00 94.62 360 TYR A O 1
ATOM 2885 N N . VAL A 1 361 ? 15.538 -16.641 -12.075 1.00 96.12 361 VAL A N 1
ATOM 2886 C CA . VAL A 1 361 ? 15.817 -17.286 -13.365 1.00 96.12 361 VAL A CA 1
ATOM 2887 C C . VAL A 1 361 ? 15.323 -18.735 -13.368 1.00 96.12 361 VAL A C 1
ATOM 2889 O O . VAL A 1 361 ? 14.617 -19.136 -14.288 1.00 96.12 361 VAL A O 1
ATOM 2892 N N . ALA A 1 362 ? 15.597 -19.500 -12.307 1.00 96.62 362 ALA A N 1
ATOM 2893 C CA . ALA A 1 362 ? 15.186 -20.901 -12.188 1.00 96.62 362 ALA A CA 1
ATOM 2894 C C . ALA A 1 362 ? 13.657 -21.085 -12.183 1.00 96.62 362 ALA A C 1
ATOM 2896 O O . ALA A 1 362 ? 13.146 -22.038 -12.763 1.00 96.62 362 ALA A O 1
ATOM 2897 N N . LYS A 1 363 ? 12.913 -20.158 -11.566 1.00 93.44 363 LYS A N 1
ATOM 2898 C CA . LYS A 1 363 ? 11.439 -20.141 -11.580 1.00 93.44 363 LYS A CA 1
ATOM 2899 C C . LYS A 1 363 ? 10.842 -19.648 -12.907 1.00 93.44 363 LYS A C 1
ATOM 2901 O O . LYS A 1 363 ? 9.619 -19.647 -13.052 1.00 93.44 363 LYS A O 1
ATOM 2906 N N . GLY A 1 364 ? 11.669 -19.176 -13.843 1.00 93.50 364 GLY A N 1
ATOM 2907 C CA . GLY A 1 364 ? 11.226 -18.576 -15.103 1.00 93.50 364 GLY A CA 1
ATOM 2908 C C . GLY A 1 364 ? 10.609 -17.181 -14.953 1.00 93.50 364 GLY A C 1
ATOM 2909 O O . GLY A 1 364 ? 9.931 -16.716 -15.864 1.00 93.50 364 GLY A O 1
ATOM 2910 N N . TYR A 1 365 ? 10.822 -16.498 -13.824 1.00 95.12 365 TYR A N 1
ATOM 2911 C CA . TYR A 1 365 ? 10.351 -15.123 -13.615 1.00 95.12 365 TYR A CA 1
ATOM 2912 C C . TYR A 1 365 ? 11.139 -14.130 -14.465 1.00 95.12 365 TYR A C 1
ATOM 2914 O O . TYR A 1 365 ? 10.572 -13.202 -15.033 1.00 95.12 365 TYR A O 1
ATOM 2922 N N . ALA A 1 366 ? 12.444 -14.352 -14.595 1.00 96.75 366 ALA A N 1
ATOM 2923 C CA . ALA A 1 366 ? 13.319 -13.578 -15.459 1.00 96.75 366 ALA A CA 1
ATOM 2924 C C . ALA A 1 366 ? 14.150 -14.510 -16.339 1.00 96.75 366 ALA A C 1
ATOM 2926 O O . ALA A 1 366 ? 14.353 -15.675 -16.006 1.00 96.75 366 ALA A O 1
ATOM 2927 N N . ARG A 1 367 ? 14.659 -13.993 -17.453 1.00 96.44 367 ARG A N 1
ATOM 2928 C CA . ARG A 1 367 ? 15.664 -14.684 -18.269 1.00 96.44 367 ARG A CA 1
ATOM 2929 C C . ARG A 1 367 ? 16.763 -13.721 -18.677 1.00 96.44 367 ARG A C 1
ATOM 2931 O O . ARG A 1 367 ? 16.531 -12.513 -18.761 1.00 96.44 367 ARG A O 1
ATOM 2938 N N . LYS A 1 368 ? 17.951 -14.262 -18.925 1.00 96.75 368 LYS A N 1
ATOM 2939 C CA . LYS A 1 368 ? 19.045 -13.506 -19.531 1.00 96.75 368 LYS A CA 1
ATOM 2940 C C . LYS A 1 368 ? 18.675 -13.181 -20.983 1.00 96.75 368 LYS A C 1
ATOM 2942 O O . LYS A 1 368 ? 18.014 -13.985 -21.643 1.00 96.75 368 LYS A O 1
ATOM 2947 N N . LEU A 1 369 ? 19.027 -11.983 -21.435 1.00 95.38 369 LEU A N 1
ATOM 2948 C CA . LEU A 1 369 ? 18.860 -11.581 -22.830 1.00 95.38 369 LEU A CA 1
ATOM 2949 C C . LEU A 1 369 ? 19.988 -12.163 -23.679 1.00 95.38 369 LEU A C 1
ATOM 2951 O O . LEU A 1 369 ? 21.145 -12.177 -23.253 1.00 95.38 369 LEU A O 1
ATOM 2955 N N . GLU A 1 370 ? 19.650 -12.597 -24.889 1.00 92.69 370 GLU A N 1
ATOM 2956 C CA . GLU A 1 370 ? 20.640 -13.017 -25.876 1.00 92.69 370 GLU A CA 1
ATOM 2957 C C . GLU A 1 370 ? 21.350 -11.795 -26.485 1.00 92.69 370 GLU A C 1
ATOM 2959 O O . GLU A 1 370 ? 20.731 -10.734 -26.626 1.00 92.69 370 GLU A O 1
ATOM 2964 N N . PRO A 1 371 ? 22.618 -11.913 -26.931 1.00 87.44 371 PRO A N 1
ATOM 2965 C CA . PRO A 1 371 ? 23.364 -10.788 -27.504 1.00 87.44 371 PRO A CA 1
ATOM 2966 C C . PRO A 1 371 ? 22.625 -10.062 -28.639 1.00 87.44 371 PRO A C 1
ATOM 2968 O O . PRO A 1 371 ? 22.678 -8.838 -28.744 1.00 87.44 371 PRO A O 1
ATOM 2971 N N . VAL A 1 372 ? 21.868 -10.798 -29.459 1.00 86.31 372 VAL A N 1
ATOM 2972 C CA . VAL A 1 372 ? 21.060 -10.224 -30.546 1.00 86.31 372 VAL A CA 1
ATOM 2973 C C . VAL A 1 372 ? 19.909 -9.344 -30.035 1.00 86.31 372 VAL A C 1
ATOM 2975 O O . VAL A 1 372 ? 19.567 -8.349 -30.670 1.00 86.31 372 VAL A O 1
ATOM 2978 N N . GLU A 1 373 ? 19.330 -9.662 -28.877 1.00 86.50 373 GLU A N 1
ATOM 2979 C CA . GLU A 1 373 ? 18.240 -8.895 -28.257 1.00 86.50 373 GLU A CA 1
ATOM 2980 C C . GLU A 1 373 ? 18.741 -7.619 -27.564 1.00 86.50 373 GLU A C 1
ATOM 2982 O O . GLU A 1 373 ? 17.964 -6.694 -27.311 1.00 86.50 373 GLU A O 1
ATOM 2987 N N . MET A 1 374 ? 20.036 -7.570 -27.239 1.00 83.38 374 MET A N 1
ATOM 2988 C CA . MET A 1 374 ? 20.684 -6.402 -26.639 1.00 83.38 374 MET A CA 1
ATOM 2989 C C . MET A 1 374 ? 20.987 -5.313 -27.673 1.00 83.38 374 MET A C 1
ATOM 2991 O O . MET A 1 374 ? 21.032 -4.140 -27.315 1.00 83.38 374 MET A O 1
ATOM 2995 N N . ILE A 1 375 ? 21.211 -5.703 -28.932 1.00 77.69 375 ILE A N 1
ATOM 2996 C CA . ILE A 1 375 ? 21.600 -4.796 -30.025 1.00 77.69 375 ILE A CA 1
ATOM 2997 C C . ILE A 1 375 ? 20.376 -4.304 -30.805 1.00 77.69 375 ILE A C 1
ATOM 2999 O O . ILE A 1 375 ? 20.393 -3.207 -31.356 1.00 77.69 375 ILE A O 1
ATOM 3003 N N . ARG A 1 376 ? 19.312 -5.112 -30.877 1.00 78.12 376 ARG A N 1
ATOM 3004 C CA . ARG A 1 376 ? 18.075 -4.719 -31.556 1.00 78.12 376 ARG A CA 1
ATOM 3005 C C . ARG A 1 376 ? 17.340 -3.648 -30.760 1.00 78.12 376 ARG A C 1
ATOM 3007 O O . ARG A 1 376 ? 17.055 -3.847 -29.578 1.00 78.12 376 ARG A O 1
ATOM 3014 N N . ASP A 1 377 ? 16.958 -2.576 -31.448 1.00 76.81 377 ASP A N 1
ATOM 3015 C CA . ASP A 1 377 ? 15.965 -1.647 -30.925 1.00 76.81 377 ASP A CA 1
ATOM 3016 C C . ASP A 1 377 ? 14.665 -2.410 -30.666 1.00 76.81 377 ASP A C 1
ATOM 3018 O O . ASP A 1 377 ? 14.154 -3.132 -31.527 1.00 76.81 377 ASP A O 1
ATOM 3022 N N . ALA A 1 378 ? 14.159 -2.275 -29.444 1.00 82.00 378 ALA A N 1
ATOM 3023 C CA . ALA A 1 378 ? 12.888 -2.841 -29.037 1.00 82.00 378 ALA A CA 1
ATOM 3024 C C . ALA A 1 378 ? 11.917 -1.712 -28.710 1.00 82.00 378 ALA A C 1
ATOM 3026 O O . ALA A 1 378 ? 12.306 -0.674 -28.167 1.00 82.00 378 ALA A O 1
ATOM 3027 N N . ASP A 1 379 ? 10.646 -1.943 -29.014 1.00 84.44 379 ASP A N 1
ATOM 3028 C CA . ASP A 1 379 ? 9.594 -1.022 -28.621 1.00 84.44 379 ASP A CA 1
ATOM 3029 C C . ASP A 1 379 ? 9.479 -0.954 -27.088 1.00 84.44 379 ASP A C 1
ATOM 3031 O O . ASP A 1 379 ? 9.714 -1.945 -26.387 1.00 84.44 379 ASP A O 1
ATOM 3035 N N . LYS A 1 380 ? 9.162 0.240 -26.572 1.00 90.12 380 LYS A N 1
ATOM 3036 C CA . LYS A 1 380 ? 8.967 0.529 -25.137 1.00 90.12 380 LYS A CA 1
ATOM 3037 C C . LYS A 1 380 ? 10.089 0.008 -24.223 1.00 90.12 380 LYS A C 1
ATOM 3039 O O . LYS A 1 380 ? 9.840 -0.369 -23.080 1.00 90.12 380 LYS A O 1
ATOM 3044 N N . LEU A 1 381 ? 11.333 -0.004 -24.704 1.00 93.75 381 LEU A N 1
ATOM 3045 C CA . LEU A 1 381 ? 12.484 -0.535 -23.973 1.00 93.75 381 LEU A CA 1
ATOM 3046 C C . LEU A 1 381 ? 12.798 0.294 -22.716 1.00 93.75 381 LEU A C 1
ATOM 3048 O O . LEU A 1 381 ? 13.089 1.488 -22.800 1.00 93.75 381 LEU A O 1
ATOM 3052 N N . PHE A 1 382 ? 12.808 -0.356 -21.549 1.00 94.62 382 PHE A N 1
ATOM 3053 C CA . PHE A 1 382 ? 13.145 0.286 -20.277 1.00 94.62 382 PHE A CA 1
ATOM 3054 C C . PHE A 1 382 ? 13.872 -0.661 -19.317 1.00 94.62 382 PHE A C 1
ATOM 3056 O O . PHE A 1 382 ? 13.493 -1.821 -19.157 1.00 94.62 382 PHE A O 1
ATOM 3063 N N . TYR A 1 383 ? 14.913 -0.147 -18.655 1.00 96.06 383 TYR A N 1
ATOM 3064 C CA . TYR A 1 383 ? 15.647 -0.827 -17.594 1.00 96.06 383 TYR A CA 1
ATOM 3065 C C . TYR A 1 383 ? 15.172 -0.341 -16.229 1.00 96.06 383 TYR A C 1
ATOM 3067 O O . TYR A 1 383 ? 15.453 0.788 -15.823 1.00 96.06 383 TYR A O 1
ATOM 3075 N N . LEU A 1 384 ? 14.509 -1.228 -15.494 1.00 95.50 384 LEU A N 1
ATOM 3076 C CA . LEU A 1 384 ? 14.117 -1.021 -14.110 1.00 95.50 384 LEU A CA 1
ATOM 3077 C C . LEU A 1 384 ? 15.356 -1.079 -13.203 1.00 95.50 384 LEU A C 1
ATOM 3079 O O . LEU A 1 384 ? 16.030 -2.115 -13.133 1.00 95.50 384 LEU A O 1
ATOM 3083 N N . PRO A 1 385 ? 15.659 -0.004 -12.454 1.00 94.56 385 PRO A N 1
ATOM 3084 C CA . PRO A 1 385 ? 16.577 -0.099 -11.333 1.00 94.56 385 PRO A CA 1
ATOM 3085 C C . PRO A 1 385 ? 16.017 -1.050 -10.278 1.00 94.56 385 PRO A C 1
ATOM 3087 O O . PRO A 1 385 ? 14.805 -1.200 -10.143 1.00 94.56 385 PRO A O 1
ATOM 3090 N N . HIS A 1 386 ? 16.881 -1.647 -9.466 1.00 93.44 386 HIS A N 1
ATOM 3091 C CA . HIS A 1 386 ? 16.438 -2.485 -8.356 1.00 93.44 386 HIS A CA 1
ATOM 3092 C C . HIS A 1 386 ? 17.243 -2.223 -7.088 1.00 93.44 386 HIS A C 1
ATOM 3094 O O . HIS A 1 386 ? 18.345 -1.672 -7.115 1.00 93.44 386 HIS A O 1
ATOM 3100 N N . PHE A 1 387 ? 16.631 -2.534 -5.950 1.00 92.44 387 PHE A N 1
ATOM 3101 C CA . PHE A 1 387 ? 17.230 -2.372 -4.631 1.00 92.44 387 PHE A CA 1
ATOM 3102 C C . PHE A 1 387 ? 16.642 -3.373 -3.636 1.00 92.44 387 PHE A C 1
ATOM 3104 O O . PHE A 1 387 ? 15.582 -3.957 -3.860 1.00 92.44 387 PHE A O 1
ATOM 3111 N N . ILE A 1 388 ? 17.329 -3.560 -2.506 1.00 92.62 388 ILE A N 1
ATOM 3112 C CA . ILE A 1 388 ? 16.897 -4.489 -1.459 1.00 92.62 388 ILE A CA 1
ATOM 3113 C C . ILE A 1 388 ? 16.439 -3.719 -0.224 1.00 92.62 388 ILE A C 1
ATOM 3115 O O . ILE A 1 388 ? 17.203 -2.955 0.385 1.00 92.62 388 ILE A O 1
ATOM 3119 N N . THR A 1 389 ? 15.191 -3.972 0.162 1.00 87.88 389 THR A N 1
ATOM 3120 C CA . THR A 1 389 ? 14.607 -3.524 1.430 1.00 87.88 389 THR A CA 1
ATOM 3121 C C . THR A 1 389 ? 14.669 -4.651 2.448 1.00 87.88 389 THR A C 1
ATOM 3123 O O . THR A 1 389 ? 14.543 -5.816 2.089 1.00 87.88 389 THR A O 1
ATOM 3126 N N . VAL A 1 390 ? 14.867 -4.322 3.724 1.00 85.25 390 VAL A N 1
ATOM 3127 C CA . VAL A 1 390 ? 14.895 -5.313 4.808 1.00 85.25 390 VAL A CA 1
ATOM 3128 C C . VAL A 1 390 ? 13.855 -4.917 5.836 1.00 85.25 390 VAL A C 1
ATOM 3130 O O . VAL A 1 390 ? 13.971 -3.869 6.472 1.00 85.25 390 VAL A O 1
ATOM 3133 N N . ASN A 1 391 ? 12.828 -5.750 6.003 1.00 76.75 391 ASN A N 1
ATOM 3134 C CA . ASN A 1 391 ? 11.857 -5.537 7.065 1.00 76.75 391 ASN A CA 1
ATOM 3135 C C . ASN A 1 391 ? 12.438 -6.038 8.394 1.00 76.75 391 ASN A C 1
ATOM 3137 O O . ASN A 1 391 ? 12.349 -7.228 8.702 1.00 76.75 391 ASN A O 1
ATOM 3141 N N . LYS A 1 392 ? 13.020 -5.112 9.164 1.00 73.19 392 LYS A N 1
ATOM 3142 C CA . LYS A 1 392 ? 13.629 -5.372 10.480 1.00 73.19 392 LYS A CA 1
ATOM 3143 C C . LYS A 1 392 ? 12.616 -5.741 11.573 1.00 73.19 392 LYS A C 1
ATOM 3145 O O . LYS A 1 392 ? 13.009 -6.280 12.594 1.00 73.19 392 LYS A O 1
ATOM 3150 N N . ASN A 1 393 ? 11.321 -5.492 11.351 1.00 60.03 393 ASN A N 1
ATOM 3151 C CA . ASN A 1 393 ? 10.258 -5.819 12.310 1.00 60.03 393 ASN A CA 1
ATOM 3152 C C . ASN A 1 393 ? 9.838 -7.297 12.263 1.00 60.03 393 ASN A C 1
ATOM 3154 O O . ASN A 1 393 ? 9.022 -7.729 13.075 1.00 60.03 393 ASN A O 1
ATOM 3158 N N . LYS A 1 394 ? 10.334 -8.069 11.287 1.00 65.19 394 LYS A N 1
ATOM 3159 C CA . LYS A 1 394 ? 10.186 -9.527 11.269 1.00 65.19 394 LYS A CA 1
ATOM 3160 C C . LYS A 1 394 ? 11.406 -10.151 11.936 1.00 65.19 394 LYS A C 1
ATOM 3162 O O . LYS A 1 394 ? 12.515 -9.677 11.722 1.00 65.19 394 LYS A O 1
ATOM 3167 N N . ASN A 1 395 ? 11.188 -11.209 12.712 1.00 60.41 395 ASN A N 1
ATOM 3168 C CA . ASN A 1 395 ? 12.257 -12.017 13.281 1.00 60.41 395 ASN A CA 1
ATOM 3169 C C . ASN A 1 395 ? 12.178 -13.442 12.693 1.00 60.41 395 ASN A C 1
ATOM 3171 O O . ASN A 1 395 ? 11.174 -14.117 12.932 1.00 60.41 395 ASN A O 1
ATOM 3175 N N . PRO A 1 396 ? 13.160 -13.879 11.880 1.00 74.62 396 PRO A N 1
ATOM 3176 C CA . PRO A 1 396 ? 14.310 -13.103 11.408 1.00 74.62 396 PRO A CA 1
ATOM 3177 C C . PRO A 1 396 ? 13.913 -12.002 10.397 1.00 74.62 396 PRO A C 1
ATOM 3179 O O . PRO A 1 396 ? 12.834 -12.088 9.784 1.00 74.62 396 PRO A O 1
ATOM 3182 N N . PRO A 1 397 ? 14.760 -10.966 10.205 1.00 77.88 397 PRO A N 1
ATOM 3183 C CA . PRO A 1 397 ? 14.532 -9.915 9.218 1.00 77.88 397 PRO A CA 1
ATOM 3184 C C . PRO A 1 397 ? 14.301 -10.506 7.831 1.00 77.88 397 PRO A C 1
ATOM 3186 O O . PRO A 1 397 ? 15.028 -11.393 7.393 1.00 77.88 397 PRO A O 1
ATOM 3189 N N . ARG A 1 398 ? 13.279 -10.015 7.122 1.00 82.75 398 ARG A N 1
ATOM 3190 C CA . ARG A 1 398 ? 12.943 -10.531 5.786 1.00 82.75 398 ARG A CA 1
ATOM 3191 C C . ARG A 1 398 ? 13.344 -9.532 4.699 1.00 82.75 398 ARG A C 1
ATOM 3193 O O . ARG A 1 398 ? 12.634 -8.529 4.539 1.00 82.75 398 ARG A O 1
ATOM 3200 N N . PRO A 1 399 ? 14.455 -9.768 3.977 1.00 90.00 399 PRO A N 1
ATOM 3201 C CA . PRO A 1 399 ? 14.811 -8.988 2.797 1.00 90.00 399 PRO A CA 1
ATOM 3202 C C . PRO A 1 399 ? 13.811 -9.187 1.648 1.00 90.00 399 PRO A C 1
ATOM 3204 O O . PRO A 1 399 ? 13.153 -10.225 1.540 1.00 90.00 399 PRO A O 1
ATOM 3207 N N . ARG A 1 400 ? 13.670 -8.159 0.806 1.00 88.56 400 ARG A N 1
ATOM 3208 C CA . ARG A 1 400 ? 12.841 -8.147 -0.406 1.00 88.56 400 ARG A CA 1
ATOM 3209 C C . ARG A 1 400 ? 13.541 -7.372 -1.516 1.00 88.56 400 ARG A C 1
ATOM 3211 O O . ARG A 1 400 ? 13.970 -6.237 -1.293 1.00 88.56 400 ARG A O 1
ATOM 3218 N N . LEU A 1 401 ? 13.610 -7.981 -2.698 1.00 90.12 401 LEU A N 1
ATOM 3219 C CA . LEU A 1 401 ? 14.103 -7.362 -3.922 1.00 90.12 401 LEU A CA 1
ATOM 3220 C C . LEU A 1 401 ? 12.964 -6.542 -4.527 1.00 90.12 401 LEU A C 1
ATOM 3222 O O . LEU A 1 401 ? 11.856 -7.048 -4.688 1.00 90.12 401 LEU A O 1
ATOM 3226 N N . VAL A 1 402 ? 13.232 -5.275 -4.815 1.00 90.50 402 VAL A N 1
ATOM 3227 C CA . VAL A 1 402 ? 12.251 -4.331 -5.350 1.00 90.50 402 VAL A CA 1
ATOM 3228 C C . VAL A 1 402 ? 12.767 -3.804 -6.676 1.00 90.50 402 VAL A C 1
ATOM 3230 O O . VAL A 1 402 ? 13.884 -3.292 -6.733 1.00 90.50 402 VAL A O 1
ATOM 3233 N N . PHE A 1 403 ? 11.942 -3.907 -7.717 1.00 91.81 403 PHE A N 1
ATOM 3234 C CA . PHE A 1 403 ? 12.161 -3.240 -8.996 1.00 91.81 403 PHE A CA 1
ATOM 3235 C C . PHE A 1 403 ? 11.479 -1.872 -8.944 1.00 91.81 403 PHE A C 1
ATOM 3237 O O . PHE A 1 403 ? 10.276 -1.767 -8.716 1.00 91.81 403 PHE A O 1
ATOM 3244 N N . ASP A 1 404 ? 12.269 -0.814 -9.072 1.00 91.69 404 ASP A N 1
ATOM 3245 C CA . ASP A 1 404 ? 11.849 0.563 -8.840 1.00 91.69 404 ASP A CA 1
ATOM 3246 C C . ASP A 1 404 ? 11.119 1.136 -10.060 1.00 91.69 404 ASP A C 1
ATOM 3248 O O . ASP A 1 404 ? 11.661 1.921 -10.837 1.00 91.69 404 ASP A O 1
ATOM 3252 N N . ALA A 1 405 ? 9.861 0.734 -10.225 1.00 91.62 405 ALA A N 1
ATOM 3253 C CA . ALA A 1 405 ? 8.983 1.216 -11.288 1.00 91.62 405 ALA A CA 1
ATOM 3254 C C . ALA A 1 405 ? 8.623 2.714 -11.169 1.00 91.62 405 ALA A C 1
ATOM 3256 O O . ALA A 1 405 ? 8.119 3.317 -12.121 1.00 91.62 405 ALA A O 1
ATOM 3257 N N . ALA A 1 406 ? 8.879 3.328 -10.009 1.00 90.25 406 ALA A N 1
ATOM 3258 C CA . ALA A 1 406 ? 8.638 4.745 -9.757 1.00 90.25 406 ALA A CA 1
ATOM 3259 C C . ALA A 1 406 ? 9.857 5.628 -10.072 1.00 90.25 406 ALA A C 1
ATOM 3261 O O . ALA A 1 406 ? 9.701 6.850 -10.169 1.00 90.25 406 ALA A O 1
ATOM 3262 N N . ALA A 1 407 ? 11.045 5.038 -10.253 1.00 89.06 407 ALA A N 1
ATOM 3263 C CA . ALA A 1 407 ? 12.258 5.764 -10.601 1.00 89.06 407 ALA A CA 1
ATOM 3264 C C . ALA A 1 407 ? 12.059 6.576 -11.887 1.00 89.06 407 ALA A C 1
ATOM 3266 O O . ALA A 1 407 ? 11.704 6.036 -12.935 1.00 89.06 407 ALA A O 1
ATOM 3267 N N . LYS A 1 408 ? 12.294 7.890 -11.793 1.00 89.06 408 LYS A N 1
ATOM 3268 C CA . LYS A 1 408 ? 12.174 8.813 -12.922 1.00 89.06 408 LYS A CA 1
ATOM 3269 C C . LYS A 1 408 ? 13.517 8.997 -13.614 1.00 89.06 408 LYS A C 1
ATOM 3271 O O . LYS A 1 408 ? 14.512 9.315 -12.965 1.00 89.06 408 LYS A O 1
ATOM 3276 N N . ILE A 1 409 ? 13.509 8.865 -14.931 1.00 88.31 409 ILE A N 1
ATOM 3277 C CA . ILE A 1 409 ? 14.623 9.141 -15.831 1.00 88.31 409 ILE A CA 1
ATOM 3278 C C . ILE A 1 409 ? 14.099 10.177 -16.816 1.00 88.31 409 ILE A C 1
ATOM 3280 O O . ILE A 1 409 ? 13.065 9.967 -17.439 1.00 88.31 409 ILE A O 1
ATOM 3284 N N . GLU A 1 410 ? 14.742 11.344 -16.856 1.00 86.06 410 GLU A N 1
ATOM 3285 C CA . GLU A 1 410 ? 14.305 12.482 -17.685 1.00 86.06 410 GLU A CA 1
ATOM 3286 C C . GLU A 1 410 ? 12.810 12.829 -17.504 1.00 86.06 410 GLU A C 1
ATOM 3288 O O . GLU A 1 410 ? 12.089 13.150 -18.442 1.00 86.06 410 GLU A O 1
ATOM 3293 N N . GLY A 1 411 ? 12.325 12.741 -16.259 1.00 84.69 411 GLY A N 1
ATOM 3294 C CA . GLY A 1 411 ? 10.939 13.054 -15.893 1.00 84.69 411 GLY A CA 1
ATOM 3295 C C . GLY A 1 411 ? 9.936 11.906 -16.063 1.00 84.69 411 GLY A C 1
ATOM 3296 O O . GLY A 1 411 ? 8.843 12.002 -15.505 1.00 84.69 411 GLY A O 1
ATOM 3297 N N . GLN A 1 412 ? 10.314 10.809 -16.725 1.00 86.31 412 GLN A N 1
ATOM 3298 C CA . GLN A 1 412 ? 9.447 9.659 -17.000 1.00 86.31 412 GLN A CA 1
ATOM 3299 C C . GLN A 1 412 ? 9.824 8.445 -16.143 1.00 86.31 412 GLN A C 1
ATOM 3301 O O . GLN A 1 412 ? 10.999 8.152 -15.944 1.00 86.31 412 GLN A O 1
ATOM 3306 N N . SER A 1 413 ? 8.831 7.725 -15.632 1.00 92.44 413 SER A N 1
ATOM 3307 C CA . SER A 1 413 ? 9.005 6.429 -14.962 1.00 92.44 413 SER A CA 1
ATOM 3308 C C . SER A 1 413 ? 8.151 5.358 -15.633 1.00 92.44 413 SER A C 1
ATOM 3310 O O . SER A 1 413 ? 7.150 5.680 -16.276 1.00 92.44 413 SER A O 1
ATOM 3312 N N . PHE A 1 414 ? 8.485 4.084 -15.424 1.00 93.81 414 PHE A N 1
ATOM 3313 C CA . PHE A 1 414 ? 7.663 2.967 -15.899 1.00 93.81 414 PHE A CA 1
ATOM 3314 C C . PHE A 1 414 ? 6.197 3.107 -15.449 1.00 93.81 414 PHE A C 1
ATOM 3316 O O . PHE A 1 414 ? 5.282 3.058 -16.265 1.00 93.81 414 PHE A O 1
ATOM 3323 N N . ASN A 1 415 ? 5.970 3.444 -14.175 1.00 93.06 415 ASN A N 1
ATOM 3324 C CA . ASN A 1 415 ? 4.628 3.682 -13.637 1.00 93.06 415 ASN A CA 1
ATOM 3325 C C . ASN A 1 415 ? 3.899 4.873 -14.262 1.00 93.06 415 ASN A C 1
ATOM 3327 O O . ASN A 1 415 ? 2.671 4.876 -14.300 1.00 93.06 415 ASN A O 1
ATOM 3331 N N . SER A 1 416 ? 4.621 5.894 -14.732 1.00 91.25 416 SER A N 1
ATOM 3332 C CA . SER A 1 416 ? 3.991 7.058 -15.360 1.00 91.25 416 SER A CA 1
ATOM 3333 C C . SER A 1 416 ? 3.382 6.741 -16.728 1.00 91.25 416 SER A C 1
ATOM 3335 O O . SER A 1 416 ? 2.425 7.416 -17.108 1.00 91.25 416 SER A O 1
ATOM 3337 N N . ALA A 1 417 ? 3.874 5.694 -17.403 1.00 93.56 417 ALA A N 1
ATOM 3338 C CA . ALA A 1 417 ? 3.416 5.228 -18.712 1.00 93.56 417 ALA A CA 1
ATOM 3339 C C . ALA A 1 417 ? 2.233 4.242 -18.648 1.00 93.56 417 ALA A C 1
ATOM 3341 O O . ALA A 1 417 ? 1.634 3.926 -19.677 1.00 93.56 417 ALA A O 1
ATOM 3342 N N . LEU A 1 418 ? 1.888 3.757 -17.450 1.00 95.12 418 LEU A N 1
ATOM 3343 C CA . LEU A 1 418 ? 0.885 2.715 -17.242 1.00 95.12 418 LEU A CA 1
ATOM 3344 C C . LEU A 1 418 ? -0.380 3.255 -16.574 1.00 95.12 418 LEU A C 1
ATOM 3346 O O . LEU A 1 418 ? -0.335 4.129 -15.705 1.00 95.12 418 LEU A O 1
ATOM 3350 N N . LEU A 1 419 ? -1.515 2.699 -16.975 1.00 94.75 419 LEU A N 1
ATOM 3351 C CA . LEU A 1 419 ? -2.822 2.881 -16.364 1.00 94.75 419 LEU A CA 1
ATOM 3352 C C . LEU A 1 419 ? -2.968 1.911 -15.179 1.00 94.75 419 LEU A C 1
ATOM 3354 O O . LEU A 1 419 ? -2.579 0.750 -15.301 1.00 94.75 419 LEU A O 1
ATOM 3358 N N . PRO A 1 420 ? -3.542 2.337 -14.041 1.00 89.56 420 PRO A N 1
ATOM 3359 C CA . PRO A 1 420 ? -3.768 1.447 -12.897 1.00 89.56 420 PRO A CA 1
ATOM 3360 C C . PRO A 1 420 ? -4.822 0.372 -13.169 1.00 89.56 420 PRO A C 1
ATOM 3362 O O . PRO A 1 420 ? -4.758 -0.704 -12.582 1.00 89.56 420 PRO A O 1
ATOM 3365 N N . GLY A 1 421 ? -5.756 0.651 -14.081 1.00 91.06 421 GLY A N 1
ATOM 3366 C CA . GLY A 1 421 ? -6.993 -0.109 -14.204 1.00 91.06 421 GLY A CA 1
ATOM 3367 C C . GLY A 1 421 ? -7.994 0.234 -13.093 1.00 91.06 421 GLY A C 1
ATOM 3368 O O . GLY A 1 421 ? -7.641 0.928 -12.135 1.00 91.06 421 GLY A O 1
ATOM 3369 N N . PRO A 1 422 ? -9.253 -0.203 -13.236 1.00 89.12 422 PRO A N 1
ATOM 3370 C CA . PRO A 1 422 ? -10.279 -0.004 -12.220 1.00 89.12 422 PRO A CA 1
ATOM 3371 C C . PRO A 1 422 ? -9.976 -0.817 -10.953 1.00 89.12 422 PRO A C 1
ATOM 3373 O O . PRO A 1 422 ? -9.416 -1.916 -11.012 1.00 89.12 422 PRO A O 1
ATOM 3376 N N . ASP A 1 423 ? -10.390 -0.301 -9.796 1.00 85.38 423 ASP A N 1
ATOM 3377 C CA . ASP A 1 423 ? -10.309 -1.051 -8.543 1.00 85.38 423 ASP A CA 1
ATOM 3378 C C . ASP A 1 423 ? -11.429 -2.098 -8.481 1.00 85.38 423 ASP A C 1
ATOM 3380 O O . ASP A 1 423 ? -12.594 -1.786 -8.238 1.00 85.38 423 ASP A O 1
ATOM 3384 N N . ILE A 1 424 ? -11.066 -3.354 -8.740 1.00 88.06 424 ILE A N 1
ATOM 3385 C CA . ILE A 1 424 ? -11.965 -4.516 -8.668 1.00 88.06 424 ILE A CA 1
ATOM 3386 C C . ILE A 1 424 ? -11.719 -5.363 -7.413 1.00 88.06 424 ILE A C 1
ATOM 3388 O O . ILE A 1 424 ? -12.158 -6.515 -7.351 1.00 88.06 424 ILE A O 1
ATOM 3392 N N . ASN A 1 425 ? -10.962 -4.845 -6.442 1.00 83.25 425 ASN A N 1
ATOM 3393 C CA . ASN A 1 425 ? -10.734 -5.556 -5.193 1.00 83.25 425 ASN A CA 1
ATOM 3394 C C . ASN A 1 425 ? -12.021 -5.598 -4.370 1.00 83.25 425 ASN A C 1
ATOM 3396 O O . ASN A 1 425 ? -12.805 -4.646 -4.341 1.00 83.25 425 ASN A O 1
ATOM 3400 N N . ALA A 1 426 ? -12.224 -6.698 -3.645 1.00 85.62 426 ALA A N 1
ATOM 3401 C CA . ALA A 1 426 ? -13.258 -6.718 -2.628 1.00 85.62 426 ALA A CA 1
ATOM 3402 C C . ALA A 1 426 ? -12.931 -5.665 -1.558 1.00 85.62 426 ALA A C 1
ATOM 3404 O O . ALA A 1 426 ? -11.778 -5.495 -1.156 1.00 85.62 426 ALA A O 1
ATOM 3405 N N . SER A 1 427 ? -13.957 -4.964 -1.076 1.00 89.19 427 SER A N 1
ATOM 3406 C CA . SER A 1 427 ? -13.793 -4.022 0.031 1.00 89.19 427 SER A CA 1
ATOM 3407 C C . SER A 1 427 ? -13.189 -4.739 1.238 1.00 89.19 427 SER A C 1
ATOM 3409 O O . SER A 1 427 ? -13.792 -5.687 1.743 1.00 89.19 427 SER A O 1
ATOM 3411 N N . LEU A 1 428 ? -12.041 -4.257 1.732 1.00 89.75 428 LEU A N 1
ATOM 3412 C CA . LEU A 1 428 ? -11.385 -4.768 2.944 1.00 89.75 428 LEU A CA 1
ATOM 3413 C C . LEU A 1 428 ? -12.364 -4.863 4.120 1.00 89.75 428 LEU A C 1
ATOM 3415 O O . LEU A 1 428 ? -12.394 -5.853 4.847 1.00 89.75 428 LEU A O 1
ATOM 3419 N N . PHE A 1 429 ? -13.187 -3.825 4.279 1.00 90.56 429 PHE A N 1
ATOM 3420 C CA . PHE A 1 429 ? -14.241 -3.780 5.284 1.00 90.56 429 PHE A CA 1
ATOM 3421 C C . PHE A 1 429 ? -15.246 -4.918 5.079 1.00 90.56 429 PHE A C 1
ATOM 3423 O O . PHE A 1 429 ? -15.573 -5.629 6.023 1.00 90.56 429 PHE A O 1
ATOM 3430 N N . GLY A 1 430 ? -15.697 -5.121 3.838 1.00 92.00 430 GLY A N 1
ATOM 3431 C CA . GLY A 1 430 ? -16.639 -6.182 3.490 1.00 92.00 430 GLY A CA 1
ATOM 3432 C C . GLY A 1 430 ? -16.081 -7.586 3.730 1.00 92.00 430 GLY A C 1
ATOM 3433 O O . GLY A 1 430 ? -16.792 -8.418 4.283 1.00 92.00 430 GLY A O 1
ATOM 3434 N N . VAL A 1 431 ? -14.820 -7.838 3.363 1.00 93.75 431 VAL A N 1
ATOM 3435 C CA . VAL A 1 431 ? -14.143 -9.125 3.612 1.00 93.75 431 VAL A CA 1
ATOM 3436 C C . VAL A 1 431 ? -14.063 -9.393 5.114 1.00 93.75 431 VAL A C 1
ATOM 3438 O O . VAL A 1 431 ? -14.469 -10.452 5.576 1.00 93.75 431 VAL A O 1
ATOM 3441 N N . LEU A 1 432 ? -13.636 -8.408 5.907 1.00 93.94 432 LEU A N 1
ATOM 3442 C CA . LEU A 1 432 ? -13.526 -8.556 7.359 1.00 93.94 432 LEU A CA 1
ATOM 3443 C C . LEU A 1 432 ? -14.878 -8.706 8.069 1.00 93.94 432 LEU A C 1
ATOM 3445 O O . LEU A 1 432 ? -14.947 -9.392 9.087 1.00 93.94 432 LEU A O 1
ATOM 3449 N N . VAL A 1 433 ? -15.943 -8.074 7.565 1.00 92.50 433 VAL A N 1
ATOM 3450 C CA . VAL A 1 433 ? -17.307 -8.298 8.064 1.00 92.50 433 VAL A CA 1
ATOM 3451 C C . VAL A 1 433 ? -17.756 -9.726 7.757 1.00 92.50 433 VAL A C 1
ATOM 3453 O O . VAL A 1 433 ? -18.151 -10.429 8.682 1.00 92.50 433 VAL A O 1
ATOM 3456 N N . ARG A 1 434 ? -17.616 -10.195 6.510 1.00 93.00 434 ARG A N 1
ATOM 3457 C CA . ARG A 1 434 ? -17.997 -11.566 6.127 1.00 93.00 434 ARG A CA 1
ATOM 3458 C C . ARG A 1 434 ? -17.179 -12.631 6.839 1.00 93.00 434 ARG A C 1
ATOM 3460 O O . ARG A 1 434 ? -17.722 -13.647 7.253 1.00 93.00 434 ARG A O 1
ATOM 3467 N N . PHE A 1 435 ? -15.899 -12.368 7.087 1.00 94.94 435 PHE A N 1
ATOM 3468 C CA . PHE A 1 435 ? -15.042 -13.233 7.894 1.00 94.94 435 PHE A CA 1
ATOM 3469 C C . PHE A 1 435 ? -15.557 -13.417 9.330 1.00 94.94 435 PHE A C 1
ATOM 3471 O O . PHE A 1 435 ? -15.126 -14.329 10.030 1.00 94.94 435 PHE A O 1
ATOM 3478 N N . ARG A 1 436 ? -16.469 -12.564 9.802 1.00 93.31 436 ARG A N 1
ATOM 3479 C CA . ARG A 1 436 ? -17.077 -12.618 11.135 1.00 93.31 436 ARG A CA 1
ATOM 3480 C C . ARG A 1 436 ? -18.490 -13.218 11.153 1.00 93.31 436 ARG A C 1
ATOM 3482 O O . ARG A 1 436 ? -19.051 -13.393 12.233 1.00 93.31 436 ARG A O 1
ATOM 3489 N N . GLU A 1 437 ? -19.066 -13.557 10.002 1.00 90.44 437 GLU A N 1
ATOM 3490 C CA . GLU A 1 437 ? -20.452 -14.042 9.895 1.00 90.44 437 GLU A CA 1
ATOM 3491 C C . GLU A 1 437 ? -20.601 -15.512 10.313 1.00 90.44 437 GLU A C 1
ATOM 3493 O O . GLU A 1 437 ? -21.515 -15.850 11.065 1.00 90.44 437 GLU A O 1
ATOM 3498 N N . GLY A 1 438 ? -19.689 -16.378 9.867 1.00 91.06 438 GLY A N 1
ATOM 3499 C CA . GLY A 1 438 ? -19.767 -17.826 10.053 1.00 91.06 438 GLY A CA 1
ATOM 3500 C C . GLY A 1 438 ? -19.009 -18.352 11.269 1.00 91.06 438 GLY A C 1
ATOM 3501 O O . GLY A 1 438 ? -18.076 -17.726 11.767 1.00 91.06 438 GLY A O 1
ATOM 3502 N N . ARG A 1 439 ? -19.375 -19.542 11.744 1.00 92.62 439 ARG A N 1
ATOM 3503 C CA . ARG A 1 439 ? -18.743 -20.230 12.881 1.00 92.62 439 ARG A CA 1
ATOM 3504 C C . ARG A 1 439 ? -17.364 -20.805 12.555 1.00 92.62 439 ARG A C 1
ATOM 3506 O O . ARG A 1 439 ? -16.461 -20.727 13.383 1.00 92.62 439 ARG A O 1
ATOM 3513 N N . TYR A 1 440 ? -17.199 -21.392 11.378 1.00 95.69 440 TYR A N 1
ATOM 3514 C CA . TYR A 1 440 ? -15.967 -22.039 10.931 1.00 95.69 440 TYR A CA 1
ATOM 3515 C C . TYR A 1 440 ? -15.203 -21.075 10.037 1.00 95.69 440 TYR A C 1
ATOM 3517 O O . TYR A 1 440 ? -15.647 -20.791 8.933 1.00 95.69 440 TYR A O 1
ATOM 3525 N N . ALA A 1 441 ? -14.084 -20.548 10.516 1.00 95.94 441 ALA A N 1
ATOM 3526 C CA . ALA A 1 441 ? -13.286 -19.567 9.793 1.00 95.94 441 ALA A CA 1
ATOM 3527 C C . ALA A 1 441 ? -12.001 -20.181 9.252 1.00 95.94 441 ALA A C 1
ATOM 3529 O O . ALA A 1 441 ? -11.383 -21.029 9.903 1.00 95.94 441 ALA A O 1
ATOM 3530 N N . VAL A 1 442 ? -11.593 -19.700 8.081 1.00 96.06 442 VAL A N 1
ATOM 3531 C CA . VAL A 1 442 ? -10.365 -20.094 7.397 1.00 96.06 442 VAL A CA 1
ATOM 3532 C C . VAL A 1 442 ? -9.685 -18.864 6.803 1.00 96.06 442 VAL A C 1
ATOM 3534 O O . VAL A 1 442 ? -10.345 -17.973 6.270 1.00 96.06 442 VAL A O 1
ATOM 3537 N N . CYS A 1 443 ? -8.363 -18.818 6.907 1.00 95.38 443 CYS A N 1
ATOM 3538 C CA . CYS A 1 443 ? -7.519 -17.848 6.231 1.00 95.38 443 CYS A CA 1
ATOM 3539 C C . CYS A 1 443 ? -6.542 -18.554 5.286 1.00 95.38 443 CYS A C 1
ATOM 3541 O O . CYS A 1 443 ? -6.226 -19.722 5.513 1.00 95.38 443 CYS A O 1
ATOM 3543 N N . GLY A 1 444 ? -6.031 -17.858 4.275 1.00 94.50 444 GLY A N 1
ATOM 3544 C CA . GLY A 1 444 ? -4.963 -18.327 3.392 1.00 94.50 444 GLY A CA 1
ATOM 3545 C C . GLY A 1 444 ? -4.316 -17.179 2.614 1.00 94.50 444 GLY A C 1
ATOM 3546 O O . GLY A 1 444 ? -4.779 -16.050 2.667 1.00 94.50 444 GLY A O 1
ATOM 3547 N N . ASP A 1 445 ? -3.238 -17.467 1.892 1.00 93.94 445 ASP A N 1
ATOM 3548 C CA . ASP A 1 445 ? -2.443 -16.479 1.148 1.00 93.94 445 ASP A CA 1
ATOM 3549 C C . ASP A 1 445 ? -2.003 -17.053 -0.205 1.00 93.94 445 ASP A C 1
ATOM 3551 O O . ASP A 1 445 ? -1.471 -18.167 -0.271 1.00 93.94 445 ASP A O 1
ATOM 3555 N N . ILE A 1 446 ? -2.190 -16.306 -1.296 1.00 94.94 446 ILE A N 1
ATOM 3556 C CA . ILE A 1 446 ? -1.677 -16.694 -2.615 1.00 94.94 446 ILE A CA 1
ATOM 3557 C C . ILE A 1 446 ? -0.185 -16.367 -2.705 1.00 94.94 446 ILE A C 1
ATOM 3559 O O . ILE A 1 446 ? 0.246 -15.217 -2.810 1.00 94.94 446 ILE A O 1
ATOM 3563 N N . LYS A 1 447 ? 0.633 -17.417 -2.784 1.00 93.12 447 LYS A N 1
ATOM 3564 C CA . LYS A 1 447 ? 2.087 -17.297 -2.871 1.00 93.12 447 LYS A CA 1
ATOM 3565 C C . LYS A 1 447 ? 2.518 -16.534 -4.125 1.00 93.12 447 LYS A C 1
ATOM 3567 O O . LYS A 1 447 ? 2.375 -17.018 -5.247 1.00 93.12 447 LYS A O 1
ATOM 3572 N N . GLU A 1 448 ? 3.163 -15.387 -3.911 1.00 90.69 448 GLU A N 1
ATOM 3573 C CA . GLU A 1 448 ? 3.734 -14.561 -4.982 1.00 90.69 448 GLU A CA 1
ATOM 3574 C C . GLU A 1 448 ? 2.683 -14.228 -6.070 1.00 90.69 448 GLU A C 1
ATOM 3576 O O . GLU A 1 448 ? 2.977 -14.365 -7.252 1.00 90.69 448 GLU A O 1
ATOM 3581 N N . MET A 1 449 ? 1.457 -13.827 -5.686 1.00 92.62 449 MET A N 1
ATOM 3582 C CA . MET A 1 449 ? 0.301 -13.678 -6.595 1.00 92.62 449 MET A CA 1
ATOM 3583 C C . MET A 1 449 ? 0.616 -12.945 -7.908 1.00 92.62 449 MET A C 1
ATOM 3585 O O . MET A 1 449 ? 0.298 -13.455 -8.980 1.00 92.62 449 MET A O 1
ATOM 3589 N N . PHE A 1 450 ? 1.277 -11.783 -7.852 1.00 91.38 450 PHE A N 1
ATOM 3590 C CA . PHE A 1 450 ? 1.627 -11.025 -9.062 1.00 91.38 450 PHE A CA 1
ATOM 3591 C C . PHE A 1 450 ? 2.568 -11.806 -9.985 1.00 91.38 450 PHE A C 1
ATOM 3593 O O . PHE A 1 450 ? 2.401 -11.788 -11.199 1.00 91.38 450 PHE A O 1
ATOM 3600 N N . HIS A 1 451 ? 3.503 -12.569 -9.417 1.00 92.06 451 HIS A N 1
ATOM 3601 C CA . HIS A 1 451 ? 4.461 -13.358 -10.186 1.00 92.06 451 HIS A CA 1
ATOM 3602 C C . HIS A 1 451 ? 3.828 -14.554 -10.913 1.00 92.06 451 HIS A C 1
ATOM 3604 O O . HIS A 1 451 ? 4.471 -15.146 -11.781 1.00 92.06 451 HIS A O 1
ATOM 3610 N N . GLN A 1 452 ? 2.583 -14.915 -10.584 1.00 94.12 452 GLN A N 1
ATOM 3611 C CA . GLN A 1 452 ? 1.866 -15.986 -11.280 1.00 94.12 452 GLN A CA 1
ATOM 3612 C C . GLN A 1 452 ? 1.270 -15.532 -12.620 1.00 94.12 452 GLN A C 1
ATOM 3614 O O . GLN A 1 452 ? 0.914 -16.380 -13.437 1.00 94.12 452 GLN A O 1
ATOM 3619 N N . VAL A 1 453 ? 1.219 -14.219 -12.885 1.00 96.12 453 VAL A N 1
ATOM 3620 C CA . VAL A 1 453 ? 0.752 -13.666 -14.162 1.00 96.12 453 VAL A CA 1
ATOM 3621 C C . VAL A 1 453 ? 1.943 -13.268 -15.029 1.00 96.12 453 VAL A C 1
ATOM 3623 O O . VAL A 1 453 ? 2.759 -12.423 -14.652 1.00 96.12 453 VAL A O 1
ATOM 3626 N N . ARG A 1 454 ? 2.042 -13.890 -16.206 1.00 96.81 454 ARG A N 1
ATOM 3627 C CA . ARG A 1 454 ? 3.036 -13.577 -17.236 1.00 96.81 454 ARG A CA 1
ATOM 3628 C C . ARG A 1 454 ? 2.726 -12.235 -17.893 1.00 96.81 454 ARG A C 1
ATOM 3630 O O . ARG A 1 454 ? 1.574 -11.819 -17.996 1.00 96.81 454 ARG A O 1
ATOM 3637 N N . VAL A 1 455 ? 3.773 -11.574 -18.360 1.00 96.50 455 VAL A N 1
ATOM 3638 C CA . VAL A 1 455 ? 3.680 -10.371 -19.184 1.00 96.50 455 VAL A CA 1
ATOM 3639 C C . VAL A 1 455 ? 3.848 -10.778 -20.634 1.00 96.50 455 VAL A C 1
ATOM 3641 O O . VAL A 1 455 ? 4.789 -11.502 -20.975 1.00 96.50 455 VAL A O 1
ATOM 3644 N N . ARG A 1 456 ? 2.940 -10.286 -21.472 1.00 95.12 456 ARG A N 1
ATOM 3645 C CA . ARG A 1 456 ? 2.936 -10.506 -22.916 1.00 95.12 456 ARG A CA 1
ATOM 3646 C C . ARG A 1 456 ? 4.305 -10.192 -23.531 1.00 95.12 456 ARG A C 1
ATOM 3648 O O . ARG A 1 456 ? 4.912 -9.177 -23.191 1.00 95.12 456 ARG A O 1
ATOM 3655 N N . LYS A 1 457 ? 4.803 -11.052 -24.428 1.00 93.00 457 LYS A N 1
ATOM 3656 C CA . LYS A 1 457 ? 6.179 -10.981 -24.974 1.00 93.00 457 LYS A CA 1
ATOM 3657 C C . LYS A 1 457 ? 6.564 -9.604 -25.524 1.00 93.00 457 LYS A C 1
ATOM 3659 O O . LYS A 1 457 ? 7.686 -9.158 -25.301 1.00 93.00 457 LYS A O 1
ATOM 3664 N N . GLU A 1 458 ? 5.644 -8.935 -26.207 1.00 92.69 458 GLU A N 1
ATOM 3665 C CA . GLU A 1 458 ? 5.837 -7.615 -26.813 1.00 92.69 458 GLU A CA 1
ATOM 3666 C C . GLU A 1 458 ? 6.098 -6.518 -25.769 1.00 92.69 458 GLU A C 1
ATOM 3668 O O . GLU A 1 458 ? 6.826 -5.569 -26.043 1.00 92.69 458 GLU A O 1
ATOM 3673 N N . ASP A 1 459 ? 5.585 -6.689 -24.550 1.00 95.12 459 ASP A N 1
ATOM 3674 C CA . ASP A 1 459 ? 5.688 -5.717 -23.460 1.00 95.12 459 ASP A CA 1
ATOM 3675 C C . ASP A 1 459 ? 6.878 -5.981 -22.520 1.00 95.12 459 ASP A C 1
ATOM 3677 O O . ASP A 1 459 ? 7.274 -5.112 -21.740 1.00 95.12 459 ASP A O 1
ATOM 3681 N N . GLN A 1 460 ? 7.480 -7.176 -22.577 1.00 95.00 460 GLN A N 1
ATOM 3682 C CA . GLN A 1 460 ? 8.532 -7.599 -21.641 1.00 95.00 460 GLN A CA 1
ATOM 3683 C C . GLN A 1 460 ? 9.757 -6.672 -21.661 1.00 95.00 460 GLN A C 1
ATOM 3685 O O . GLN A 1 460 ? 10.380 -6.448 -20.622 1.00 95.00 460 GLN A O 1
ATOM 3690 N N . ASN A 1 461 ? 10.083 -6.072 -22.812 1.00 94.50 461 ASN A N 1
ATOM 3691 C CA . ASN A 1 461 ? 11.228 -5.164 -22.954 1.00 94.50 461 ASN A CA 1
ATOM 3692 C C . ASN A 1 461 ? 11.119 -3.879 -22.119 1.00 94.50 461 ASN A C 1
ATOM 3694 O O . ASN A 1 461 ? 12.142 -3.241 -21.863 1.00 94.50 461 ASN A O 1
ATOM 3698 N N . ALA A 1 462 ? 9.927 -3.539 -21.630 1.00 94.56 462 ALA A N 1
ATOM 3699 C CA . ALA A 1 462 ? 9.737 -2.446 -20.683 1.00 94.56 462 ALA A CA 1
ATOM 3700 C C . ALA A 1 462 ? 10.140 -2.799 -19.239 1.00 94.56 462 ALA A C 1
ATOM 3702 O O . ALA A 1 462 ? 10.140 -1.943 -18.356 1.00 94.56 462 ALA A O 1
ATOM 3703 N N . GLN A 1 463 ? 10.477 -4.064 -18.981 1.00 95.50 463 GLN A N 1
ATOM 3704 C CA . GLN A 1 463 ? 10.880 -4.575 -17.673 1.00 95.50 463 GLN A CA 1
ATOM 3705 C C . GLN A 1 463 ? 12.251 -5.261 -17.739 1.00 95.50 463 GLN A C 1
ATOM 3707 O O . GLN A 1 463 ? 12.467 -6.321 -17.139 1.00 95.50 463 GLN A O 1
ATOM 3712 N N . ARG A 1 464 ? 13.199 -4.674 -18.480 1.00 96.06 464 ARG A N 1
ATOM 3713 C CA . ARG A 1 464 ? 14.592 -5.132 -18.453 1.00 96.06 464 ARG A CA 1
ATOM 3714 C C . ARG A 1 464 ? 15.262 -4.730 -17.141 1.00 96.06 464 ARG A C 1
ATOM 3716 O O . ARG A 1 464 ? 14.849 -3.786 -16.477 1.00 96.06 464 ARG A O 1
ATOM 3723 N N . PHE A 1 465 ? 16.321 -5.426 -16.756 1.00 96.69 465 PHE A N 1
ATOM 3724 C CA . PHE A 1 465 ? 17.175 -5.043 -15.630 1.00 96.69 465 PHE A CA 1
ATOM 3725 C C . PHE A 1 465 ? 18.596 -5.577 -15.823 1.00 96.69 465 PHE A C 1
ATOM 3727 O O . PHE A 1 465 ? 18.852 -6.366 -16.729 1.00 96.69 465 PHE A O 1
ATOM 3734 N N . VAL A 1 466 ? 19.529 -5.138 -14.979 1.00 97.25 466 VAL A N 1
ATOM 3735 C CA . VAL A 1 466 ? 20.941 -5.544 -15.049 1.00 97.25 466 VAL A CA 1
ATOM 3736 C C . VAL A 1 466 ? 21.394 -6.262 -13.783 1.00 97.25 466 VAL A C 1
ATOM 3738 O O . VAL A 1 466 ? 21.017 -5.863 -12.681 1.00 97.25 466 VAL A O 1
ATOM 3741 N N . TRP A 1 467 ? 22.215 -7.302 -13.921 1.00 97.06 467 TRP A N 1
ATOM 3742 C CA . TRP A 1 467 ? 22.809 -8.035 -12.797 1.00 97.06 467 TRP A CA 1
ATOM 3743 C C . TRP A 1 467 ? 24.149 -8.665 -13.199 1.00 97.06 467 TRP A C 1
ATOM 3745 O O . TRP A 1 467 ? 24.360 -8.971 -14.368 1.00 97.06 467 TRP A O 1
ATOM 3755 N N . ARG A 1 468 ? 25.074 -8.840 -12.246 1.00 95.38 468 ARG A N 1
ATOM 3756 C CA . ARG A 1 468 ? 26.412 -9.415 -12.507 1.00 95.38 468 ARG A CA 1
ATOM 3757 C C . ARG A 1 468 ? 26.991 -10.241 -11.370 1.00 95.38 468 ARG A C 1
ATOM 3759 O O . ARG A 1 468 ? 28.202 -10.297 -11.218 1.00 95.38 468 ARG A O 1
ATOM 3766 N N . ASP A 1 469 ? 26.139 -10.798 -10.516 1.00 93.88 469 ASP A N 1
ATOM 3767 C CA . ASP A 1 469 ? 26.571 -11.660 -9.405 1.00 93.88 469 ASP A CA 1
ATOM 3768 C C . ASP A 1 469 ? 27.614 -11.012 -8.472 1.00 93.88 469 ASP A C 1
ATOM 3770 O O . ASP A 1 469 ? 28.417 -11.685 -7.832 1.00 93.88 469 ASP A O 1
ATOM 3774 N N . CYS A 1 470 ? 27.563 -9.679 -8.354 1.00 91.00 470 CYS A N 1
ATOM 3775 C CA . CYS A 1 470 ? 28.528 -8.854 -7.621 1.00 91.00 470 CYS A CA 1
ATOM 3776 C C . CYS A 1 470 ? 29.977 -8.915 -8.161 1.00 91.00 470 CYS A C 1
ATOM 3778 O O . CYS A 1 470 ? 30.914 -8.544 -7.450 1.00 91.00 470 CYS A O 1
ATOM 3780 N N . GLU A 1 471 ? 30.186 -9.351 -9.405 1.00 92.62 471 GLU A N 1
ATOM 3781 C CA . GLU A 1 471 ? 31.480 -9.370 -10.095 1.00 92.62 471 GLU A CA 1
ATOM 3782 C C . GLU A 1 471 ? 31.808 -7.984 -10.674 1.00 92.62 471 GLU A C 1
ATOM 3784 O O . GLU A 1 471 ? 31.654 -7.718 -11.866 1.00 92.62 471 GLU A O 1
ATOM 3789 N N . ARG A 1 472 ? 32.270 -7.066 -9.818 1.00 88.50 472 ARG A N 1
ATOM 3790 C CA . ARG A 1 472 ? 32.415 -5.633 -10.150 1.00 88.50 472 ARG A CA 1
ATOM 3791 C C . ARG A 1 472 ? 33.291 -5.314 -11.370 1.00 88.50 472 ARG A C 1
ATOM 3793 O O . ARG A 1 472 ? 33.088 -4.275 -11.999 1.00 88.50 472 ARG A O 1
ATOM 3800 N N . ASN A 1 473 ? 34.227 -6.198 -11.712 1.00 89.50 473 ASN A N 1
ATOM 3801 C CA . ASN A 1 473 ? 35.152 -6.027 -12.838 1.00 89.50 473 ASN A CA 1
ATOM 3802 C C . ASN A 1 473 ? 34.537 -6.406 -14.196 1.00 89.50 473 ASN A C 1
ATOM 3804 O O . ASN A 1 473 ? 35.154 -6.179 -15.233 1.00 89.50 473 ASN A O 1
ATOM 3808 N N . ARG A 1 474 ? 33.330 -6.982 -14.205 1.00 93.69 474 ARG A N 1
ATOM 3809 C CA . ARG A 1 474 ? 32.624 -7.423 -15.410 1.00 93.69 474 ARG A CA 1
ATOM 3810 C C . ARG A 1 474 ? 31.502 -6.451 -15.767 1.00 93.69 474 ARG A C 1
ATOM 3812 O O . ARG A 1 474 ? 30.840 -5.896 -14.883 1.00 93.69 474 ARG A O 1
ATOM 3819 N N . TYR A 1 475 ? 31.260 -6.248 -17.062 1.00 91.81 475 TYR A N 1
ATOM 3820 C CA . TYR A 1 475 ? 30.085 -5.498 -17.510 1.00 91.81 475 TYR A CA 1
ATOM 3821 C C . TYR A 1 475 ? 28.796 -6.259 -17.142 1.00 91.81 475 TYR A C 1
ATOM 3823 O O . TYR A 1 475 ? 28.775 -7.484 -17.290 1.00 91.81 475 TYR A O 1
ATOM 3831 N N . PRO A 1 476 ? 27.732 -5.585 -16.661 1.00 95.00 476 PRO A N 1
ATOM 3832 C CA . PRO A 1 476 ? 26.522 -6.277 -16.243 1.00 95.00 476 PRO A CA 1
ATOM 3833 C C . PRO A 1 476 ? 25.809 -7.043 -17.353 1.00 95.00 476 PRO A C 1
ATOM 3835 O O . PRO A 1 476 ? 25.612 -6.526 -18.452 1.00 95.00 476 PRO A O 1
ATOM 3838 N N . ASP A 1 477 ? 25.348 -8.249 -17.027 1.00 95.50 477 ASP A N 1
ATOM 3839 C CA . ASP A 1 477 ? 24.418 -8.970 -17.884 1.00 95.50 477 ASP A CA 1
ATOM 3840 C C . ASP A 1 477 ? 23.055 -8.277 -17.858 1.00 95.50 477 ASP A C 1
ATOM 3842 O O . ASP A 1 477 ? 22.633 -7.728 -16.834 1.00 95.50 477 ASP A O 1
ATOM 3846 N N . GLN A 1 478 ? 22.351 -8.333 -18.984 1.00 96.00 478 GLN A N 1
ATOM 3847 C CA . GLN A 1 478 ? 21.003 -7.799 -19.109 1.00 96.00 478 GLN A CA 1
ATOM 3848 C C . GLN A 1 478 ? 19.986 -8.937 -19.045 1.00 96.00 478 GLN A C 1
ATOM 3850 O O . GLN A 1 478 ? 20.162 -9.998 -19.646 1.00 96.00 478 GLN A O 1
ATOM 3855 N N . TYR A 1 479 ? 18.910 -8.696 -18.315 1.00 97.25 479 TYR A N 1
ATOM 3856 C CA . TYR A 1 479 ? 17.819 -9.629 -18.096 1.00 97.25 479 TYR A CA 1
ATOM 3857 C C . TYR A 1 479 ? 16.503 -8.965 -18.468 1.00 97.25 479 TYR A C 1
ATOM 3859 O O . TYR A 1 479 ? 16.392 -7.738 -18.474 1.00 97.25 479 TYR A O 1
ATOM 3867 N N . VAL A 1 480 ? 15.492 -9.784 -18.728 1.00 96.31 480 VAL A N 1
ATOM 3868 C CA . VAL A 1 480 ? 14.119 -9.340 -18.943 1.00 96.31 480 VAL A CA 1
ATOM 3869 C C . VAL A 1 480 ? 13.180 -10.075 -17.996 1.00 96.31 480 VAL A C 1
ATOM 3871 O O . VAL A 1 480 ? 13.294 -11.291 -17.814 1.00 96.31 480 VAL A O 1
ATOM 3874 N N . MET A 1 481 ? 12.278 -9.329 -17.357 1.00 96.31 481 MET A N 1
ATOM 3875 C CA . MET A 1 481 ? 11.222 -9.907 -16.536 1.00 96.31 481 MET A CA 1
ATOM 3876 C C . MET A 1 481 ? 10.079 -10.414 -17.420 1.00 96.31 481 MET A C 1
ATOM 3878 O O . MET A 1 481 ? 9.598 -9.705 -18.300 1.00 96.31 481 MET A O 1
ATOM 3882 N N . GLN A 1 482 ? 9.626 -11.637 -17.159 1.00 95.94 482 GLN A N 1
ATOM 3883 C CA . GLN A 1 482 ? 8.575 -12.322 -17.920 1.00 95.94 482 GLN A CA 1
ATOM 3884 C C . GLN A 1 482 ? 7.210 -12.287 -17.223 1.00 95.94 482 GLN A C 1
ATOM 3886 O O . GLN A 1 482 ? 6.229 -12.799 -17.751 1.00 95.94 482 GLN A O 1
ATOM 3891 N N . ILE A 1 483 ? 7.147 -11.723 -16.020 1.00 95.12 483 ILE A N 1
ATOM 3892 C CA . ILE A 1 483 ? 5.988 -11.736 -15.124 1.00 95.12 483 ILE A CA 1
ATOM 3893 C C . ILE A 1 483 ? 5.669 -10.329 -14.625 1.00 95.12 483 ILE A C 1
ATOM 3895 O O . ILE A 1 483 ? 6.515 -9.432 -14.682 1.00 95.12 483 ILE A O 1
ATOM 3899 N N . MET A 1 484 ? 4.456 -10.138 -14.111 1.00 93.56 484 MET A N 1
ATOM 3900 C CA . MET A 1 484 ? 4.061 -8.884 -13.475 1.00 93.56 484 MET A CA 1
ATOM 3901 C C . MET A 1 484 ? 4.914 -8.638 -12.228 1.00 93.56 484 MET A C 1
ATOM 3903 O O . MET A 1 484 ? 5.033 -9.489 -11.345 1.00 93.56 484 MET A O 1
ATOM 3907 N N . THR A 1 485 ? 5.519 -7.455 -12.149 1.00 86.38 485 THR A N 1
ATOM 3908 C CA . THR A 1 485 ? 6.393 -7.074 -11.036 1.00 86.38 485 THR A CA 1
ATOM 3909 C C . THR A 1 485 ? 5.623 -6.370 -9.927 1.00 86.38 485 THR A C 1
ATOM 3911 O O . THR A 1 485 ? 4.670 -5.620 -10.165 1.00 86.38 485 THR A O 1
ATOM 3914 N N . PHE A 1 486 ? 6.064 -6.581 -8.687 1.00 81.56 486 PHE A N 1
ATOM 3915 C CA . PHE A 1 486 ? 5.617 -5.769 -7.561 1.00 81.56 486 PHE A CA 1
ATOM 3916 C C . PHE A 1 486 ? 6.069 -4.312 -7.745 1.00 81.56 486 PHE A C 1
ATOM 3918 O O . PHE A 1 486 ? 7.232 -4.059 -8.053 1.00 81.56 486 PHE A O 1
ATOM 3925 N N . GLY A 1 487 ? 5.165 -3.361 -7.503 1.00 80.94 487 GLY A N 1
ATOM 3926 C CA . GLY A 1 487 ? 5.439 -1.925 -7.619 1.00 80.94 487 GLY A CA 1
ATOM 3927 C C . GLY A 1 487 ? 5.053 -1.307 -8.964 1.00 80.94 487 GLY A C 1
ATOM 3928 O O . GLY A 1 487 ? 5.025 -0.080 -9.051 1.00 80.94 487 GLY A O 1
ATOM 3929 N N . SER A 1 488 ? 4.707 -2.119 -9.969 1.00 88.06 488 SER A N 1
ATOM 3930 C CA . SER A 1 488 ? 4.095 -1.637 -11.212 1.00 88.06 488 SER A CA 1
ATOM 3931 C C . SER A 1 488 ? 2.635 -1.227 -10.989 1.00 88.06 488 SER A C 1
ATOM 3933 O O . SER A 1 488 ? 1.882 -1.941 -10.322 1.00 88.06 488 SER A O 1
ATOM 3935 N N . THR A 1 489 ? 2.235 -0.090 -11.564 1.00 88.75 489 THR A N 1
ATOM 3936 C CA . THR A 1 489 ? 0.901 0.510 -11.401 1.00 88.75 489 THR A CA 1
ATOM 3937 C C . THR A 1 489 ? -0.240 -0.426 -11.818 1.00 88.75 489 THR A C 1
ATOM 3939 O O . THR A 1 489 ? -1.263 -0.456 -11.142 1.00 88.75 489 THR A O 1
ATOM 3942 N N . CYS A 1 490 ? -0.077 -1.208 -12.891 1.00 93.06 490 CYS A N 1
ATOM 3943 C CA . CYS A 1 490 ? -1.144 -2.063 -13.428 1.00 93.06 490 CYS A CA 1
ATOM 3944 C C . CYS A 1 490 ? -1.170 -3.491 -12.857 1.00 93.06 490 CYS A C 1
ATOM 3946 O O . CYS A 1 490 ? -2.169 -4.195 -13.014 1.00 93.06 490 CYS A O 1
ATOM 3948 N N . SER A 1 491 ? -0.088 -3.944 -12.207 1.00 93.62 491 SER A N 1
ATOM 3949 C CA . SER A 1 491 ? 0.035 -5.326 -11.713 1.00 93.62 491 SER A CA 1
ATOM 3950 C C . SER A 1 491 ? -1.118 -5.768 -10.800 1.00 93.62 491 SER A C 1
ATOM 3952 O O . SER A 1 491 ? -1.593 -6.892 -10.989 1.00 93.62 491 SER A O 1
ATOM 3954 N N . PRO A 1 492 ? -1.605 -4.942 -9.844 1.00 92.50 492 PRO A N 1
ATOM 3955 C CA . PRO A 1 492 ? -2.705 -5.340 -8.968 1.00 92.50 492 PRO A CA 1
ATOM 3956 C C . PRO A 1 492 ? -3.984 -5.666 -9.742 1.00 92.50 492 PRO A C 1
ATOM 3958 O O . PRO A 1 492 ? -4.554 -6.740 -9.551 1.00 92.50 492 PRO A O 1
ATOM 3961 N N . TYR A 1 493 ? -4.392 -4.784 -10.660 1.00 94.06 493 TYR A N 1
ATOM 3962 C CA . TYR A 1 493 ? -5.589 -4.985 -11.472 1.00 94.06 493 TYR A CA 1
ATOM 3963 C C . TYR A 1 493 ? -5.456 -6.220 -12.371 1.00 94.06 493 TYR A C 1
ATOM 3965 O O . TYR A 1 493 ? -6.331 -7.085 -12.348 1.00 94.06 493 TYR A O 1
ATOM 3973 N N . CYS A 1 494 ? -4.338 -6.365 -13.094 1.00 95.94 494 CYS A N 1
ATOM 3974 C CA . CYS A 1 494 ? -4.117 -7.514 -13.978 1.00 95.94 494 CYS A CA 1
ATOM 3975 C C . CYS A 1 494 ? -4.160 -8.851 -13.221 1.00 95.94 494 CYS A C 1
ATOM 3977 O O . CYS A 1 494 ? -4.800 -9.798 -13.677 1.00 95.94 494 CYS A O 1
ATOM 3979 N N . ALA A 1 495 ? -3.513 -8.937 -12.054 1.00 95.00 495 ALA A N 1
ATOM 3980 C CA . ALA A 1 495 ? -3.490 -10.167 -11.267 1.00 95.00 495 ALA A CA 1
ATOM 3981 C C . ALA A 1 495 ? -4.850 -10.501 -10.646 1.00 95.00 495 ALA A C 1
ATOM 3983 O O . ALA A 1 495 ? -5.276 -11.657 -10.667 1.00 95.00 495 ALA A O 1
ATOM 3984 N N . GLN A 1 496 ? -5.558 -9.494 -10.130 1.00 94.56 496 GLN A N 1
ATOM 3985 C CA . GLN A 1 496 ? -6.897 -9.671 -9.578 1.00 94.56 496 GLN A CA 1
ATOM 3986 C C . GLN A 1 496 ? -7.896 -10.095 -10.666 1.00 94.56 496 GLN A C 1
ATOM 3988 O O . GLN A 1 496 ? -8.719 -10.984 -10.441 1.00 94.56 496 GLN A O 1
ATOM 3993 N N . ALA A 1 497 ? -7.796 -9.514 -11.861 1.00 95.75 497 ALA A N 1
ATOM 3994 C CA . ALA A 1 497 ? -8.619 -9.882 -13.003 1.00 95.75 497 ALA A CA 1
ATOM 3995 C C . ALA A 1 497 ? -8.331 -11.311 -13.480 1.00 95.75 497 ALA A C 1
ATOM 3997 O O . ALA A 1 497 ? -9.275 -12.065 -13.689 1.00 95.75 497 ALA A O 1
ATOM 3998 N N . ALA A 1 498 ? -7.057 -11.712 -13.575 1.00 96.88 498 ALA A N 1
ATOM 3999 C CA . ALA A 1 498 ? -6.663 -13.081 -13.913 1.00 96.88 498 ALA A CA 1
ATOM 4000 C C . ALA A 1 498 ? -7.227 -14.108 -12.918 1.00 96.88 498 ALA A C 1
ATOM 4002 O O . ALA A 1 498 ? -7.831 -15.101 -13.322 1.00 96.88 498 ALA A O 1
ATOM 4003 N N . LYS A 1 499 ? -7.104 -13.837 -11.611 1.00 96.19 499 LYS A N 1
ATOM 4004 C CA . LYS A 1 499 ? -7.679 -14.671 -10.544 1.00 96.19 499 LYS A CA 1
ATOM 4005 C C . LYS A 1 499 ? -9.203 -14.796 -10.674 1.00 96.19 499 LYS A C 1
ATOM 4007 O O . LYS A 1 499 ? -9.741 -15.901 -10.635 1.00 96.19 499 LYS A O 1
ATOM 4012 N N . ASN A 1 500 ? -9.898 -13.672 -10.849 1.00 95.94 500 ASN A N 1
ATOM 4013 C CA . ASN A 1 500 ? -11.357 -13.654 -10.969 1.00 95.94 500 ASN A CA 1
ATOM 4014 C C . ASN A 1 500 ? -11.832 -14.346 -12.253 1.00 95.94 500 ASN A C 1
ATOM 4016 O O . ASN A 1 500 ? -12.828 -15.067 -12.236 1.00 95.94 500 ASN A O 1
ATOM 4020 N N . GLU A 1 501 ? -11.118 -14.157 -13.361 1.00 96.62 501 GLU A N 1
ATOM 4021 C CA . GLU A 1 501 ? -11.433 -14.806 -14.630 1.00 96.62 501 GLU A CA 1
ATOM 4022 C C . GLU A 1 501 ? -11.223 -16.317 -14.563 1.00 96.62 501 GLU A C 1
ATOM 4024 O O . GLU A 1 501 ? -12.035 -17.078 -15.084 1.00 96.62 501 GLU A O 1
ATOM 4029 N N . ASN A 1 502 ? -10.200 -16.770 -13.839 1.00 97.38 502 ASN A N 1
ATOM 4030 C CA . ASN A 1 502 ? -9.993 -18.187 -13.580 1.00 97.38 502 ASN A CA 1
ATOM 4031 C C . ASN A 1 502 ? -11.175 -18.826 -12.844 1.00 97.38 502 ASN A C 1
ATOM 4033 O O . ASN A 1 502 ? -11.658 -19.884 -13.247 1.00 97.38 502 ASN A O 1
ATOM 4037 N N . ALA A 1 503 ? -11.686 -18.155 -11.811 1.00 96.88 503 ALA A N 1
ATOM 4038 C CA . ALA A 1 503 ? -12.861 -18.617 -11.082 1.00 96.88 503 ALA A CA 1
ATOM 4039 C C . ALA A 1 503 ? -14.110 -18.682 -11.980 1.00 96.88 503 ALA A C 1
ATOM 4041 O O . ALA A 1 503 ? -14.863 -19.651 -11.915 1.00 96.88 503 ALA A O 1
ATOM 4042 N N . ARG A 1 504 ? -14.311 -17.697 -12.870 1.00 97.38 504 ARG A N 1
ATOM 4043 C CA . ARG A 1 504 ? -15.422 -17.711 -13.842 1.00 97.38 504 ARG A CA 1
ATOM 4044 C C . ARG A 1 504 ? -15.288 -18.832 -14.864 1.00 97.38 504 ARG A C 1
ATOM 4046 O O . ARG A 1 504 ? -16.270 -19.519 -15.128 1.00 97.38 504 ARG A O 1
ATOM 4053 N N . ARG A 1 505 ? -14.085 -19.033 -15.407 1.00 97.06 505 ARG A N 1
ATOM 4054 C CA . ARG A 1 505 ? -13.772 -20.102 -16.367 1.00 97.06 505 ARG A CA 1
ATOM 4055 C C . ARG A 1 505 ? -14.043 -21.487 -15.783 1.00 97.06 505 ARG A C 1
ATOM 4057 O O . ARG A 1 505 ? -14.491 -22.372 -16.501 1.00 97.06 505 ARG A O 1
ATOM 4064 N N . LEU A 1 506 ? -13.779 -21.671 -14.490 1.00 97.38 506 LEU A N 1
ATOM 4065 C CA . LEU A 1 506 ? -13.918 -22.952 -13.797 1.00 97.38 506 LEU A CA 1
ATOM 4066 C C . LEU A 1 506 ? -15.241 -23.102 -13.033 1.00 97.38 506 LEU A C 1
ATOM 4068 O O . LEU A 1 506 ? -15.411 -24.105 -12.343 1.00 97.38 506 LEU A O 1
ATOM 4072 N N . LYS A 1 507 ? -16.188 -22.161 -13.159 1.00 97.19 507 LYS A N 1
ATOM 4073 C CA . LYS A 1 507 ? -17.428 -22.138 -12.362 1.00 97.19 507 LYS A CA 1
ATOM 4074 C C . LYS A 1 507 ? -18.266 -23.416 -12.484 1.00 97.19 507 LYS A C 1
ATOM 4076 O O . LYS A 1 507 ? -18.879 -23.828 -11.513 1.00 97.19 507 LYS A O 1
ATOM 4081 N N . ASP A 1 508 ? -18.278 -24.059 -13.651 1.00 97.88 508 ASP A N 1
ATOM 4082 C CA . ASP A 1 508 ? -19.086 -25.266 -13.863 1.00 97.88 508 ASP A CA 1
ATOM 4083 C C . ASP A 1 508 ? -18.399 -26.509 -13.264 1.00 97.88 508 ASP A C 1
ATOM 4085 O O . ASP A 1 508 ? -19.059 -27.469 -12.875 1.00 97.88 508 ASP A O 1
ATOM 4089 N N . LYS A 1 509 ? -17.064 -26.476 -13.140 1.00 98.06 509 LYS A N 1
ATOM 4090 C CA . LYS A 1 509 ? -16.246 -27.550 -12.554 1.00 98.06 509 LYS A CA 1
ATOM 4091 C C . LYS A 1 509 ? -16.110 -27.417 -11.032 1.00 98.06 509 LYS A C 1
ATOM 4093 O O . LYS A 1 509 ? -16.119 -28.422 -10.326 1.00 98.06 509 LYS A O 1
ATOM 4098 N N . TYR A 1 510 ? -15.978 -26.184 -10.543 1.00 98.19 510 TYR A N 1
ATOM 4099 C CA . TYR A 1 510 ? -15.796 -25.816 -9.137 1.00 98.19 510 TYR A CA 1
ATOM 4100 C C . TYR A 1 510 ? -16.787 -24.709 -8.735 1.00 98.19 510 TYR A C 1
ATOM 4102 O O . TYR A 1 510 ? -16.378 -23.573 -8.469 1.00 98.19 510 TYR A O 1
ATOM 4110 N N . PRO A 1 511 ? -18.099 -25.005 -8.704 1.00 97.75 511 PRO A N 1
ATOM 4111 C CA . PRO A 1 511 ? -19.136 -23.995 -8.483 1.00 97.75 511 PRO A CA 1
ATOM 4112 C C . PRO A 1 511 ? -19.026 -23.276 -7.138 1.00 97.75 511 PRO A C 1
ATOM 4114 O O . PRO A 1 511 ? -19.329 -22.086 -7.057 1.00 97.75 511 PRO A O 1
ATOM 4117 N N . LEU A 1 512 ? -18.536 -23.952 -6.096 1.00 98.06 512 LEU A N 1
ATOM 4118 C CA . LEU A 1 512 ? -18.384 -23.355 -4.769 1.00 98.06 512 LEU A CA 1
ATOM 4119 C C . LEU A 1 512 ? -17.169 -22.431 -4.674 1.00 98.06 512 LEU A C 1
ATOM 4121 O O . LEU A 1 512 ? -17.093 -21.646 -3.741 1.00 98.06 512 LEU A O 1
ATOM 4125 N N . ALA A 1 513 ? -16.233 -22.473 -5.628 1.00 97.81 513 ALA A N 1
ATOM 4126 C CA . ALA A 1 513 ? -15.042 -21.626 -5.600 1.00 97.81 513 ALA A CA 1
ATOM 4127 C C . ALA A 1 513 ? -15.287 -20.208 -6.139 1.00 97.81 513 ALA A C 1
ATOM 4129 O O . ALA A 1 513 ? -14.534 -19.295 -5.802 1.00 97.81 513 ALA A O 1
ATOM 4130 N N . LEU A 1 514 ? -16.321 -19.999 -6.966 1.00 97.06 514 LEU A N 1
ATOM 4131 C CA . LEU A 1 514 ? -16.529 -18.725 -7.660 1.00 97.06 514 LEU A CA 1
ATOM 4132 C C . LEU A 1 514 ? -16.692 -17.552 -6.686 1.00 97.06 514 LEU A C 1
ATOM 4134 O O . LEU A 1 514 ? -15.904 -16.610 -6.727 1.00 97.06 514 LEU A O 1
ATOM 4138 N N . ALA A 1 515 ? -17.697 -17.617 -5.810 1.00 95.94 515 ALA A N 1
ATOM 4139 C CA . ALA A 1 515 ? -17.996 -16.528 -4.886 1.00 95.94 515 ALA A CA 1
ATOM 4140 C C . ALA A 1 515 ? -16.880 -16.295 -3.845 1.00 95.94 515 ALA A C 1
ATOM 4142 O O . ALA A 1 515 ? -16.508 -15.134 -3.657 1.00 95.94 515 ALA A O 1
ATOM 4143 N N . PRO A 1 516 ? -16.280 -17.329 -3.222 1.00 96.31 516 PRO A N 1
ATOM 4144 C CA . PRO A 1 516 ? -15.125 -17.142 -2.348 1.00 96.31 516 PRO A CA 1
ATOM 4145 C C . PRO A 1 516 ? -13.937 -16.483 -3.053 1.00 96.31 516 PRO A C 1
ATOM 4147 O O . PRO A 1 516 ? -13.366 -15.527 -2.531 1.00 96.31 516 PRO A O 1
ATOM 4150 N N . ILE A 1 517 ? -13.594 -16.902 -4.277 1.00 96.38 517 ILE A N 1
ATOM 4151 C CA . ILE A 1 517 ? -12.445 -16.322 -4.986 1.00 96.38 517 ILE A CA 1
ATOM 4152 C C . ILE A 1 517 ? -12.681 -14.848 -5.344 1.00 96.38 517 ILE A C 1
ATOM 4154 O O . ILE A 1 517 ? -11.760 -14.032 -5.228 1.00 96.38 517 ILE A O 1
ATOM 4158 N N . THR A 1 518 ? -13.899 -14.490 -5.762 1.00 94.31 518 THR A N 1
ATOM 4159 C CA . THR A 1 518 ? -14.206 -13.117 -6.185 1.00 94.31 518 THR A CA 1
ATOM 4160 C C . THR A 1 518 ? -14.489 -12.172 -5.023 1.00 94.31 518 THR A C 1
ATOM 4162 O O . THR A 1 518 ? -14.223 -10.979 -5.156 1.00 94.31 518 THR A O 1
ATOM 4165 N N . ASN A 1 519 ? -15.018 -12.675 -3.900 1.00 93.44 519 ASN A N 1
ATOM 4166 C CA . ASN A 1 519 ? -15.563 -11.831 -2.831 1.00 93.44 519 ASN A CA 1
ATOM 4167 C C . ASN A 1 519 ? -14.810 -11.944 -1.500 1.00 93.44 519 ASN A C 1
ATOM 4169 O O . ASN A 1 519 ? -14.913 -11.021 -0.697 1.00 93.44 519 ASN A O 1
ATOM 4173 N N . GLN A 1 520 ? -14.079 -13.032 -1.246 1.00 94.75 520 GLN A N 1
ATOM 4174 C CA . GLN A 1 520 ? -13.433 -13.306 0.050 1.00 94.75 520 GLN A CA 1
ATOM 4175 C C . GLN A 1 520 ? -11.915 -13.150 0.015 1.00 94.75 520 GLN A C 1
ATOM 4177 O O . GLN A 1 520 ? -11.230 -13.455 0.984 1.00 94.75 520 GLN A O 1
ATOM 4182 N N . HIS A 1 521 ? -11.382 -12.644 -1.095 1.00 93.50 521 HIS A N 1
ATOM 4183 C CA . HIS A 1 521 ? -9.997 -12.217 -1.160 1.00 93.50 521 HIS A CA 1
ATOM 4184 C C . HIS A 1 521 ? -9.866 -10.706 -1.040 1.00 93.50 521 HIS A C 1
ATOM 4186 O O . HIS A 1 521 ? -10.517 -9.963 -1.780 1.00 93.50 521 HIS A O 1
ATOM 4192 N N . TYR A 1 522 ? -8.909 -10.263 -0.234 1.00 90.31 522 TYR A N 1
ATOM 4193 C CA . TYR A 1 522 ? -8.343 -8.927 -0.347 1.00 90.31 522 TYR A CA 1
ATOM 4194 C C . TYR A 1 522 ? -6.958 -9.035 -0.994 1.00 90.31 522 TYR A C 1
ATOM 4196 O O . TYR A 1 522 ? -5.964 -9.323 -0.337 1.00 90.31 522 TYR A O 1
ATOM 4204 N N . VAL A 1 523 ? -6.900 -8.819 -2.312 1.00 88.12 523 VAL A N 1
ATOM 4205 C CA . VAL A 1 523 ? -5.704 -9.079 -3.134 1.00 88.12 523 VAL A CA 1
ATOM 4206 C C . VAL A 1 523 ? -5.288 -10.563 -3.053 1.00 88.12 523 VAL A C 1
ATOM 4208 O O . VAL A 1 523 ? -5.990 -11.413 -3.616 1.00 88.12 523 VAL A O 1
ATOM 4211 N N . ASP A 1 524 ? -4.167 -10.874 -2.395 1.00 90.31 524 ASP A N 1
ATOM 4212 C CA . ASP A 1 524 ? -3.571 -12.202 -2.221 1.00 90.31 524 ASP A CA 1
ATOM 4213 C C . ASP A 1 524 ? -4.078 -12.937 -0.976 1.00 90.31 524 ASP A C 1
ATOM 4215 O O . ASP A 1 524 ? -4.142 -14.169 -0.991 1.00 90.31 524 ASP A O 1
ATOM 4219 N N . ASP A 1 525 ? -4.507 -12.198 0.044 1.00 92.50 525 ASP A N 1
ATOM 4220 C CA . ASP A 1 525 ? -5.067 -12.731 1.286 1.00 92.50 525 ASP A CA 1
ATOM 4221 C C . ASP A 1 525 ? -6.493 -13.280 1.040 1.00 92.50 525 ASP A C 1
ATOM 4223 O O . ASP A 1 525 ? -7.269 -12.683 0.286 1.00 92.50 525 ASP A O 1
ATOM 4227 N N . TYR A 1 526 ? -6.805 -14.454 1.598 1.00 96.12 526 TYR A N 1
ATOM 4228 C CA . TYR A 1 526 ? -8.103 -15.143 1.563 1.00 96.12 526 TYR A CA 1
ATOM 4229 C C . TYR A 1 526 ? -8.658 -15.255 2.978 1.00 96.12 526 TYR A C 1
ATOM 4231 O O . TYR A 1 526 ? -8.012 -15.858 3.835 1.00 96.12 526 TYR A O 1
ATOM 4239 N N . GLU A 1 527 ? -9.866 -14.758 3.217 1.00 95.38 527 GLU A N 1
ATOM 4240 C CA . GLU A 1 527 ? -10.526 -14.798 4.518 1.00 95.38 527 GLU A CA 1
ATOM 4241 C C . GLU A 1 527 ? -11.994 -15.154 4.342 1.00 95.38 527 GLU A C 1
ATOM 4243 O O . GLU A 1 527 ? -12.787 -14.349 3.856 1.00 95.38 527 GLU A O 1
ATOM 4248 N N . ASP A 1 528 ? -12.373 -16.346 4.793 1.00 96.69 528 ASP A N 1
ATOM 4249 C CA . ASP A 1 528 ? -13.745 -16.820 4.663 1.00 96.69 528 ASP A CA 1
ATOM 4250 C C . ASP A 1 528 ? -14.267 -17.428 5.963 1.00 96.69 528 ASP A C 1
ATOM 4252 O O . ASP A 1 528 ? -13.506 -17.820 6.857 1.00 96.69 528 ASP A O 1
ATOM 4256 N N . SER A 1 529 ? -15.590 -17.492 6.082 1.00 95.81 529 SER A N 1
ATOM 4257 C CA . SER A 1 529 ? -16.233 -18.159 7.200 1.00 95.81 529 SER A CA 1
ATOM 4258 C C . SER A 1 529 ? -17.567 -18.793 6.823 1.00 95.81 529 SER A C 1
ATOM 4260 O O . SER A 1 529 ? -18.300 -18.296 5.976 1.00 95.81 529 SER A O 1
ATOM 4262 N N . PHE A 1 530 ? -17.887 -19.899 7.490 1.00 94.88 530 PHE A N 1
ATOM 4263 C CA . PHE A 1 530 ? -18.990 -20.785 7.136 1.00 94.88 530 PHE A CA 1
ATOM 4264 C C . PHE A 1 530 ? -19.813 -21.152 8.366 1.00 94.88 530 PHE A C 1
ATOM 4266 O O . PHE A 1 530 ? -19.284 -21.255 9.474 1.00 94.88 530 PHE A O 1
ATOM 4273 N N . ASN A 1 531 ? -21.108 -21.392 8.182 1.00 91.56 531 ASN A N 1
ATOM 4274 C CA . ASN A 1 531 ? -21.978 -21.873 9.260 1.00 91.56 531 ASN A CA 1
ATOM 4275 C C . ASN A 1 531 ? -21.905 -23.392 9.436 1.00 91.56 531 ASN A C 1
ATOM 4277 O O . ASN A 1 531 ? -22.037 -23.869 10.556 1.00 91.56 531 ASN A O 1
ATOM 4281 N N . ASN A 1 532 ? -21.643 -24.134 8.360 1.00 93.12 532 ASN A N 1
ATOM 4282 C CA . ASN A 1 532 ? -21.531 -25.586 8.365 1.00 93.12 532 ASN A CA 1
ATOM 4283 C C . ASN A 1 532 ? -20.083 -26.025 8.063 1.00 93.12 532 ASN A C 1
ATOM 4285 O O . ASN A 1 532 ? -19.380 -25.396 7.269 1.00 93.12 532 ASN A O 1
ATOM 4289 N N . LEU A 1 533 ? -19.624 -27.085 8.735 1.00 96.19 533 LEU A N 1
ATOM 4290 C CA . LEU A 1 533 ? -18.249 -27.571 8.623 1.00 96.19 533 LEU A CA 1
ATOM 4291 C C . LEU A 1 533 ? -17.999 -28.304 7.299 1.00 96.19 533 LEU A C 1
ATOM 4293 O O . LEU A 1 533 ? -16.933 -28.143 6.708 1.00 96.19 533 LEU A O 1
ATOM 4297 N N . GLU A 1 534 ? -18.949 -29.114 6.845 1.00 97.38 534 GLU A N 1
ATOM 4298 C CA . GLU A 1 534 ? -18.856 -29.860 5.592 1.00 97.38 534 GLU A CA 1
ATOM 4299 C C . GLU A 1 534 ? -18.796 -28.905 4.390 1.00 97.38 534 GLU A C 1
ATOM 4301 O O . GLU A 1 534 ? -17.924 -29.059 3.531 1.00 97.38 534 GLU A O 1
ATOM 4306 N N . ASP A 1 535 ? -19.628 -27.861 4.390 1.00 96.31 535 ASP A N 1
ATOM 4307 C CA . ASP A 1 535 ? -19.604 -26.783 3.396 1.00 96.31 535 ASP A CA 1
ATOM 4308 C C . ASP A 1 535 ? -18.258 -26.051 3.391 1.00 96.31 535 ASP A C 1
ATOM 4310 O O . ASP A 1 535 ? -17.714 -25.762 2.323 1.00 96.31 535 ASP A O 1
ATOM 4314 N N . ALA A 1 536 ? -17.688 -25.786 4.574 1.00 97.81 536 ALA A N 1
ATOM 4315 C CA . ALA A 1 536 ? -16.370 -25.166 4.699 1.00 97.81 536 ALA A CA 1
ATOM 4316 C C . ALA A 1 536 ? -15.281 -26.032 4.053 1.00 97.81 536 ALA A C 1
ATOM 4318 O O . ALA A 1 536 ? -14.480 -25.542 3.256 1.00 97.81 536 ALA A O 1
ATOM 4319 N N . ILE A 1 537 ? -15.263 -27.329 4.378 1.00 98.44 537 ILE A N 1
ATOM 4320 C CA . ILE A 1 537 ? -14.281 -28.285 3.853 1.00 98.44 537 ILE A CA 1
ATOM 4321 C C . ILE A 1 537 ? -14.387 -28.376 2.328 1.00 98.44 537 ILE A C 1
ATOM 4323 O O . ILE A 1 537 ? -13.379 -28.269 1.625 1.00 98.44 537 ILE A O 1
ATOM 4327 N N . GLU A 1 538 ? -15.600 -28.554 1.810 1.00 98.44 538 GLU A N 1
ATOM 4328 C CA . GLU A 1 538 ? -15.819 -28.734 0.379 1.00 98.44 538 GLU A CA 1
ATOM 4329 C C . GLU A 1 538 ? -15.529 -27.448 -0.409 1.00 98.44 538 GLU A C 1
ATOM 4331 O O . GLU A 1 538 ? -14.871 -27.497 -1.452 1.00 98.44 538 GLU A O 1
ATOM 4336 N N . THR A 1 539 ? -15.915 -26.285 0.123 1.00 98.44 539 THR A N 1
ATOM 4337 C CA . THR A 1 539 ? -15.607 -24.987 -0.489 1.00 98.44 539 THR A CA 1
ATOM 4338 C C . THR A 1 539 ? -14.102 -24.739 -0.542 1.00 98.44 539 THR A C 1
ATOM 4340 O O . THR A 1 539 ? -13.569 -24.446 -1.612 1.00 98.44 539 THR A O 1
ATOM 4343 N N . VAL A 1 540 ? -13.380 -24.926 0.570 1.00 98.38 540 VAL A N 1
ATOM 4344 C CA . VAL A 1 540 ? -11.917 -24.747 0.614 1.00 98.38 540 VAL A CA 1
ATOM 4345 C C . VAL A 1 540 ? -11.215 -25.698 -0.356 1.00 98.38 540 VAL A C 1
ATOM 4347 O O . VAL A 1 540 ? -10.299 -25.286 -1.071 1.00 98.38 540 VAL A O 1
ATOM 4350 N N . ARG A 1 541 ? -11.674 -26.952 -0.460 1.00 98.38 541 ARG A N 1
ATOM 4351 C CA . ARG A 1 541 ? -11.155 -27.920 -1.436 1.00 98.38 541 ARG A CA 1
ATOM 4352 C C . ARG A 1 541 ? -11.328 -27.424 -2.874 1.00 98.38 541 ARG A C 1
ATOM 4354 O O . ARG A 1 541 ? -10.390 -27.527 -3.666 1.00 98.38 541 ARG A O 1
ATOM 4361 N N . GLN A 1 542 ? -12.501 -26.895 -3.222 1.00 98.62 542 GLN A N 1
ATOM 4362 C CA . GLN A 1 542 ? -12.756 -26.345 -4.555 1.00 98.62 542 GLN A CA 1
ATOM 4363 C C . GLN A 1 542 ? -11.945 -25.071 -4.823 1.00 98.62 542 GLN A C 1
ATOM 4365 O O . GLN A 1 542 ? -11.413 -24.926 -5.921 1.00 98.62 542 GLN A O 1
ATOM 4370 N N . VAL A 1 543 ? -11.776 -24.193 -3.829 1.00 98.50 543 VAL A N 1
ATOM 4371 C CA . VAL A 1 543 ? -10.928 -22.992 -3.929 1.00 98.50 543 VAL A CA 1
ATOM 4372 C C . VAL A 1 543 ? -9.474 -23.366 -4.216 1.00 98.50 543 VAL A C 1
ATOM 4374 O O . VAL A 1 543 ? -8.869 -22.797 -5.124 1.00 98.50 543 VAL A O 1
ATOM 4377 N N . ILE A 1 544 ? -8.922 -24.356 -3.502 1.00 98.38 544 ILE A N 1
ATOM 4378 C CA . ILE A 1 544 ? -7.560 -24.855 -3.744 1.00 98.38 544 ILE A CA 1
ATOM 4379 C C . ILE A 1 544 ? -7.419 -25.340 -5.190 1.00 98.38 544 ILE A C 1
ATOM 4381 O O . ILE A 1 544 ? -6.513 -24.894 -5.891 1.00 98.38 544 ILE A O 1
ATOM 4385 N N . LYS A 1 545 ? -8.336 -26.197 -5.655 1.00 98.19 545 LYS A N 1
ATOM 4386 C CA . LYS A 1 545 ? -8.288 -26.762 -7.012 1.00 98.19 545 LYS A CA 1
ATOM 4387 C C . LYS A 1 545 ? -8.450 -25.710 -8.104 1.00 98.19 545 LYS A C 1
ATOM 4389 O O . LYS A 1 545 ? -7.740 -25.745 -9.106 1.00 98.19 545 LYS A O 1
ATOM 4394 N N . ALA A 1 546 ? -9.375 -24.770 -7.916 1.00 97.88 546 ALA A N 1
ATOM 4395 C CA . ALA A 1 546 ? -9.586 -23.686 -8.861 1.00 97.88 546 ALA A CA 1
ATOM 4396 C C . ALA A 1 546 ? -8.317 -22.834 -8.993 1.00 97.88 546 ALA A C 1
ATOM 4398 O O . ALA A 1 546 ? -7.870 -22.585 -10.111 1.00 97.88 546 ALA A O 1
ATOM 4399 N N . HIS A 1 547 ? -7.694 -22.448 -7.876 1.00 97.69 547 HIS A N 1
ATOM 4400 C CA . HIS A 1 547 ? -6.430 -21.706 -7.884 1.00 97.69 547 HIS A CA 1
ATOM 4401 C C . HIS A 1 547 ? -5.289 -22.492 -8.539 1.00 97.69 547 HIS A C 1
ATOM 4403 O O . HIS A 1 547 ? -4.614 -21.943 -9.411 1.00 97.69 547 HIS A O 1
ATOM 4409 N N . GLU A 1 548 ? -5.117 -23.775 -8.198 1.00 95.94 548 GLU A N 1
ATOM 4410 C CA . GLU A 1 548 ? -4.101 -24.653 -8.801 1.00 95.94 548 GLU A CA 1
ATOM 4411 C C . GLU A 1 548 ? -4.213 -24.695 -10.332 1.00 95.94 548 GLU A C 1
ATOM 4413 O O . GLU A 1 548 ? -3.214 -24.507 -11.027 1.00 95.94 548 GLU A O 1
ATOM 4418 N N . GLU A 1 549 ? -5.426 -24.862 -10.868 1.00 95.94 549 GLU A N 1
ATOM 4419 C CA . GLU A 1 549 ? -5.678 -24.876 -12.317 1.00 95.94 549 GLU A CA 1
ATOM 4420 C C . GLU A 1 549 ? -5.484 -23.514 -12.998 1.00 95.94 549 GLU A C 1
ATOM 4422 O O . GLU A 1 549 ? -5.399 -23.454 -14.224 1.00 95.94 549 GLU A O 1
ATOM 4427 N N . GLY A 1 550 ? -5.409 -22.426 -12.229 1.00 94.69 550 GLY A N 1
ATOM 4428 C CA . GLY A 1 550 ? -5.050 -21.091 -12.709 1.00 94.69 550 GLY A CA 1
ATOM 4429 C C . GLY A 1 550 ? -3.563 -20.753 -12.576 1.00 94.69 550 GLY A C 1
ATOM 4430 O O . GLY A 1 550 ? -3.164 -19.652 -12.956 1.00 94.69 550 GLY A O 1
ATOM 4431 N N . GLY A 1 551 ? -2.754 -21.655 -12.010 1.00 94.94 551 GLY A N 1
ATOM 4432 C CA . GLY A 1 551 ? -1.350 -21.400 -11.685 1.00 94.94 551 GLY A CA 1
ATOM 4433 C C . GLY A 1 551 ? -1.140 -20.607 -10.389 1.00 94.94 551 GLY A C 1
ATOM 4434 O O . GLY A 1 551 ? -0.024 -20.167 -10.113 1.00 94.94 551 GLY A O 1
ATOM 4435 N N . PHE A 1 552 ? -2.183 -20.432 -9.575 1.00 96.38 552 PHE A N 1
ATOM 4436 C CA . PHE A 1 552 ? -2.122 -19.754 -8.283 1.00 96.38 552 PHE A CA 1
ATOM 4437 C C . PHE A 1 552 ? -1.963 -20.779 -7.154 1.00 96.38 552 PHE A C 1
ATOM 4439 O O . PHE A 1 552 ? -2.783 -21.673 -6.972 1.00 96.38 552 PHE A O 1
ATOM 4446 N N . PHE A 1 553 ? -0.901 -20.662 -6.357 1.00 96.00 553 PHE A N 1
ATOM 4447 C CA . PHE A 1 553 ? -0.681 -21.558 -5.221 1.00 96.00 553 PHE A CA 1
ATOM 4448 C C . PHE A 1 553 ? -1.106 -20.882 -3.915 1.00 96.00 553 PHE A C 1
ATOM 4450 O O . PHE A 1 553 ? -0.370 -20.049 -3.385 1.00 96.00 553 PHE A O 1
ATOM 4457 N N . ILE A 1 554 ? -2.273 -21.256 -3.387 1.00 96.69 554 ILE A N 1
ATOM 4458 C CA . ILE A 1 554 ? -2.768 -20.773 -2.090 1.00 96.69 554 ILE A CA 1
ATOM 4459 C C . ILE A 1 554 ? 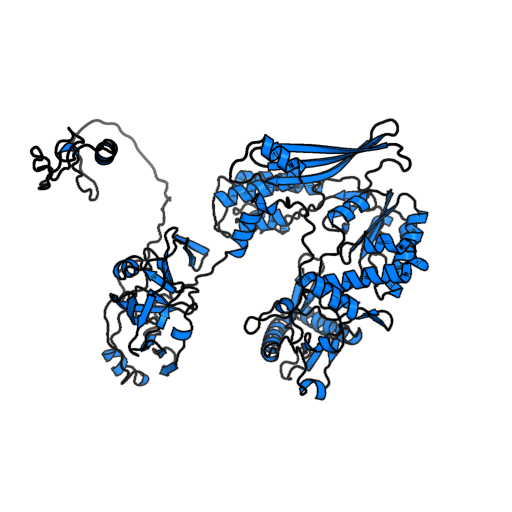-2.196 -21.606 -0.928 1.00 96.69 554 ILE A C 1
ATOM 4461 O O . ILE A 1 554 ? -2.176 -22.837 -0.966 1.00 96.69 554 ILE A O 1
ATOM 4465 N N . THR A 1 555 ? -1.662 -20.944 0.090 1.00 95.31 555 THR A N 1
ATOM 4466 C CA . THR A 1 555 ? -0.887 -21.549 1.182 1.00 95.31 555 THR A CA 1
ATOM 4467 C C . THR A 1 555 ? -1.119 -20.801 2.495 1.00 95.31 555 THR A C 1
ATOM 4469 O O . THR A 1 555 ? -1.982 -19.930 2.564 1.00 95.31 555 THR A O 1
ATOM 4472 N N . LYS A 1 556 ? -0.346 -21.137 3.535 1.00 92.06 556 LYS A N 1
ATOM 4473 C CA . LYS A 1 556 ? -0.450 -20.602 4.899 1.00 92.06 556 LYS A CA 1
ATOM 4474 C C . LYS A 1 556 ? -1.871 -20.674 5.446 1.00 92.06 556 LYS A C 1
ATOM 4476 O O . LYS A 1 556 ? -2.331 -19.753 6.117 1.00 92.06 556 LYS A O 1
ATOM 4481 N N . PHE A 1 557 ? -2.564 -21.767 5.142 1.00 94.56 557 PHE A N 1
ATOM 4482 C CA . PHE A 1 557 ? -3.908 -21.942 5.645 1.00 94.56 557 PHE A CA 1
ATOM 4483 C C . PHE A 1 557 ? -3.910 -21.982 7.167 1.00 94.56 557 PHE A C 1
ATOM 4485 O O . PHE A 1 557 ? -3.094 -22.668 7.792 1.00 94.56 557 PHE A O 1
ATOM 4492 N N . CYS A 1 558 ? -4.861 -21.258 7.736 1.00 92.56 558 CYS A N 1
ATOM 4493 C CA . CYS A 1 558 ? -5.129 -21.216 9.159 1.00 92.56 558 CYS A CA 1
ATOM 4494 C C . CYS A 1 558 ? -6.637 -21.322 9.396 1.00 92.56 558 CYS A C 1
ATOM 4496 O O . CYS A 1 558 ? -7.411 -20.831 8.582 1.00 92.56 558 CYS A O 1
ATOM 4498 N N . ALA A 1 559 ? -7.082 -21.983 10.464 1.00 94.44 559 ALA A N 1
ATOM 4499 C CA . ALA A 1 559 ? -8.508 -22.152 10.742 1.00 94.44 559 ALA A CA 1
ATOM 4500 C C . ALA A 1 559 ? -8.778 -22.320 12.241 1.00 94.44 559 ALA A C 1
ATOM 4502 O O . ALA A 1 559 ? -7.917 -22.782 12.986 1.00 94.44 559 ALA A O 1
ATOM 4503 N N . ASN A 1 560 ? -9.996 -21.997 12.686 1.00 94.62 560 ASN A N 1
ATOM 4504 C CA . ASN A 1 560 ? -10.416 -22.175 14.087 1.00 94.62 560 ASN A CA 1
ATOM 4505 C C . ASN A 1 560 ? -10.912 -23.589 14.424 1.00 94.62 560 ASN A C 1
ATOM 4507 O O . ASN A 1 560 ? -11.291 -23.855 15.564 1.00 94.62 560 ASN A O 1
ATOM 4511 N N . ASN A 1 561 ? -10.933 -24.509 13.456 1.00 94.44 561 ASN A N 1
ATOM 4512 C CA . ASN A 1 561 ? -11.433 -25.862 13.659 1.00 94.44 561 ASN A CA 1
ATOM 4513 C C . ASN A 1 561 ? -10.444 -26.928 13.183 1.00 94.44 561 ASN A C 1
ATOM 4515 O O . ASN A 1 561 ? -9.975 -26.903 12.048 1.00 94.44 561 ASN A O 1
ATOM 4519 N N . ARG A 1 562 ? -10.190 -27.919 14.044 1.00 91.94 562 ARG A N 1
ATOM 4520 C CA . ARG A 1 562 ? -9.236 -29.000 13.781 1.00 91.94 562 ARG A CA 1
ATOM 4521 C C . ARG A 1 562 ? -9.611 -29.873 12.580 1.00 91.94 562 ARG A C 1
ATOM 4523 O O . ARG A 1 562 ? -8.738 -30.169 11.777 1.00 91.94 562 ARG A O 1
ATOM 4530 N N . LYS A 1 563 ? -10.886 -30.246 12.422 1.00 94.88 563 LYS A N 1
ATOM 4531 C CA . LYS A 1 563 ? -11.328 -31.078 11.289 1.00 94.88 563 LYS A CA 1
ATOM 4532 C C . LYS A 1 563 ? -11.158 -30.348 9.956 1.00 94.88 563 LYS A C 1
ATOM 4534 O O . LYS A 1 563 ? -10.813 -30.970 8.959 1.00 94.88 563 LYS A O 1
ATOM 4539 N N . LEU A 1 564 ? -11.359 -29.028 9.954 1.00 95.31 564 LEU A N 1
ATOM 4540 C CA . LEU A 1 564 ? -11.115 -28.197 8.776 1.00 95.31 564 LEU A CA 1
ATOM 4541 C C . LEU A 1 564 ? -9.619 -28.147 8.427 1.00 95.31 564 LEU A C 1
ATOM 4543 O O . LEU A 1 564 ? -9.272 -28.297 7.263 1.00 95.31 564 LEU A O 1
ATOM 4547 N N . ILE A 1 565 ? -8.732 -28.016 9.421 1.00 93.31 565 ILE A N 1
ATOM 4548 C CA . ILE A 1 565 ? -7.275 -28.094 9.203 1.00 93.31 565 ILE A CA 1
ATOM 4549 C C . ILE A 1 565 ? -6.863 -29.463 8.656 1.00 93.31 565 ILE A C 1
ATOM 4551 O O . ILE A 1 565 ? -6.093 -29.530 7.704 1.00 93.31 565 ILE A O 1
ATOM 4555 N N . GLU A 1 566 ? -7.376 -30.550 9.235 1.00 93.56 566 GLU A N 1
ATOM 4556 C CA . GLU A 1 566 ? -7.054 -31.922 8.819 1.00 93.56 566 GLU A CA 1
ATOM 4557 C C . GLU A 1 566 ? -7.488 -32.223 7.373 1.00 93.56 566 GLU A C 1
ATOM 4559 O O . GLU A 1 566 ? -6.886 -33.074 6.720 1.00 93.56 566 GLU A O 1
ATOM 4564 N N . ALA A 1 567 ? -8.491 -31.506 6.856 1.00 95.25 567 ALA A N 1
ATOM 4565 C CA . ALA A 1 567 ? -8.946 -31.622 5.474 1.00 95.25 567 ALA A CA 1
ATOM 4566 C C . ALA A 1 567 ? -8.077 -30.850 4.460 1.00 95.25 567 ALA A C 1
ATOM 4568 O O . ALA A 1 567 ? -8.190 -31.083 3.254 1.00 95.25 567 ALA A O 1
ATOM 4569 N N . ILE A 1 568 ? -7.216 -29.935 4.916 1.00 95.94 568 ILE A N 1
ATOM 4570 C CA . ILE A 1 568 ? -6.347 -29.128 4.051 1.00 95.94 568 ILE A CA 1
ATOM 4571 C C . ILE A 1 568 ? -4.997 -29.848 3.858 1.00 95.94 568 ILE A C 1
ATOM 4573 O O . ILE A 1 568 ? -4.413 -30.333 4.830 1.00 95.94 568 ILE A O 1
ATOM 4577 N N . PRO A 1 569 ? -4.448 -29.909 2.625 1.00 95.19 569 PRO A N 1
ATOM 4578 C CA . PRO A 1 569 ? -3.137 -30.506 2.374 1.00 95.19 569 PRO A CA 1
ATOM 4579 C C . PRO A 1 569 ? -2.021 -29.896 3.235 1.00 95.19 569 PRO A C 1
ATOM 4581 O O . PRO A 1 569 ? -1.913 -28.675 3.363 1.00 95.19 569 PRO A O 1
ATOM 4584 N N . ARG A 1 570 ? -1.161 -30.748 3.811 1.00 91.38 570 ARG A N 1
ATOM 4585 C CA . ARG A 1 570 ? -0.138 -30.332 4.792 1.00 91.38 570 ARG A CA 1
ATOM 4586 C C . ARG A 1 570 ? 0.855 -29.303 4.257 1.00 91.38 570 ARG A C 1
ATOM 4588 O O . ARG A 1 570 ? 1.253 -28.413 4.996 1.00 91.38 570 ARG A O 1
ATOM 4595 N N . ASP A 1 571 ? 1.226 -29.393 2.985 1.00 93.06 571 ASP A N 1
ATOM 4596 C CA . ASP A 1 571 ? 2.129 -28.457 2.302 1.00 93.06 571 ASP A CA 1
ATOM 4597 C C . ASP A 1 571 ? 1.525 -27.053 2.106 1.00 93.06 571 ASP A C 1
ATOM 4599 O O . ASP A 1 571 ? 2.222 -26.108 1.725 1.00 93.06 571 ASP A O 1
ATOM 4603 N N . ARG A 1 572 ? 0.225 -26.900 2.385 1.00 94.62 572 ARG A N 1
ATOM 4604 C CA . ARG A 1 572 ? -0.508 -25.636 2.300 1.00 94.62 572 ARG A CA 1
ATOM 4605 C C . ARG A 1 572 ? -0.808 -25.016 3.662 1.00 94.62 572 ARG A C 1
ATOM 4607 O O . ARG A 1 572 ? -1.243 -23.869 3.693 1.00 94.62 572 ARG A O 1
ATOM 4614 N N . LEU A 1 573 ? -0.579 -25.725 4.765 1.00 92.56 573 LEU A N 1
ATOM 4615 C CA . LEU A 1 573 ? -0.854 -25.236 6.117 1.00 92.56 573 LEU A CA 1
ATOM 4616 C C . LEU A 1 573 ? 0.221 -24.256 6.609 1.00 92.56 573 LEU A C 1
ATOM 4618 O O . LEU A 1 573 ? 1.392 -24.353 6.244 1.00 92.56 573 LEU A O 1
ATOM 4622 N N . ASP A 1 574 ? -0.164 -23.327 7.485 1.00 85.69 574 ASP A N 1
ATOM 4623 C CA . ASP A 1 574 ? 0.803 -22.592 8.306 1.00 85.69 574 ASP A CA 1
ATOM 4624 C C . ASP A 1 574 ? 1.212 -23.458 9.511 1.00 85.69 574 ASP A C 1
ATOM 4626 O O . ASP A 1 574 ? 0.465 -23.590 10.481 1.00 85.69 574 ASP A O 1
ATOM 4630 N N . GLU A 1 575 ? 2.404 -24.063 9.458 1.00 80.19 575 GLU A N 1
ATOM 4631 C CA . GLU A 1 575 ? 2.899 -24.956 10.519 1.00 80.19 575 GLU A CA 1
ATOM 4632 C C . GLU A 1 575 ? 2.939 -24.304 11.907 1.00 80.19 575 GLU A C 1
ATOM 4634 O O . GLU A 1 575 ? 2.730 -24.986 12.912 1.00 80.19 575 GLU A O 1
ATOM 4639 N N . GLY A 1 576 ? 3.229 -23.000 11.983 1.00 77.06 576 GLY A N 1
ATOM 4640 C CA . GLY A 1 576 ? 3.221 -22.274 13.250 1.00 77.06 576 GLY A CA 1
ATOM 4641 C C . GLY A 1 576 ? 1.808 -22.242 13.813 1.00 77.06 576 GLY A C 1
ATOM 4642 O O . GLY A 1 576 ? 1.572 -22.658 14.946 1.00 77.06 576 GLY A O 1
ATOM 4643 N N . HIS A 1 577 ? 0.848 -21.848 12.978 1.00 74.94 577 HIS A N 1
ATOM 4644 C CA . HIS A 1 577 ? -0.556 -21.791 13.361 1.00 74.94 577 HIS A CA 1
ATOM 4645 C C . HIS A 1 577 ? -1.135 -23.149 13.768 1.00 74.94 577 HIS A C 1
ATOM 4647 O O . HIS A 1 577 ? -1.825 -23.235 14.784 1.00 74.94 577 HIS A O 1
ATOM 4653 N N . VAL A 1 578 ? -0.828 -24.210 13.017 1.00 74.12 578 VAL A N 1
ATOM 4654 C CA . VAL A 1 578 ? -1.266 -25.575 13.346 1.00 74.12 578 VAL A CA 1
ATOM 4655 C C . VAL A 1 578 ? -0.788 -25.959 14.745 1.00 74.12 578 VAL A C 1
ATOM 4657 O O . VAL A 1 578 ? -1.602 -26.362 15.575 1.00 74.12 578 VAL A O 1
ATOM 4660 N N . LYS A 1 579 ? 0.494 -25.723 15.058 1.00 72.94 579 LYS A N 1
ATOM 4661 C CA . LYS A 1 579 ? 1.048 -25.981 16.397 1.00 72.94 579 LYS A CA 1
ATOM 4662 C C . LYS A 1 579 ? 0.351 -25.161 17.480 1.00 72.94 579 LYS A C 1
ATOM 4664 O O . LYS A 1 579 ? 0.095 -25.682 18.563 1.00 72.94 579 LYS A O 1
ATOM 4669 N N . HIS A 1 580 ? 0.033 -23.892 17.219 1.00 77.31 580 HIS A N 1
ATOM 4670 C CA . HIS A 1 580 ? -0.684 -23.059 18.188 1.00 77.31 580 HIS A CA 1
ATOM 4671 C C . HIS A 1 580 ? -2.092 -23.592 18.470 1.00 77.31 580 HIS A C 1
ATOM 4673 O O . HIS A 1 580 ? -2.495 -23.629 19.632 1.00 77.31 580 HIS A O 1
ATOM 4679 N N . LEU A 1 581 ? -2.823 -24.043 17.446 1.00 72.62 581 LEU A N 1
ATOM 4680 C CA . LEU A 1 581 ? -4.155 -24.620 17.628 1.00 72.62 581 LEU A CA 1
ATOM 4681 C C . LEU A 1 581 ? -4.093 -25.968 18.366 1.00 72.62 581 LEU A C 1
ATOM 4683 O O . LEU A 1 581 ? -4.843 -26.181 19.318 1.00 72.62 581 LEU A O 1
ATOM 4687 N N . GLU A 1 582 ? -3.179 -26.860 17.973 1.00 72.62 582 GLU A N 1
ATOM 4688 C CA . GLU A 1 582 ? -2.988 -28.174 18.606 1.00 72.62 582 GLU A CA 1
ATOM 4689 C C . GLU A 1 582 ? -2.617 -28.053 20.088 1.00 72.62 582 GLU A C 1
ATOM 4691 O O . GLU A 1 582 ? -3.197 -28.740 20.932 1.00 72.62 582 GLU A O 1
ATOM 4696 N N . ASN A 1 583 ? -1.717 -27.122 20.414 1.00 73.75 583 ASN A N 1
ATOM 4697 C CA . ASN A 1 583 ? -1.275 -26.856 21.784 1.00 73.75 583 ASN A CA 1
ATOM 4698 C C . ASN A 1 583 ? -2.238 -25.957 22.573 1.00 73.75 583 ASN A C 1
ATOM 4700 O O . ASN A 1 583 ? -1.946 -25.609 23.717 1.00 73.75 583 ASN A O 1
ATOM 4704 N N . ARG A 1 584 ? -3.365 -25.542 21.974 1.00 71.38 584 ARG A N 1
ATOM 4705 C CA . ARG A 1 584 ? -4.312 -24.568 22.544 1.00 71.38 584 ARG A CA 1
ATOM 4706 C C . ARG A 1 584 ? -3.627 -23.290 23.048 1.00 71.38 584 ARG A C 1
ATOM 4708 O O . ARG A 1 584 ? -4.025 -22.721 24.067 1.00 71.38 584 ARG A O 1
ATOM 4715 N N . ALA A 1 585 ? -2.598 -22.838 22.337 1.00 66.19 585 ALA A N 1
ATOM 4716 C CA . ALA A 1 585 ? -1.844 -21.644 22.680 1.00 66.19 585 ALA A CA 1
ATOM 4717 C C . ALA A 1 585 ? -2.727 -20.387 22.583 1.00 66.19 585 ALA A C 1
ATOM 4719 O O . ALA A 1 585 ? -3.668 -20.315 21.787 1.00 66.19 585 ALA A O 1
ATOM 4720 N N . ASP A 1 586 ? -2.414 -19.367 23.383 1.00 76.31 586 ASP A N 1
ATOM 4721 C CA . ASP A 1 586 ? -3.089 -18.061 23.343 1.00 76.31 586 ASP A CA 1
ATOM 4722 C C . ASP A 1 586 ? -2.413 -17.098 22.352 1.00 76.31 586 ASP A C 1
ATOM 4724 O O . ASP A 1 586 ? -2.226 -15.912 22.621 1.00 76.31 586 ASP A O 1
ATOM 4728 N N . GLU A 1 587 ? -1.992 -17.630 21.206 1.00 78.75 587 GLU A N 1
ATOM 4729 C CA . GLU A 1 587 ? -1.272 -16.885 20.179 1.00 78.75 587 GLU A CA 1
ATOM 4730 C C . GLU A 1 587 ? -2.217 -16.394 19.081 1.00 78.75 587 GLU A C 1
ATOM 4732 O O . GLU A 1 587 ? -3.248 -16.999 18.786 1.00 78.75 587 GLU A O 1
ATOM 4737 N N . SER A 1 588 ? -1.898 -15.240 18.494 1.00 82.00 588 SER A N 1
ATOM 4738 C CA . SER A 1 588 ? -2.722 -14.606 17.462 1.00 82.00 588 SER A CA 1
ATOM 4739 C C . SER A 1 588 ? -1.923 -14.404 16.182 1.00 82.00 588 SER A C 1
ATOM 4741 O O . SER A 1 588 ? -0.813 -13.869 16.216 1.00 82.00 588 SER A O 1
ATOM 4743 N N . ALA A 1 589 ? -2.515 -14.768 15.048 1.00 83.12 589 ALA A N 1
ATOM 4744 C CA . ALA A 1 589 ? -1.978 -14.487 13.725 1.00 83.12 589 ALA A CA 1
ATOM 4745 C C . ALA A 1 589 ? -2.474 -13.121 13.242 1.00 83.12 589 ALA A C 1
ATOM 4747 O O . ALA A 1 589 ? -3.607 -12.729 13.513 1.00 83.12 589 ALA A O 1
ATOM 4748 N N . LYS A 1 590 ? -1.631 -12.371 12.529 1.00 85.75 590 LYS A N 1
ATOM 4749 C CA . LYS A 1 590 ? -2.056 -11.107 11.923 1.00 85.75 590 LYS A CA 1
ATOM 4750 C C . LYS A 1 590 ? -2.783 -11.402 10.606 1.00 85.75 590 LYS A C 1
ATOM 4752 O O . LYS A 1 590 ? -2.131 -11.894 9.693 1.00 85.75 590 LYS A O 1
ATOM 4757 N N . ILE A 1 591 ? -4.062 -11.045 10.508 1.00 86.56 591 ILE A N 1
ATOM 4758 C CA . ILE A 1 591 ? -4.903 -11.184 9.304 1.00 86.56 591 ILE A CA 1
ATOM 4759 C C . ILE A 1 591 ? -5.438 -9.811 8.904 1.00 86.56 591 ILE A C 1
ATOM 4761 O O . ILE A 1 591 ? -5.888 -9.072 9.777 1.00 86.56 591 ILE A O 1
ATOM 4765 N N . LEU A 1 592 ? -5.325 -9.415 7.633 1.00 83.94 592 LEU A N 1
ATOM 4766 C CA . LEU A 1 592 ? -5.884 -8.159 7.093 1.00 83.94 592 LEU A CA 1
ATOM 4767 C C . LEU A 1 592 ? -5.735 -6.906 7.984 1.00 83.94 592 LEU A C 1
ATOM 4769 O O . LEU A 1 592 ? -6.566 -5.999 7.997 1.00 83.94 592 LEU A O 1
ATOM 4773 N N . GLY A 1 593 ? -4.648 -6.848 8.761 1.00 77.69 593 GLY A N 1
ATOM 4774 C CA . GLY A 1 593 ? -4.356 -5.743 9.667 1.00 77.69 593 GLY A CA 1
ATOM 4775 C C . GLY A 1 593 ? -4.861 -5.858 11.115 1.00 77.69 593 GLY A C 1
ATOM 4776 O O . GLY A 1 593 ? -4.390 -5.078 11.942 1.00 77.69 593 GLY A O 1
ATOM 4777 N N . VAL A 1 594 ? -5.692 -6.845 11.454 1.00 87.44 594 VAL A N 1
ATOM 4778 C CA . VAL A 1 594 ? -6.080 -7.210 12.832 1.00 87.44 594 VAL A CA 1
ATOM 4779 C C . VAL A 1 594 ? -5.346 -8.476 13.301 1.00 87.44 594 VAL A C 1
ATOM 4781 O O . VAL A 1 594 ? -4.600 -9.087 12.537 1.00 87.44 594 VAL A O 1
ATOM 4784 N N . TYR A 1 595 ? -5.497 -8.861 14.571 1.00 90.88 595 TYR A N 1
ATOM 4785 C CA . TYR A 1 595 ? -4.913 -10.091 15.117 1.00 90.88 595 TYR A CA 1
ATOM 4786 C C . TYR A 1 595 ? -6.013 -11.076 15.475 1.00 90.88 595 TYR A C 1
ATOM 4788 O O . TYR A 1 595 ? -6.877 -10.752 16.278 1.00 90.88 595 TYR A O 1
ATOM 4796 N N . TRP A 1 596 ? -5.969 -12.278 14.916 1.00 93.25 596 TRP A N 1
ATOM 4797 C CA . TRP A 1 596 ? -6.944 -13.327 15.171 1.00 93.25 596 TRP A CA 1
ATOM 4798 C C . TRP A 1 596 ? -6.320 -14.473 15.958 1.00 93.25 596 TRP A C 1
ATOM 4800 O O . TRP A 1 596 ? -5.316 -15.057 15.548 1.00 93.25 596 TRP A O 1
ATOM 4810 N N . ASN A 1 597 ? -6.918 -14.788 17.103 1.00 92.00 597 ASN A N 1
ATOM 4811 C CA . ASN A 1 597 ? -6.659 -16.015 17.836 1.00 92.00 597 ASN A CA 1
ATOM 4812 C C . ASN A 1 597 ? -7.679 -17.062 17.383 1.00 92.00 597 ASN A C 1
ATOM 4814 O O . ASN A 1 597 ? -8.849 -16.964 17.747 1.00 92.00 597 ASN A O 1
ATOM 4818 N N . ALA A 1 598 ? -7.237 -18.054 16.612 1.00 90.94 598 ALA A N 1
ATOM 4819 C CA . ALA A 1 598 ? -8.116 -19.089 16.075 1.00 90.94 598 ALA A CA 1
ATOM 4820 C C . ALA A 1 598 ? -8.592 -20.091 17.138 1.00 90.94 598 ALA A C 1
ATOM 4822 O O . ALA A 1 598 ? -9.713 -20.575 17.058 1.00 90.94 598 ALA A O 1
ATOM 4823 N N . ASN A 1 599 ? -7.785 -20.362 18.169 1.00 88.31 599 ASN A N 1
ATOM 4824 C CA . ASN A 1 599 ? -8.140 -21.294 19.244 1.00 88.31 599 ASN A CA 1
ATOM 4825 C C . ASN A 1 599 ? -9.302 -20.772 20.106 1.00 88.31 599 ASN A C 1
ATOM 4827 O O . ASN A 1 599 ? -10.243 -21.499 20.409 1.00 88.31 599 ASN A O 1
ATOM 4831 N N . LYS A 1 600 ? -9.249 -19.493 20.491 1.00 91.50 600 LYS A N 1
ATOM 4832 C CA . LYS A 1 600 ? -10.297 -18.813 21.273 1.00 91.50 600 LYS A CA 1
ATOM 4833 C C . LYS A 1 600 ? -11.295 -18.031 20.406 1.00 91.50 600 LYS A C 1
ATOM 4835 O O . LYS A 1 600 ? -12.118 -17.296 20.946 1.00 91.50 600 LYS A O 1
ATOM 4840 N N . ASP A 1 601 ? -11.144 -18.116 19.092 1.00 93.19 601 ASP A N 1
ATOM 4841 C CA . ASP A 1 601 ? -11.907 -17.428 18.052 1.00 93.19 601 ASP A CA 1
ATOM 4842 C C . ASP A 1 601 ? -12.251 -15.949 18.325 1.00 93.19 601 ASP A C 1
ATOM 4844 O O . ASP A 1 601 ? -13.409 -15.521 18.302 1.00 93.19 601 ASP A O 1
ATOM 4848 N N . ASN A 1 602 ? -11.225 -15.142 18.595 1.00 93.69 602 ASN A N 1
ATOM 4849 C CA . ASN A 1 602 ? -11.382 -13.706 18.828 1.00 93.69 602 ASN A CA 1
ATOM 4850 C C . ASN A 1 602 ? -10.414 -12.865 18.000 1.00 93.69 602 ASN A C 1
ATOM 4852 O O . ASN A 1 602 ? -9.284 -13.258 17.715 1.00 93.69 602 ASN A O 1
ATOM 4856 N N . VAL A 1 603 ? -10.886 -11.677 17.641 1.00 93.62 603 VAL A N 1
ATOM 4857 C CA . VAL A 1 603 ? -10.115 -10.603 17.030 1.00 93.62 603 VAL A CA 1
ATOM 4858 C C . VAL A 1 603 ? -9.605 -9.671 18.131 1.00 93.62 603 VAL A C 1
ATOM 4860 O O . VAL A 1 603 ? -10.317 -9.341 19.081 1.00 93.62 603 VAL A O 1
ATOM 4863 N N . GLY A 1 604 ? -8.364 -9.228 17.995 1.00 92.69 604 GLY A N 1
ATOM 4864 C CA . GLY A 1 604 ? -7.706 -8.281 18.879 1.00 92.69 604 GLY A CA 1
ATOM 4865 C C . GLY A 1 604 ? -6.689 -7.418 18.139 1.00 92.69 604 GLY A C 1
ATOM 4866 O O . GLY A 1 604 ? -6.577 -7.438 16.909 1.00 92.69 604 GLY A O 1
ATOM 4867 N N . PHE A 1 605 ? -5.925 -6.652 18.914 1.00 90.94 605 PHE A N 1
ATOM 4868 C CA . PHE A 1 605 ? -4.994 -5.647 18.410 1.00 90.94 605 PHE A CA 1
ATOM 4869 C C . PHE A 1 605 ? -3.615 -5.813 19.043 1.00 90.94 605 PHE A C 1
ATOM 4871 O O . PHE A 1 605 ? -3.488 -6.309 20.160 1.00 90.94 605 PHE A O 1
ATOM 4878 N N . LYS A 1 606 ? -2.573 -5.380 18.325 1.00 86.94 606 LYS A N 1
ATOM 4879 C CA . LYS A 1 606 ? -1.203 -5.334 18.845 1.00 86.94 606 LYS A CA 1
ATOM 4880 C C . LYS A 1 606 ? -0.604 -3.952 18.636 1.00 86.94 606 LYS A C 1
ATOM 4882 O O . LYS A 1 606 ? -0.274 -3.559 17.514 1.00 86.94 606 LYS A O 1
ATOM 4887 N N . VAL A 1 607 ? -0.438 -3.239 19.737 1.00 87.75 607 VAL A N 1
ATOM 4888 C CA . VAL A 1 607 ? 0.215 -1.940 19.839 1.00 87.75 607 VAL A CA 1
ATOM 4889 C C . VAL A 1 607 ? 1.610 -2.167 20.410 1.00 87.75 607 VAL A C 1
ATOM 4891 O O . VAL A 1 607 ? 1.773 -2.512 21.581 1.00 87.75 607 VAL A O 1
ATOM 4894 N N . THR A 1 608 ? 2.620 -2.005 19.554 1.00 84.62 608 THR A N 1
ATOM 4895 C CA . THR A 1 608 ? 4.033 -2.209 19.900 1.00 84.62 608 THR A CA 1
ATOM 4896 C C . THR A 1 608 ? 4.714 -0.871 20.136 1.00 84.62 608 THR A C 1
ATOM 4898 O O . THR A 1 608 ? 4.836 -0.061 19.216 1.00 84.62 608 THR A O 1
ATOM 4901 N N . MET A 1 609 ? 5.187 -0.667 21.363 1.00 84.88 609 MET A N 1
ATOM 4902 C CA . MET A 1 609 ? 5.828 0.579 21.793 1.00 84.88 609 MET A CA 1
ATOM 4903 C C . MET A 1 609 ? 7.205 0.796 21.158 1.00 84.88 609 MET A C 1
ATOM 4905 O O . MET A 1 609 ? 7.634 1.937 21.047 1.00 84.88 609 MET A O 1
ATOM 4909 N N . ASP A 1 610 ? 7.858 -0.262 20.670 1.00 82.00 610 ASP A N 1
ATOM 4910 C CA . ASP A 1 610 ? 9.184 -0.197 20.029 1.00 82.00 610 ASP A CA 1
ATOM 4911 C C . ASP A 1 610 ? 9.186 0.566 18.696 1.00 82.00 610 ASP A C 1
ATOM 4913 O O . ASP A 1 610 ? 10.238 0.854 18.134 1.00 82.00 610 ASP A O 1
ATOM 4917 N N . LYS A 1 611 ? 8.001 0.920 18.178 1.00 81.00 611 LYS A N 1
ATOM 4918 C CA . LYS A 1 611 ? 7.869 1.853 17.052 1.00 81.00 611 LYS A CA 1
ATOM 4919 C C . LYS A 1 611 ? 8.224 3.295 17.434 1.00 81.00 611 LYS A C 1
ATOM 4921 O O . LYS A 1 611 ? 8.450 4.105 16.539 1.00 81.00 611 LYS A O 1
ATOM 4926 N N . LEU A 1 612 ? 8.232 3.625 18.726 1.00 87.06 612 LEU A N 1
ATOM 4927 C CA . LEU A 1 612 ? 8.694 4.915 19.230 1.00 87.06 612 LEU A CA 1
ATOM 4928 C C . LEU A 1 612 ? 10.189 4.845 19.556 1.00 87.06 612 LEU A C 1
ATOM 4930 O O . LEU A 1 612 ? 10.648 3.827 20.078 1.00 87.06 612 LEU A O 1
ATOM 4934 N N . PRO A 1 613 ? 10.946 5.932 19.326 1.00 89.06 613 PRO A N 1
ATOM 4935 C CA . PRO A 1 613 ? 12.315 6.032 19.814 1.00 89.06 613 PRO A CA 1
ATOM 4936 C C . PRO A 1 613 ? 12.384 5.787 21.321 1.00 89.06 613 PRO A C 1
ATOM 4938 O O . PRO A 1 613 ? 11.490 6.202 22.066 1.00 89.06 613 PRO A O 1
ATOM 4941 N N . ALA A 1 614 ? 13.464 5.147 21.774 1.00 87.69 614 ALA A N 1
ATOM 4942 C CA . ALA A 1 614 ? 13.644 4.807 23.183 1.00 87.69 614 ALA A CA 1
ATOM 4943 C C . ALA A 1 614 ? 13.492 6.040 24.086 1.00 87.69 614 ALA A C 1
ATOM 4945 O O . ALA A 1 614 ? 12.757 5.971 25.063 1.00 87.69 614 ALA A O 1
ATOM 4946 N N . GLU A 1 615 ? 14.073 7.179 23.692 1.00 90.19 615 GLU A N 1
ATOM 4947 C CA . GLU A 1 615 ? 14.008 8.436 24.453 1.00 90.19 615 GLU A CA 1
ATOM 4948 C C . GLU A 1 615 ? 12.578 8.971 24.624 1.00 90.19 615 GLU A C 1
ATOM 4950 O O . GLU A 1 615 ? 12.266 9.589 25.639 1.00 90.19 615 GLU A O 1
ATOM 4955 N N . VAL A 1 616 ? 11.708 8.745 23.634 1.00 90.62 616 VAL A N 1
ATOM 4956 C CA . VAL A 1 616 ? 10.292 9.137 23.691 1.00 90.62 616 VAL A CA 1
ATOM 4957 C C . VAL A 1 616 ? 9.521 8.170 24.576 1.00 90.62 616 VAL A C 1
ATOM 4959 O O . VAL A 1 616 ? 8.691 8.582 25.380 1.00 90.62 616 VAL A O 1
ATOM 4962 N N . ARG A 1 617 ? 9.803 6.869 24.446 1.00 84.75 617 ARG A N 1
ATOM 4963 C CA . ARG A 1 617 ? 9.149 5.817 25.230 1.00 84.75 617 ARG A CA 1
ATOM 4964 C C . ARG A 1 617 ? 9.476 5.921 26.721 1.00 84.75 617 ARG A C 1
ATOM 4966 O O . ARG A 1 617 ? 8.620 5.605 27.540 1.00 84.75 617 ARG A O 1
ATOM 4973 N N . THR A 1 618 ? 10.695 6.327 27.067 1.00 84.44 618 THR A N 1
ATOM 4974 C CA . THR A 1 618 ? 11.148 6.525 28.453 1.00 84.44 618 THR A CA 1
ATOM 4975 C C . THR A 1 618 ? 10.941 7.955 28.951 1.00 84.44 618 THR A C 1
ATOM 4977 O O . THR A 1 618 ? 11.458 8.299 30.010 1.00 84.44 618 THR A O 1
ATOM 4980 N N . SER A 1 619 ? 10.226 8.793 28.194 1.00 83.81 619 SER A N 1
ATOM 4981 C CA . SER A 1 619 ? 9.935 10.190 28.540 1.00 83.81 619 SER A CA 1
ATOM 4982 C C . SER A 1 619 ? 11.177 11.055 28.815 1.00 83.81 619 SER A C 1
ATOM 4984 O O . SER A 1 619 ? 11.084 12.066 29.502 1.00 83.81 619 SER A O 1
ATOM 4986 N N . ILE A 1 620 ? 12.340 10.692 28.258 1.00 88.75 620 ILE A N 1
ATOM 4987 C CA . ILE A 1 620 ? 13.562 11.520 28.301 1.00 88.75 620 ILE A CA 1
ATOM 4988 C C . ILE A 1 620 ? 13.352 12.785 27.466 1.00 88.75 620 ILE A C 1
ATOM 4990 O O . ILE A 1 620 ? 13.824 13.865 27.815 1.00 88.75 620 ILE A O 1
ATOM 4994 N N . ARG A 1 621 ? 12.615 12.656 26.358 1.00 92.31 621 ARG A N 1
ATOM 4995 C CA . ARG A 1 621 ? 12.180 13.786 25.540 1.00 92.31 621 ARG A CA 1
ATOM 4996 C C . ARG A 1 621 ? 10.741 13.621 25.078 1.00 92.31 621 ARG A C 1
ATOM 4998 O O . ARG A 1 621 ? 10.233 12.514 24.916 1.00 92.31 621 ARG A O 1
ATOM 5005 N N . ARG A 1 622 ? 10.124 14.753 24.756 1.00 92.00 622 ARG A N 1
ATOM 5006 C CA . ARG A 1 622 ? 8.822 14.806 24.086 1.00 92.00 622 ARG A CA 1
ATOM 5007 C C . ARG A 1 622 ? 8.938 14.301 22.638 1.00 92.00 622 ARG A C 1
ATOM 5009 O O . ARG A 1 622 ? 9.978 14.527 22.002 1.00 92.00 622 ARG A O 1
ATOM 5016 N N . PRO A 1 623 ? 7.894 13.646 22.101 1.00 93.75 623 PRO A N 1
ATOM 5017 C CA . PRO A 1 623 ? 7.879 13.247 20.699 1.00 93.75 623 PRO A CA 1
ATOM 5018 C C . PRO A 1 623 ? 7.847 14.471 19.780 1.00 93.75 623 PRO A C 1
ATOM 5020 O O . PRO A 1 623 ? 7.404 15.549 20.179 1.00 93.75 623 PRO A O 1
ATOM 5023 N N . THR A 1 624 ? 8.267 14.299 18.532 1.00 92.44 624 THR A N 1
ATOM 5024 C CA . THR A 1 624 ? 8.018 15.260 17.451 1.00 92.44 624 THR A CA 1
ATOM 5025 C C . THR A 1 624 ? 6.654 15.019 16.809 1.00 92.44 624 THR A C 1
ATOM 5027 O O . THR A 1 624 ? 6.080 13.932 16.915 1.00 92.44 624 THR A O 1
ATOM 5030 N N . LYS A 1 625 ? 6.127 16.005 16.076 1.00 89.06 625 LYS A N 1
ATOM 5031 C CA . LYS A 1 625 ? 4.878 15.842 15.311 1.00 89.06 625 LYS A CA 1
ATOM 5032 C C . LYS A 1 625 ? 4.936 14.647 14.346 1.00 89.06 625 LYS A C 1
ATOM 5034 O O . LYS A 1 625 ? 3.945 13.929 14.199 1.00 89.06 625 LYS A O 1
ATOM 5039 N N . ARG A 1 626 ? 6.089 14.410 13.708 1.00 89.94 626 ARG A N 1
ATOM 5040 C CA . ARG A 1 626 ? 6.330 13.261 12.818 1.00 89.94 626 ARG A CA 1
ATOM 5041 C C . ARG A 1 626 ? 6.240 11.931 13.565 1.00 89.94 626 ARG A C 1
ATOM 5043 O O . ARG A 1 626 ? 5.636 10.991 13.054 1.00 89.94 626 ARG A O 1
ATOM 5050 N N . GLU A 1 627 ? 6.806 11.857 14.766 1.00 92.50 627 GLU A N 1
ATOM 5051 C CA . GLU A 1 627 ? 6.772 10.657 15.609 1.00 92.50 627 GLU A CA 1
ATOM 5052 C C . GLU A 1 627 ? 5.358 10.350 16.104 1.00 92.50 627 GLU A C 1
ATOM 5054 O O . GLU A 1 627 ? 4.922 9.202 16.000 1.00 92.50 627 GLU A O 1
ATOM 5059 N N . VAL A 1 628 ? 4.612 11.369 16.553 1.00 92.06 628 VAL A N 1
ATOM 5060 C CA . VAL A 1 628 ? 3.201 11.206 16.941 1.00 92.06 628 VAL A CA 1
ATOM 5061 C C . VAL A 1 628 ? 2.383 10.703 15.751 1.00 92.06 628 VAL A C 1
ATOM 5063 O O . VAL A 1 628 ? 1.694 9.693 15.881 1.00 92.06 628 VAL A O 1
ATOM 5066 N N . LEU A 1 629 ? 2.500 11.337 14.575 1.00 89.81 629 LEU A N 1
ATOM 5067 C CA . LEU A 1 629 ? 1.771 10.907 13.376 1.00 89.81 629 LEU A CA 1
ATOM 5068 C C . LEU A 1 629 ? 2.113 9.463 13.005 1.00 89.81 629 LEU A C 1
ATOM 5070 O O . LEU A 1 629 ? 1.211 8.657 12.785 1.00 89.81 629 LEU A O 1
ATOM 5074 N N . SER A 1 630 ? 3.407 9.143 12.941 1.00 89.81 630 SER A N 1
ATOM 5075 C CA . SER A 1 630 ? 3.892 7.807 12.600 1.00 89.81 630 SER A CA 1
ATOM 5076 C C . SER A 1 630 ? 3.295 6.757 13.533 1.00 89.81 630 SER A C 1
ATOM 5078 O O . SER A 1 630 ? 2.760 5.751 13.071 1.00 89.81 630 SER A O 1
ATOM 5080 N N . PHE A 1 631 ? 3.307 7.014 14.843 1.00 92.06 631 PHE A N 1
ATOM 5081 C CA . PHE A 1 631 ? 2.790 6.071 15.824 1.00 92.06 631 PHE A CA 1
ATOM 5082 C C . PHE A 1 631 ? 1.263 5.935 15.772 1.00 92.06 631 PHE A C 1
ATOM 5084 O O . PHE A 1 631 ? 0.771 4.804 15.727 1.00 92.06 631 PHE A O 1
ATOM 5091 N N . VAL A 1 632 ? 0.525 7.053 15.694 1.00 90.69 632 VAL A N 1
ATOM 5092 C CA . VAL A 1 632 ? -0.945 7.075 15.553 1.00 90.69 632 VAL A CA 1
ATOM 5093 C C . VAL A 1 632 ? -1.382 6.296 14.312 1.00 90.69 632 VAL A C 1
ATOM 5095 O O . VAL A 1 632 ? -2.250 5.432 14.409 1.00 90.69 632 VAL A O 1
ATOM 5098 N N . MET A 1 633 ? -0.745 6.535 13.162 1.00 86.81 633 MET A N 1
ATOM 5099 C CA . MET A 1 633 ? -1.072 5.852 11.902 1.00 86.81 633 MET A CA 1
ATOM 5100 C C . MET A 1 633 ? -0.603 4.394 11.867 1.00 86.81 633 MET A C 1
ATOM 5102 O O . MET A 1 633 ? -1.027 3.620 11.014 1.00 86.81 633 MET A O 1
ATOM 5106 N N . SER A 1 634 ? 0.263 3.991 12.800 1.00 86.38 634 SER A N 1
ATOM 5107 C CA . SER A 1 634 ? 0.734 2.612 12.897 1.00 86.38 634 SER A CA 1
ATOM 5108 C C . SER A 1 634 ? -0.291 1.655 13.518 1.00 86.38 634 SER A C 1
ATOM 5110 O O . SER A 1 634 ? -0.087 0.436 13.441 1.00 86.38 634 SER A O 1
ATOM 5112 N N . VAL A 1 635 ? -1.338 2.192 14.157 1.00 86.44 635 VAL A N 1
ATOM 5113 C CA . VAL A 1 635 ? -2.466 1.433 14.700 1.00 86.44 635 VAL A CA 1
ATOM 5114 C C . VAL A 1 635 ? -3.535 1.343 13.620 1.00 86.44 635 VAL A C 1
ATOM 5116 O O . VAL A 1 635 ? -4.196 2.324 13.292 1.00 86.44 635 VAL A O 1
ATOM 5119 N N . PHE A 1 636 ? -3.676 0.153 13.050 1.00 85.50 636 PHE A N 1
ATOM 5120 C CA . PHE A 1 636 ? -4.592 -0.100 11.951 1.00 85.50 636 PHE A CA 1
ATOM 5121 C C . PHE A 1 636 ? -5.846 -0.806 12.471 1.00 85.50 636 PHE A C 1
ATOM 5123 O O . PHE A 1 636 ? -5.745 -1.843 13.123 1.00 85.50 636 PHE A O 1
ATOM 5130 N N . ASP A 1 637 ? -7.010 -0.215 12.208 1.00 89.94 637 ASP A N 1
ATOM 5131 C CA . ASP A 1 637 ? -8.315 -0.675 12.691 1.00 89.94 637 ASP A CA 1
ATOM 5132 C C . ASP A 1 637 ? -9.362 -0.561 11.566 1.00 89.94 637 ASP A C 1
ATOM 5134 O O . ASP A 1 637 ? -10.105 0.421 11.498 1.00 89.94 637 ASP A O 1
ATOM 5138 N N . PRO A 1 638 ? -9.377 -1.520 10.625 1.00 90.06 638 PRO A N 1
ATOM 5139 C CA . PRO A 1 638 ? -10.192 -1.444 9.410 1.00 90.06 638 PRO A CA 1
ATOM 5140 C C . PRO A 1 638 ? -11.705 -1.557 9.663 1.00 90.06 638 PRO A C 1
ATOM 5142 O O . PRO A 1 638 ? -12.486 -1.042 8.869 1.00 90.06 638 PRO A O 1
ATOM 5145 N N . LEU A 1 639 ? -12.118 -2.195 10.763 1.00 92.00 639 LEU A N 1
ATOM 5146 C CA . LEU A 1 639 ? -13.522 -2.302 11.191 1.00 92.00 639 LEU A CA 1
ATOM 5147 C C . LEU A 1 639 ? -13.919 -1.225 12.217 1.00 92.00 639 LEU A C 1
ATOM 5149 O O . LEU A 1 639 ? -15.073 -1.166 12.639 1.00 92.00 639 LEU A O 1
ATOM 5153 N N . GLY A 1 640 ? -12.957 -0.414 12.663 1.00 93.25 640 GLY A N 1
ATOM 5154 C CA . GLY A 1 640 ? -13.148 0.609 13.680 1.00 93.25 640 GLY A CA 1
ATOM 5155 C C . GLY A 1 640 ? -13.514 0.080 15.069 1.00 93.25 640 GLY A C 1
ATOM 5156 O O . GLY A 1 640 ? -14.105 0.826 15.850 1.00 93.25 640 GLY A O 1
ATOM 5157 N N . LEU A 1 641 ? -13.172 -1.165 15.408 1.00 92.81 641 LEU A N 1
ATOM 5158 C CA . LEU A 1 641 ? -13.565 -1.802 16.673 1.00 92.81 641 LEU A CA 1
ATOM 5159 C C . LEU A 1 641 ? -12.931 -1.149 17.909 1.00 92.81 641 LEU A C 1
ATOM 5161 O O . LEU A 1 641 ? -13.432 -1.315 19.019 1.00 92.81 641 LEU A O 1
ATOM 5165 N N . ILE A 1 642 ? -11.842 -0.404 17.720 1.00 94.00 642 ILE A N 1
ATOM 5166 C CA . ILE A 1 642 ? -11.179 0.413 18.741 1.00 94.00 642 ILE A CA 1
ATOM 5167 C C . ILE A 1 642 ? -11.171 1.894 18.341 1.00 94.00 642 ILE A C 1
ATOM 5169 O O . ILE A 1 642 ? -10.296 2.661 18.760 1.00 94.00 642 ILE A O 1
ATOM 5173 N N . SER A 1 643 ? -12.151 2.327 17.536 1.00 92.88 643 SER A N 1
ATOM 5174 C CA . SER A 1 643 ? -12.302 3.725 17.105 1.00 92.88 643 SER A CA 1
ATOM 5175 C C . SER A 1 643 ? -12.339 4.700 18.276 1.00 92.88 643 SER A C 1
ATOM 5177 O O . SER A 1 643 ? -11.791 5.792 18.170 1.00 92.88 643 SER A O 1
ATOM 5179 N N . ASN A 1 644 ? -12.914 4.299 19.411 1.00 90.88 644 ASN A N 1
ATOM 5180 C CA . ASN A 1 644 ? -12.937 5.085 20.646 1.00 90.88 644 ASN A CA 1
ATOM 5181 C C . ASN A 1 644 ? -11.529 5.414 21.186 1.00 90.88 644 ASN A C 1
ATOM 5183 O O . ASN A 1 644 ? -11.339 6.462 21.802 1.00 90.88 644 ASN A O 1
ATOM 5187 N N . LEU A 1 645 ? -10.536 4.551 20.937 1.00 94.19 645 LEU A N 1
ATOM 5188 C CA . LEU A 1 645 ? -9.134 4.773 21.299 1.00 94.19 645 LEU A CA 1
ATOM 5189 C C . LEU A 1 645 ? -8.368 5.496 20.185 1.00 94.19 645 LEU A C 1
ATOM 5191 O O . LEU A 1 645 ? -7.600 6.425 20.448 1.00 94.19 645 LEU A O 1
ATOM 5195 N N . THR A 1 646 ? -8.561 5.089 18.927 1.00 93.00 646 THR A N 1
ATOM 5196 C CA . THR A 1 646 ? -7.795 5.645 17.798 1.00 93.00 646 THR A CA 1
ATOM 5197 C C . THR A 1 646 ? -8.211 7.077 17.461 1.00 93.00 646 THR A C 1
ATOM 5199 O O . THR A 1 646 ? -7.359 7.880 17.075 1.00 93.00 646 THR A O 1
ATOM 5202 N N . ILE A 1 647 ? -9.482 7.449 17.671 1.00 93.56 647 ILE A N 1
ATOM 5203 C CA . ILE A 1 647 ? -9.969 8.813 17.425 1.00 93.56 647 ILE A CA 1
ATOM 5204 C C . ILE A 1 647 ? -9.273 9.847 18.310 1.00 93.56 647 ILE A C 1
ATOM 5206 O O . ILE A 1 647 ? -8.968 10.940 17.845 1.00 93.56 647 ILE A O 1
ATOM 5210 N N . GLN A 1 648 ? -8.941 9.493 19.553 1.00 93.44 648 GLN A N 1
ATOM 5211 C CA . GLN A 1 648 ? -8.252 10.389 20.483 1.00 93.44 648 GLN A CA 1
ATOM 5212 C C . GLN A 1 648 ? -6.852 10.763 19.981 1.00 93.44 648 GLN A C 1
ATOM 5214 O O . GLN A 1 648 ? -6.464 11.928 20.049 1.00 93.44 648 GLN A O 1
ATOM 5219 N N . GLY A 1 649 ? -6.129 9.808 19.386 1.00 93.31 649 GLY A N 1
ATOM 5220 C CA . GLY A 1 649 ? -4.840 10.067 18.743 1.00 93.31 649 GLY A CA 1
ATOM 5221 C C . GLY A 1 649 ? -4.980 10.976 17.520 1.00 93.31 649 GLY A C 1
ATOM 5222 O O . GLY A 1 649 ? -4.158 11.862 17.301 1.00 93.31 649 GLY A O 1
ATOM 5223 N N . LYS A 1 650 ? -6.063 10.822 16.747 1.00 91.81 650 LYS A N 1
ATOM 5224 C CA . LYS A 1 650 ? -6.363 11.704 15.606 1.00 91.81 650 LYS A CA 1
ATOM 5225 C C . LYS A 1 650 ? -6.747 13.123 16.051 1.00 91.81 650 LYS A C 1
ATOM 5227 O O . LYS A 1 650 ? -6.329 14.080 15.406 1.00 91.81 650 LYS A O 1
ATOM 5232 N N . ILE A 1 651 ? -7.485 13.269 17.155 1.00 92.19 651 ILE A N 1
ATOM 5233 C CA . ILE A 1 651 ? -7.783 14.572 17.774 1.00 92.19 651 ILE A CA 1
ATOM 5234 C C . ILE A 1 651 ? -6.479 15.238 18.228 1.00 92.19 651 ILE A C 1
ATOM 5236 O O . ILE A 1 651 ? -6.232 16.387 17.875 1.00 92.19 651 ILE A O 1
ATOM 5240 N N . LEU A 1 652 ? -5.599 14.505 18.923 1.00 92.44 652 LEU A N 1
ATOM 5241 C CA . LEU A 1 652 ? -4.271 15.000 19.303 1.00 92.44 652 LEU A CA 1
ATOM 5242 C C . LEU A 1 652 ? -3.467 15.470 18.081 1.00 92.44 652 LEU A C 1
ATOM 5244 O O . LEU A 1 652 ? -2.840 16.525 18.125 1.00 92.44 652 LEU A O 1
ATOM 5248 N N . MET A 1 653 ? -3.517 14.728 16.971 1.00 90.81 653 MET A N 1
ATOM 5249 C CA . MET A 1 653 ? -2.871 15.142 15.723 1.00 90.81 653 MET A CA 1
ATOM 5250 C C . MET A 1 653 ? -3.436 16.446 15.155 1.00 90.81 653 MET A C 1
ATOM 5252 O O . MET A 1 653 ? -2.672 17.241 14.603 1.00 90.81 653 MET A O 1
ATOM 5256 N N . GLN A 1 654 ? -4.742 16.684 15.287 1.00 88.62 654 GLN A N 1
ATOM 5257 C CA . GLN A 1 654 ? -5.346 17.944 14.869 1.00 88.62 654 GLN A CA 1
ATOM 5258 C C . GLN A 1 654 ? -4.887 19.105 15.764 1.00 88.62 654 GLN A C 1
ATOM 5260 O O . GLN A 1 654 ? -4.503 20.148 15.238 1.00 88.62 654 GLN A O 1
ATOM 5265 N N . GLU A 1 655 ? -4.852 18.922 17.087 1.00 89.69 655 GLU A N 1
ATOM 5266 C CA . GLU A 1 655 ? -4.343 19.935 18.027 1.00 89.69 655 GLU A CA 1
ATOM 5267 C C . GLU A 1 655 ? -2.869 20.269 17.759 1.00 89.69 655 GLU A C 1
ATOM 5269 O O . GLU A 1 655 ? -2.497 21.436 17.645 1.00 89.69 655 GLU A O 1
ATOM 5274 N N . LEU A 1 656 ? -2.040 19.251 17.516 1.00 89.38 656 LEU A N 1
ATOM 5275 C CA . LEU A 1 656 ? -0.649 19.438 17.100 1.00 89.38 656 LEU A CA 1
ATOM 5276 C C . LEU A 1 656 ? -0.522 20.203 15.784 1.00 89.38 656 LEU A C 1
ATOM 5278 O O . LEU A 1 656 ? 0.407 20.991 15.605 1.00 89.38 656 LEU A O 1
ATOM 5282 N N . HIS A 1 657 ? -1.437 19.967 14.843 1.00 85.56 657 HIS A N 1
ATOM 5283 C CA . HIS A 1 657 ? -1.446 20.695 13.582 1.00 85.56 657 HIS A CA 1
ATOM 5284 C C . HIS A 1 657 ? -1.829 22.169 13.749 1.00 85.56 657 HIS A C 1
ATOM 5286 O O . HIS A 1 657 ? -1.310 22.993 12.998 1.00 85.56 657 HIS A O 1
ATOM 5292 N N . LYS A 1 658 ? -2.695 22.499 14.716 1.00 84.69 658 LYS A N 1
ATOM 5293 C CA . LYS A 1 658 ? -3.042 23.887 15.063 1.00 84.69 658 LYS A CA 1
ATOM 5294 C C . LYS A 1 658 ? -1.861 24.617 15.710 1.00 84.69 658 LYS A C 1
ATOM 5296 O O . LYS A 1 658 ? -1.660 25.792 15.428 1.00 84.69 658 LYS A O 1
ATOM 5301 N N . GLU A 1 659 ? -1.076 23.928 16.541 1.00 83.75 659 GLU A N 1
ATOM 5302 C CA . GLU A 1 659 ? 0.048 24.533 17.267 1.00 83.75 659 GLU A CA 1
ATOM 5303 C C . GLU A 1 659 ? 1.280 24.784 16.384 1.00 83.75 659 GLU A C 1
ATOM 5305 O O . GLU A 1 659 ? 1.921 25.831 16.480 1.00 83.75 659 GLU A O 1
ATOM 5310 N N . THR A 1 660 ? 1.648 23.828 15.525 1.00 76.44 660 THR A N 1
ATOM 5311 C CA . THR A 1 660 ? 2.843 23.969 14.689 1.00 76.44 660 THR A CA 1
ATOM 5312 C C . THR A 1 660 ? 2.722 23.281 13.336 1.00 76.44 660 THR A C 1
ATOM 5314 O O . THR A 1 660 ? 2.131 22.209 13.174 1.00 76.44 660 THR A O 1
ATOM 5317 N N . SER A 1 661 ? 3.351 23.891 12.332 1.00 69.12 661 SER A N 1
ATOM 5318 C CA . SER A 1 661 ? 3.547 23.308 11.003 1.00 69.12 661 SER A CA 1
ATOM 5319 C C . SER A 1 661 ? 4.894 22.585 10.849 1.00 69.12 661 SER A C 1
ATOM 5321 O O . SER A 1 661 ? 5.150 21.991 9.800 1.00 69.12 661 SER A O 1
ATOM 5323 N N . GLU A 1 662 ? 5.743 22.595 11.879 1.00 79.06 662 GLU A N 1
ATOM 5324 C CA . GLU A 1 662 ? 7.054 21.942 11.890 1.00 79.06 662 GLU A CA 1
ATOM 5325 C C . GLU A 1 662 ? 6.925 20.452 12.247 1.00 79.06 662 GLU A C 1
ATOM 5327 O O . GLU A 1 662 ? 6.242 20.082 13.202 1.00 79.06 662 GLU A O 1
ATOM 5332 N N . TRP A 1 663 ? 7.565 19.576 11.468 1.00 82.81 663 TRP A N 1
ATOM 5333 C CA . TRP A 1 663 ? 7.437 18.120 11.620 1.00 82.81 663 TRP A CA 1
ATOM 5334 C C . TRP A 1 663 ? 8.331 17.532 12.704 1.00 82.81 663 TRP A C 1
ATOM 5336 O O . TRP A 1 663 ? 7.910 16.640 13.438 1.00 82.81 663 TRP A O 1
ATOM 5346 N N . ASP A 1 664 ? 9.552 18.043 12.799 1.00 87.06 664 ASP A N 1
ATOM 5347 C CA . ASP A 1 664 ? 10.612 17.486 13.640 1.00 87.06 664 ASP A CA 1
ATOM 5348 C C . ASP A 1 664 ? 10.830 18.309 14.922 1.00 87.06 664 ASP A C 1
ATOM 5350 O O . ASP A 1 664 ? 11.750 18.055 15.695 1.00 87.06 664 ASP A O 1
ATOM 5354 N N . LYS A 1 665 ? 9.939 19.273 15.182 1.00 84.62 665 LYS A N 1
ATOM 5355 C CA . LYS A 1 665 ? 9.877 20.013 16.441 1.00 84.62 665 LYS A CA 1
ATOM 5356 C C . LYS A 1 665 ? 9.172 19.170 17.514 1.00 84.62 665 LYS A C 1
ATOM 5358 O O . LYS A 1 665 ? 8.109 18.608 17.225 1.00 84.62 665 LYS A O 1
ATOM 5363 N N . PRO A 1 666 ? 9.718 19.083 18.744 1.00 90.50 666 PRO A N 1
ATOM 5364 C CA . PRO A 1 666 ? 9.032 18.442 19.861 1.00 90.50 666 PRO A CA 1
ATOM 5365 C C . PRO A 1 666 ? 7.691 19.113 20.180 1.00 90.50 666 PRO A C 1
ATOM 5367 O O . PRO A 1 666 ? 7.581 20.338 20.101 1.00 90.50 666 PRO A O 1
ATOM 5370 N N . ILE A 1 667 ? 6.695 18.325 20.589 1.00 91.88 667 ILE A N 1
ATOM 5371 C CA . ILE A 1 667 ? 5.377 18.838 21.000 1.00 91.88 667 ILE A CA 1
ATOM 5372 C C . ILE A 1 667 ? 5.494 19.816 22.186 1.00 91.88 667 ILE A C 1
ATOM 5374 O O . ILE A 1 667 ? 6.411 19.684 23.005 1.00 91.88 667 ILE A O 1
ATOM 5378 N N . SER A 1 668 ? 4.589 20.799 22.317 1.00 90.88 668 SER A N 1
ATOM 5379 C CA . SER A 1 668 ? 4.601 21.703 23.479 1.00 90.88 668 SER A CA 1
ATOM 5380 C C . SER A 1 668 ? 4.361 20.975 24.801 1.00 90.88 668 SER A C 1
ATOM 5382 O O . SER A 1 668 ? 3.856 19.855 24.860 1.00 90.88 668 SER A O 1
ATOM 5384 N N . LYS A 1 669 ? 4.688 21.661 25.906 1.00 88.81 669 LYS A N 1
ATOM 5385 C CA . LYS A 1 669 ? 4.380 21.182 27.261 1.00 88.81 669 LYS A CA 1
ATOM 5386 C C . LYS A 1 669 ? 2.864 21.083 27.492 1.00 88.81 669 LYS A C 1
ATOM 5388 O O . LYS A 1 669 ? 2.436 20.309 28.333 1.00 88.81 669 LYS A O 1
ATOM 5393 N N . GLY A 1 670 ? 2.056 21.841 26.743 1.00 89.81 670 GLY A N 1
ATOM 5394 C CA . GLY A 1 670 ? 0.596 21.808 26.856 1.00 89.81 670 GLY A CA 1
ATOM 5395 C C . GLY A 1 670 ? -0.030 20.535 26.281 1.00 89.81 670 GLY A C 1
ATOM 5396 O O . GLY A 1 670 ? -1.027 20.055 26.813 1.00 89.81 670 GLY A O 1
ATOM 5397 N N . LEU A 1 671 ? 0.564 19.957 25.230 1.00 91.06 671 LEU A N 1
ATOM 5398 C CA . LEU A 1 671 ? 0.053 18.744 24.571 1.00 91.06 671 LEU A CA 1
ATOM 5399 C C . LEU A 1 671 ? 0.671 17.445 25.103 1.00 91.06 671 LEU A C 1
ATOM 5401 O O . LEU A 1 671 ? 0.150 16.360 24.848 1.00 91.06 671 LEU A O 1
ATOM 5405 N N . GLU A 1 672 ? 1.754 17.539 25.870 1.00 89.75 672 GLU A N 1
ATOM 5406 C CA . GLU A 1 672 ? 2.424 16.392 26.484 1.00 89.75 672 GLU A CA 1
ATOM 5407 C C . GLU A 1 672 ? 1.502 15.541 27.383 1.00 89.75 672 GLU A C 1
ATOM 5409 O O . GLU A 1 672 ? 1.492 14.320 27.203 1.00 89.75 672 GLU A O 1
ATOM 5414 N N . PRO A 1 673 ? 0.647 16.113 28.258 1.00 91.31 673 PRO A N 1
ATOM 5415 C CA . PRO A 1 673 ? -0.300 15.318 29.040 1.00 91.31 673 PRO A CA 1
ATOM 5416 C C . PRO A 1 673 ? -1.322 14.570 28.175 1.00 91.31 673 PRO A C 1
ATOM 5418 O O . PRO A 1 673 ? -1.698 13.443 28.497 1.00 91.31 673 PRO A O 1
ATOM 5421 N N . LEU A 1 674 ? -1.762 15.168 27.059 1.00 91.38 674 LEU A N 1
ATOM 5422 C CA . LEU A 1 674 ? -2.686 14.524 26.119 1.00 91.38 674 LEU A CA 1
ATOM 5423 C C . LEU A 1 674 ? -2.014 13.349 25.403 1.00 91.38 674 LEU A C 1
ATOM 5425 O O . LEU A 1 674 ? -2.618 12.283 25.289 1.00 91.38 674 LEU A O 1
ATOM 5429 N N . TRP A 1 675 ? -0.761 13.525 24.972 1.00 93.38 675 TRP A N 1
ATOM 5430 C CA . TRP A 1 675 ? 0.054 12.450 24.410 1.00 93.38 675 TRP A CA 1
ATOM 5431 C C . TRP A 1 675 ? 0.240 11.303 25.406 1.00 93.38 675 TRP A C 1
ATOM 5433 O O . TRP A 1 675 ? -0.075 10.165 25.071 1.00 93.38 675 TRP A O 1
ATOM 5443 N N . ALA A 1 676 ? 0.689 11.594 26.630 1.00 91.44 676 ALA A N 1
ATOM 5444 C CA . ALA A 1 676 ? 0.927 10.578 27.653 1.00 91.44 676 ALA A CA 1
ATOM 5445 C C . ALA A 1 676 ? -0.360 9.818 28.019 1.00 91.44 676 ALA A C 1
ATOM 5447 O O . ALA A 1 676 ? -0.374 8.588 28.040 1.00 91.44 676 ALA A O 1
ATOM 5448 N N . SER A 1 677 ? -1.466 10.540 28.224 1.00 92.38 677 SER A N 1
ATOM 5449 C CA . SER A 1 677 ? -2.777 9.949 28.523 1.00 92.38 677 SER A CA 1
ATOM 5450 C C . SER A 1 677 ? -3.269 9.041 27.396 1.00 92.38 677 SER A C 1
ATOM 5452 O O . SER A 1 677 ? -3.710 7.917 27.643 1.00 92.38 677 SER A O 1
ATOM 5454 N N . TRP A 1 678 ? -3.162 9.491 26.142 1.00 94.06 678 TRP A N 1
ATOM 5455 C CA . TRP A 1 678 ? -3.534 8.666 24.998 1.00 94.06 678 TRP A CA 1
ATOM 5456 C C . TRP A 1 678 ? -2.622 7.443 24.851 1.00 94.06 678 TRP A C 1
ATOM 5458 O O . TRP A 1 678 ? -3.117 6.347 24.587 1.00 94.06 678 TRP A O 1
ATOM 5468 N N . LEU A 1 679 ? -1.315 7.602 25.074 1.00 92.75 679 LEU A N 1
ATOM 5469 C CA . LEU A 1 679 ? -0.338 6.521 24.985 1.00 92.75 679 LEU A CA 1
ATOM 5470 C C . LEU A 1 679 ? -0.617 5.409 26.009 1.00 92.75 679 LEU A C 1
ATOM 5472 O O . LEU A 1 679 ? -0.508 4.233 25.672 1.00 92.75 679 LEU A O 1
ATOM 5476 N N . GLU A 1 680 ? -1.039 5.748 27.230 1.00 91.06 680 GLU A N 1
ATOM 5477 C CA . GLU A 1 680 ? -1.490 4.743 28.202 1.00 91.06 680 GLU A CA 1
ATOM 5478 C C . GLU A 1 680 ? -2.806 4.078 27.778 1.00 91.06 680 GLU A C 1
ATOM 5480 O O . GLU A 1 680 ? -2.930 2.852 27.816 1.00 91.06 680 GLU A O 1
ATOM 5485 N N . ARG A 1 681 ? -3.781 4.855 27.292 1.00 92.38 681 ARG A N 1
ATOM 5486 C CA . ARG A 1 681 ? -5.074 4.315 26.838 1.00 92.38 681 ARG A CA 1
ATOM 5487 C C . ARG A 1 681 ? -4.916 3.355 25.667 1.00 92.38 681 ARG A C 1
ATOM 5489 O O . ARG A 1 681 ? -5.519 2.286 25.677 1.00 92.38 681 ARG A O 1
ATOM 5496 N N . ILE A 1 682 ? -4.099 3.689 24.671 1.00 93.75 682 ILE A N 1
ATOM 5497 C CA . ILE A 1 682 ? -3.949 2.857 23.473 1.00 93.75 682 ILE A CA 1
ATOM 5498 C C . ILE A 1 682 ? -3.240 1.527 23.772 1.00 93.75 682 ILE A C 1
ATOM 5500 O O . ILE A 1 682 ? -3.521 0.537 23.100 1.00 93.75 682 ILE A O 1
ATOM 5504 N N . LYS A 1 683 ? -2.413 1.436 24.827 1.00 92.12 683 LYS A N 1
ATOM 5505 C CA . LYS A 1 683 ? -1.848 0.151 25.292 1.00 92.12 683 LYS A CA 1
ATOM 5506 C C . LYS A 1 683 ? -2.927 -0.843 25.713 1.00 92.12 683 LYS A C 1
ATOM 5508 O O . LYS A 1 683 ? -2.737 -2.047 25.537 1.00 92.12 683 LYS A O 1
ATOM 5513 N N . SER A 1 684 ? -4.061 -0.365 26.234 1.00 92.31 684 SER A N 1
ATOM 5514 C CA . SER A 1 684 ? -5.177 -1.239 26.620 1.00 92.31 684 SER A CA 1
ATOM 5515 C C . SER A 1 684 ? -5.746 -2.029 25.435 1.00 92.31 684 SER A C 1
ATOM 5517 O O . SER A 1 684 ? -6.250 -3.130 25.644 1.00 92.31 684 SER A O 1
ATOM 5519 N N . ALA A 1 685 ? -5.557 -1.555 24.193 1.00 92.31 685 ALA A N 1
ATOM 5520 C CA . ALA A 1 685 ? -5.975 -2.265 22.984 1.00 92.31 685 ALA A CA 1
ATOM 5521 C C . ALA A 1 685 ? -5.361 -3.673 22.864 1.00 92.31 685 ALA A C 1
ATOM 5523 O O . ALA A 1 685 ? -5.990 -4.558 22.292 1.00 92.31 685 ALA A O 1
ATOM 5524 N N . ASN A 1 686 ? -4.183 -3.911 23.457 1.00 91.00 686 ASN A N 1
ATOM 5525 C CA . ASN A 1 686 ? -3.551 -5.237 23.503 1.00 91.00 686 ASN A CA 1
ATOM 5526 C C . ASN A 1 686 ? -4.377 -6.285 24.272 1.00 91.00 686 ASN A C 1
ATOM 5528 O O . ASN A 1 686 ? -4.242 -7.484 24.027 1.00 91.00 686 ASN A O 1
ATOM 5532 N N . HIS A 1 687 ? -5.224 -5.837 25.200 1.00 91.94 687 HIS A N 1
ATOM 5533 C CA . HIS A 1 687 ? -6.053 -6.695 26.046 1.00 91.94 687 HIS A CA 1
ATOM 5534 C C . HIS A 1 687 ? -7.489 -6.828 25.525 1.00 91.94 687 HIS A C 1
ATOM 5536 O O . HIS A 1 687 ? -8.252 -7.636 26.047 1.00 91.94 687 HIS A O 1
ATOM 5542 N N . ILE A 1 688 ? -7.866 -6.062 24.496 1.00 92.06 688 ILE A N 1
ATOM 5543 C CA . ILE A 1 688 ? -9.198 -6.137 23.894 1.00 92.06 688 ILE A CA 1
ATOM 5544 C C . ILE A 1 688 ? -9.307 -7.435 23.090 1.00 92.06 688 ILE A C 1
ATOM 5546 O O . ILE A 1 688 ? -8.510 -7.693 22.184 1.00 92.06 688 ILE A O 1
ATOM 5550 N N . LYS A 1 689 ? -10.312 -8.245 23.434 1.00 92.62 689 LYS A N 1
ATOM 5551 C CA . LYS A 1 689 ? -10.659 -9.504 22.769 1.00 92.62 689 LYS A CA 1
ATOM 5552 C C . LYS A 1 689 ? -12.126 -9.440 22.366 1.00 92.62 689 LYS A C 1
ATOM 5554 O O . LYS A 1 689 ? -13.000 -9.367 23.225 1.00 92.62 689 LYS A O 1
ATOM 5559 N N . ILE A 1 690 ? -12.386 -9.434 21.066 1.00 92.44 690 ILE A N 1
ATOM 5560 C CA . ILE A 1 690 ? -13.732 -9.338 20.497 1.00 92.44 690 ILE A CA 1
ATOM 5561 C C . ILE A 1 690 ? -14.024 -10.664 19.800 1.00 92.44 690 ILE A C 1
ATOM 5563 O O . ILE A 1 690 ? -13.224 -11.054 18.952 1.00 92.44 690 ILE A O 1
ATOM 5567 N N . PRO A 1 691 ? -15.124 -11.371 20.113 1.00 92.62 691 PRO A N 1
ATOM 5568 C CA . PRO A 1 691 ? -15.466 -12.600 19.402 1.00 92.62 691 PRO A CA 1
ATOM 5569 C C . PRO A 1 691 ? -15.490 -12.363 17.889 1.00 92.62 691 PRO A C 1
ATOM 5571 O O . PRO A 1 691 ? -16.051 -11.366 17.421 1.00 92.62 691 PRO A O 1
ATOM 5574 N N . ARG A 1 692 ? -14.841 -13.241 17.117 1.00 93.94 692 ARG A N 1
ATOM 5575 C CA . ARG A 1 692 ? -14.849 -13.120 15.656 1.00 93.94 692 ARG A CA 1
ATOM 5576 C C . ARG A 1 692 ? -16.260 -13.391 15.149 1.00 93.94 692 ARG A C 1
ATOM 5578 O O . ARG A 1 692 ? -16.822 -12.510 14.510 1.00 93.94 692 ARG A O 1
ATOM 5585 N N . TRP A 1 693 ? -16.811 -14.561 15.475 1.00 92.19 693 TRP A N 1
ATOM 5586 C CA . TRP A 1 693 ? -18.164 -14.967 15.101 1.00 92.19 693 TRP A CA 1
ATOM 5587 C C . TRP A 1 693 ? -19.210 -14.069 15.768 1.00 92.19 693 TRP A C 1
ATOM 5589 O O . TRP A 1 693 ? -19.251 -13.981 16.993 1.00 92.19 693 TRP A O 1
ATOM 5599 N N . ILE A 1 694 ? -20.015 -13.382 14.954 1.00 87.69 694 ILE A N 1
ATOM 5600 C CA . ILE A 1 694 ? -21.014 -12.401 15.411 1.00 87.69 694 ILE A CA 1
ATOM 5601 C C . ILE A 1 694 ? -22.344 -13.054 15.794 1.00 87.69 694 ILE A C 1
ATOM 5603 O O . ILE A 1 694 ? -23.116 -12.506 16.584 1.00 87.69 694 ILE A O 1
ATOM 5607 N N . LEU A 1 695 ? -22.645 -14.212 15.210 1.00 76.12 695 LEU A N 1
ATOM 5608 C CA . LEU A 1 695 ? -23.885 -14.923 15.481 1.00 76.12 695 LEU A CA 1
ATOM 5609 C C . LEU A 1 695 ? -23.677 -15.869 16.663 1.00 76.12 695 LEU A C 1
ATOM 5611 O O . LEU A 1 695 ? -22.641 -16.508 16.794 1.00 76.12 695 LEU A O 1
ATOM 5615 N N . SER A 1 696 ? -24.679 -15.973 17.531 1.00 68.19 696 SER A N 1
ATOM 5616 C CA . SER A 1 696 ? -24.637 -16.879 18.683 1.00 68.19 696 SER A CA 1
ATOM 5617 C C . SER A 1 696 ? -25.198 -18.272 18.381 1.00 68.19 696 SER A C 1
ATOM 5619 O O . SER A 1 696 ? -25.055 -19.173 19.206 1.00 68.19 696 SER A O 1
ATOM 5621 N N . ASN A 1 697 ? -25.863 -18.459 17.232 1.00 66.50 697 ASN A N 1
ATOM 5622 C CA . ASN A 1 697 ? -26.408 -19.746 16.796 1.00 66.50 697 ASN A CA 1
ATOM 5623 C C . ASN A 1 697 ? -26.726 -19.755 15.286 1.00 66.50 697 ASN A C 1
ATOM 5625 O O . ASN A 1 697 ? -26.971 -18.697 14.710 1.00 66.50 697 ASN A O 1
ATOM 5629 N N . GLU A 1 698 ? -26.775 -20.942 14.676 1.00 60.62 698 GLU A N 1
ATOM 5630 C CA . GLU A 1 698 ? -26.916 -21.162 13.220 1.00 60.62 698 GLU A CA 1
ATOM 5631 C C . GLU A 1 698 ? -28.341 -20.893 12.678 1.00 60.62 698 GLU A C 1
ATOM 5633 O O . GLU A 1 698 ? -28.517 -20.646 11.489 1.00 60.62 698 GLU A O 1
ATOM 5638 N N . LEU A 1 699 ? -29.364 -20.887 13.542 1.00 55.69 699 LEU A N 1
ATOM 5639 C CA . LEU A 1 699 ? -30.785 -20.801 13.169 1.00 55.69 699 LEU A CA 1
ATOM 5640 C C . LEU A 1 699 ? -31.445 -19.534 13.731 1.00 55.69 699 LEU A C 1
ATOM 5642 O O . LEU A 1 699 ? -32.186 -19.631 14.699 1.00 55.69 699 LEU A O 1
ATOM 5646 N N . GLN A 1 700 ? -31.176 -18.339 13.197 1.00 63.19 700 GLN A N 1
ATOM 5647 C CA . GLN A 1 700 ? -31.763 -17.085 13.713 1.00 63.19 700 GLN A CA 1
ATOM 5648 C C . GLN A 1 700 ? -32.893 -16.583 12.785 1.00 63.19 700 GLN A C 1
ATOM 5650 O O . GLN A 1 700 ? -32.607 -16.196 11.655 1.00 63.19 700 GLN A O 1
ATOM 5655 N N . PRO A 1 701 ? -34.166 -16.534 13.229 1.00 58.41 701 PRO A N 1
ATOM 5656 C CA . PRO A 1 701 ? -35.303 -16.120 12.402 1.00 58.41 701 PRO A CA 1
ATOM 5657 C C . PRO A 1 701 ? -35.349 -14.603 12.164 1.00 58.41 701 PRO A C 1
ATOM 5659 O O . PRO A 1 701 ? -36.044 -14.148 11.258 1.00 58.41 701 PRO A O 1
ATOM 5662 N N . ARG A 1 702 ? -34.632 -13.806 12.974 1.00 75.19 702 ARG A N 1
ATOM 5663 C CA . ARG A 1 702 ? -34.585 -12.344 12.850 1.00 75.19 702 ARG A CA 1
ATOM 5664 C C . ARG A 1 702 ? -33.203 -11.795 13.212 1.00 75.19 702 ARG A C 1
ATOM 5666 O O . ARG A 1 702 ? -32.767 -11.891 14.361 1.00 75.19 702 ARG A O 1
ATOM 5673 N N . PHE A 1 703 ? -32.544 -11.206 12.219 1.00 83.56 703 PHE A N 1
ATOM 5674 C CA . PHE A 1 703 ? -31.265 -10.511 12.337 1.00 83.56 703 PHE A CA 1
ATOM 5675 C C . PHE A 1 703 ? -31.479 -9.022 12.057 1.00 83.56 703 PHE A C 1
ATOM 5677 O O . PHE A 1 703 ? -32.072 -8.658 11.043 1.00 83.56 703 PHE A O 1
ATOM 5684 N N . GLU A 1 704 ? -31.035 -8.163 12.971 1.00 89.50 704 GLU A N 1
ATOM 5685 C CA . GLU A 1 704 ? -31.200 -6.714 12.885 1.00 89.50 704 GLU A CA 1
ATOM 5686 C C . GLU A 1 704 ? -29.842 -6.022 12.977 1.00 89.50 704 GLU A C 1
ATOM 5688 O O . GLU A 1 704 ? -28.984 -6.411 13.771 1.00 89.50 704 GLU A O 1
ATOM 5693 N N . ILE A 1 705 ? -29.672 -4.948 12.208 1.00 91.25 705 ILE A N 1
ATOM 5694 C CA . ILE A 1 705 ? -28.523 -4.052 12.325 1.00 91.25 705 ILE A CA 1
ATOM 5695 C C . ILE A 1 705 ? -29.027 -2.738 12.908 1.00 91.25 705 ILE A C 1
ATOM 5697 O O . ILE A 1 705 ? -29.892 -2.082 12.332 1.00 91.25 705 ILE A O 1
ATOM 5701 N N . HIS A 1 706 ? -28.502 -2.378 14.074 1.00 93.88 706 HIS A N 1
ATOM 5702 C CA . HIS A 1 706 ? -28.844 -1.147 14.777 1.00 93.88 706 HIS A CA 1
ATOM 5703 C C . HIS A 1 706 ? -27.672 -0.184 14.631 1.00 93.88 706 HIS A C 1
ATOM 5705 O O . HIS A 1 706 ? -26.569 -0.476 15.098 1.00 93.88 706 HIS A O 1
ATOM 5711 N N . ILE A 1 707 ? -27.902 0.938 13.952 1.00 95.00 707 ILE A N 1
ATOM 5712 C CA . ILE A 1 707 ? -26.882 1.958 13.710 1.00 95.00 707 ILE A CA 1
ATOM 5713 C C . ILE A 1 707 ? -27.155 3.139 14.631 1.00 95.00 707 ILE A C 1
ATOM 5715 O O . ILE A 1 707 ? -28.236 3.722 14.603 1.00 95.00 707 ILE A O 1
ATOM 5719 N N . PHE A 1 708 ? -26.156 3.487 15.432 1.00 95.69 708 PHE A N 1
ATOM 5720 C CA . PHE A 1 708 ? -26.161 4.664 16.288 1.00 95.69 708 PHE A CA 1
ATOM 5721 C C . PHE A 1 708 ? -25.161 5.668 15.745 1.00 95.69 708 PHE A C 1
ATOM 5723 O O . PHE A 1 708 ? -24.068 5.293 15.315 1.00 95.69 708 PHE A O 1
ATOM 5730 N N . VAL A 1 709 ? -25.528 6.942 15.787 1.00 94.94 709 VAL A N 1
ATOM 5731 C CA . VAL A 1 709 ? -24.671 8.046 15.365 1.00 94.94 709 VAL A CA 1
ATOM 5732 C C . VAL A 1 709 ? -24.655 9.103 16.448 1.00 94.94 709 VAL A C 1
ATOM 5734 O O . VAL A 1 709 ? -25.666 9.319 17.109 1.00 94.94 709 VAL A O 1
ATOM 5737 N N . ASP A 1 710 ? -23.501 9.727 16.640 1.00 95.06 710 ASP A N 1
ATOM 5738 C CA . ASP A 1 710 ? -23.326 10.789 17.625 1.00 95.06 710 ASP A CA 1
ATOM 5739 C C . ASP A 1 710 ? -22.220 11.752 17.174 1.00 95.06 710 ASP A C 1
ATOM 5741 O O . ASP A 1 710 ? -21.333 11.396 16.380 1.00 95.06 710 ASP A O 1
ATOM 5745 N N . ALA A 1 711 ? -22.263 12.981 17.678 1.00 94.25 711 ALA A N 1
ATOM 5746 C CA . ALA A 1 711 ? -21.271 13.996 17.389 1.00 94.25 711 ALA A CA 1
ATOM 5747 C C . ALA A 1 711 ? -20.970 14.916 18.573 1.00 94.25 711 ALA A C 1
ATOM 5749 O O . ALA A 1 711 ? -21.789 15.226 19.427 1.00 94.25 711 ALA A O 1
ATOM 5750 N N . SER A 1 712 ? -19.747 15.429 18.562 1.00 93.00 712 SER A N 1
ATOM 5751 C CA . SER A 1 712 ? -19.237 16.431 19.488 1.00 93.00 712 SER A CA 1
ATOM 5752 C C . SER A 1 712 ? -18.464 17.494 18.713 1.00 93.00 712 SER A C 1
ATOM 5754 O O . SER A 1 712 ? -18.153 17.329 17.533 1.00 93.00 712 SER A O 1
ATOM 5756 N N . GLU A 1 713 ? -18.045 18.552 19.402 1.00 90.06 713 GLU A N 1
ATOM 5757 C CA . GLU A 1 713 ? -17.172 19.581 18.823 1.00 90.06 713 GLU A CA 1
ATOM 5758 C C . GLU A 1 713 ? -15.811 19.034 18.356 1.00 90.06 713 GLU A C 1
ATOM 5760 O O . GLU A 1 713 ? -15.111 19.693 17.591 1.00 90.06 713 GLU A O 1
ATOM 5765 N N . LYS A 1 714 ? -15.410 17.839 18.818 1.00 90.75 714 LYS A N 1
ATOM 5766 C CA . LYS A 1 714 ? -14.089 17.250 18.539 1.00 90.75 714 LYS A CA 1
ATOM 5767 C C . LYS A 1 714 ? -14.126 16.113 17.529 1.00 90.75 714 LYS A C 1
ATOM 5769 O O . LYS A 1 714 ? -13.146 15.896 16.818 1.00 90.75 714 LYS A O 1
ATOM 5774 N N . ALA A 1 715 ? -15.209 15.350 17.490 1.00 93.06 715 ALA A N 1
ATOM 5775 C CA . ALA A 1 715 ? -15.337 14.165 16.653 1.00 93.06 715 ALA A CA 1
ATOM 5776 C C . ALA A 1 715 ? -16.800 13.770 16.475 1.00 93.06 715 ALA A C 1
ATOM 5778 O O . ALA A 1 715 ? -17.640 14.096 17.310 1.00 93.06 715 ALA A O 1
ATOM 5779 N N . PHE A 1 716 ? -17.064 13.017 15.417 1.00 93.44 716 PHE A N 1
ATOM 5780 C CA . PHE A 1 716 ? -18.357 12.415 15.119 1.00 93.44 716 PHE A CA 1
ATOM 5781 C C . PHE A 1 716 ? -18.150 10.965 14.676 1.00 93.44 716 PHE A C 1
ATOM 5783 O O . PHE A 1 716 ? -17.085 10.617 14.143 1.00 93.44 716 PHE A O 1
ATOM 5790 N N . ALA A 1 717 ? -19.119 10.099 14.961 1.00 94.88 717 ALA A N 1
ATOM 5791 C CA . ALA A 1 717 ? -18.964 8.664 14.765 1.00 94.88 717 ALA A CA 1
ATOM 5792 C C . ALA A 1 717 ? -20.289 7.949 14.500 1.00 94.88 717 ALA A C 1
ATOM 5794 O O . ALA A 1 717 ? -21.334 8.354 15.001 1.00 94.88 717 ALA A O 1
ATOM 5795 N N . ALA A 1 718 ? -20.195 6.842 13.768 1.00 94.94 718 ALA A N 1
ATOM 5796 C CA . ALA A 1 718 ? -21.255 5.861 13.601 1.00 94.94 718 ALA A CA 1
ATOM 5797 C C . ALA A 1 718 ? -20.806 4.508 14.151 1.00 94.94 718 ALA A C 1
ATOM 5799 O O . ALA A 1 718 ? -19.638 4.124 14.021 1.00 94.94 718 ALA A O 1
ATOM 5800 N N . VAL A 1 719 ? -21.734 3.779 14.759 1.00 95.62 719 VAL A N 1
ATOM 5801 C CA . VAL A 1 719 ? -21.508 2.445 15.313 1.00 95.62 719 VAL A CA 1
ATOM 5802 C C . VAL A 1 719 ? -22.646 1.534 14.881 1.00 95.62 719 VAL A C 1
ATOM 5804 O O . VAL A 1 719 ? -23.811 1.847 15.112 1.00 95.62 719 VAL A O 1
ATOM 5807 N N . ALA A 1 720 ? -22.307 0.395 14.283 1.00 94.38 720 ALA A N 1
ATOM 5808 C CA . ALA A 1 720 ? -23.254 -0.637 13.893 1.00 94.38 720 ALA A CA 1
ATOM 5809 C C . ALA A 1 720 ? -23.173 -1.821 14.864 1.00 94.38 720 ALA A C 1
ATOM 5811 O O . ALA A 1 720 ? -22.112 -2.428 15.044 1.00 94.38 720 ALA A O 1
ATOM 5812 N N . TYR A 1 721 ? -24.307 -2.181 15.456 1.00 93.00 721 TYR A N 1
ATOM 5813 C CA . TYR A 1 721 ? -24.470 -3.385 16.263 1.00 93.00 721 TYR A CA 1
ATOM 5814 C C . TYR A 1 721 ? -25.309 -4.410 15.512 1.00 93.00 721 TYR A C 1
ATOM 5816 O O . TYR A 1 721 ? -26.375 -4.091 14.989 1.00 93.00 721 TYR A O 1
ATOM 5824 N N . ALA A 1 722 ? -24.839 -5.651 15.498 1.00 90.19 722 ALA A N 1
ATOM 5825 C CA . ALA A 1 722 ? -25.627 -6.791 15.071 1.00 90.19 722 ALA A CA 1
ATOM 5826 C C . ALA A 1 722 ? -26.425 -7.308 16.270 1.00 90.19 722 ALA A C 1
ATOM 5828 O O . ALA A 1 722 ? -25.849 -7.611 17.318 1.00 90.19 722 ALA A O 1
ATOM 5829 N N . ARG A 1 723 ? -27.746 -7.400 16.117 1.00 87.94 723 ARG A N 1
ATOM 5830 C CA . ARG A 1 723 ? -28.666 -7.956 17.107 1.00 87.94 723 ARG A CA 1
ATOM 5831 C C . ARG A 1 723 ? -29.346 -9.182 16.515 1.00 87.94 723 ARG A C 1
ATOM 5833 O O . ARG A 1 723 ? -29.970 -9.110 15.460 1.00 87.94 723 ARG A O 1
ATOM 5840 N N . SER A 1 724 ? -29.254 -10.301 17.220 1.00 83.06 724 SER A N 1
ATOM 5841 C CA . SER A 1 724 ? -29.936 -11.545 16.862 1.00 83.06 724 SER A CA 1
ATOM 5842 C C . SER A 1 724 ? -30.906 -11.951 17.972 1.00 83.06 724 SER A C 1
ATOM 5844 O O . SER A 1 724 ? -30.637 -11.721 19.158 1.00 83.06 724 SER A O 1
ATOM 5846 N N . GLN A 1 725 ? -32.071 -12.479 17.592 1.00 72.94 725 GLN A N 1
ATOM 5847 C CA . GLN A 1 725 ? -33.151 -12.797 18.523 1.00 72.94 725 GLN A CA 1
ATOM 5848 C C . GLN A 1 725 ? -33.569 -14.266 18.412 1.00 72.94 725 GLN A C 1
ATOM 5850 O O . GLN A 1 725 ? -34.326 -14.642 17.523 1.00 72.94 725 GLN A O 1
ATOM 5855 N N . ASN A 1 726 ? -33.132 -15.050 19.400 1.00 65.12 726 ASN A N 1
ATOM 5856 C CA . ASN A 1 726 ? -33.553 -16.422 19.676 1.00 65.12 726 ASN A CA 1
ATOM 5857 C C . ASN A 1 726 ? -33.701 -16.602 21.191 1.00 65.12 726 ASN A C 1
ATOM 5859 O O . ASN A 1 726 ? -32.788 -17.068 21.871 1.00 65.12 726 ASN A O 1
ATOM 5863 N N . GLY A 1 727 ? -34.825 -16.149 21.747 1.00 73.12 727 GLY A N 1
ATOM 5864 C CA . GLY A 1 727 ? -34.970 -16.002 23.198 1.00 73.12 727 GLY A CA 1
ATOM 5865 C C . GLY A 1 727 ? -34.255 -14.741 23.690 1.00 73.12 727 GLY A C 1
ATOM 5866 O O . GLY A 1 727 ? -34.691 -13.635 23.365 1.00 73.12 727 GLY A O 1
ATOM 5867 N N . THR A 1 728 ? -33.167 -14.888 24.454 1.00 75.56 728 THR A N 1
ATOM 5868 C CA . THR A 1 728 ? -32.378 -13.750 24.960 1.00 75.56 728 THR A CA 1
ATOM 5869 C C . THR A 1 728 ? -31.651 -13.046 23.808 1.00 75.56 728 THR A C 1
ATOM 5871 O O . THR A 1 728 ? -30.877 -13.698 23.103 1.00 75.56 728 THR A O 1
ATOM 5874 N N . PRO A 1 729 ? -31.856 -11.731 23.598 1.00 81.25 729 PRO A N 1
ATOM 5875 C CA . PRO A 1 729 ? -31.177 -11.001 22.534 1.00 81.25 729 PRO A CA 1
ATOM 5876 C C . PRO A 1 729 ? -29.656 -11.057 22.695 1.00 81.25 729 PRO A C 1
ATOM 5878 O O . PRO A 1 729 ? -29.126 -10.709 23.750 1.00 81.25 729 PRO A O 1
ATOM 5881 N N . HIS A 1 730 ? -28.957 -11.453 21.634 1.00 85.56 730 HIS A N 1
ATOM 5882 C CA . HIS A 1 730 ? -27.504 -11.354 21.558 1.00 85.56 730 HIS A CA 1
ATOM 5883 C C . HIS A 1 730 ? -27.136 -10.133 20.719 1.00 85.56 730 HIS A C 1
ATOM 5885 O O . HIS A 1 730 ? -27.614 -9.995 19.591 1.00 85.56 730 HIS A O 1
ATOM 5891 N N . VAL A 1 731 ? -26.314 -9.243 21.278 1.00 88.88 731 VAL A N 1
ATOM 5892 C CA . VAL A 1 731 ? -25.892 -7.993 20.638 1.00 88.88 731 VAL A CA 1
ATOM 5893 C C . VAL A 1 731 ? -24.375 -7.937 20.605 1.00 88.88 731 VAL A C 1
ATOM 5895 O O . VAL A 1 731 ? -23.728 -8.088 21.641 1.00 88.88 731 VAL A O 1
ATOM 5898 N N . GLN A 1 732 ? -23.810 -7.668 19.432 1.00 90.38 732 GLN A N 1
ATOM 5899 C CA . GLN A 1 732 ? -22.371 -7.529 19.265 1.00 90.38 732 GLN A CA 1
ATOM 5900 C C . GLN A 1 732 ? -22.015 -6.373 18.330 1.00 90.38 732 GLN A C 1
ATOM 5902 O O . GLN A 1 732 ? -22.721 -6.081 17.367 1.00 90.38 732 GLN A O 1
ATOM 5907 N N . LEU A 1 733 ? -20.891 -5.709 18.614 1.00 92.12 733 LEU A N 1
ATOM 5908 C CA . LEU A 1 733 ? -20.328 -4.677 17.749 1.00 92.12 733 LEU A CA 1
ATOM 5909 C C . LEU A 1 733 ? -19.911 -5.282 16.397 1.00 92.12 733 LEU A C 1
ATOM 5911 O O . LEU A 1 733 ? -18.991 -6.107 16.329 1.00 92.12 733 LEU A O 1
ATOM 5915 N N . LEU A 1 734 ? -20.572 -4.845 15.324 1.00 91.44 734 LEU A N 1
ATOM 5916 C CA . LEU A 1 734 ? -20.257 -5.225 13.948 1.00 91.44 734 LEU A CA 1
ATOM 5917 C C . LEU A 1 734 ? -19.092 -4.381 13.431 1.00 91.44 734 LEU A C 1
ATOM 5919 O O . LEU A 1 734 ? -18.066 -4.921 13.025 1.00 91.44 734 LEU A O 1
ATOM 5923 N N . ALA A 1 735 ? -19.230 -3.062 13.505 1.00 93.50 735 ALA A N 1
ATOM 5924 C CA . ALA A 1 735 ? -18.217 -2.113 13.075 1.00 93.50 735 ALA A CA 1
ATOM 5925 C C . ALA A 1 735 ? -18.484 -0.732 13.675 1.00 93.50 735 ALA A C 1
ATOM 5927 O O . ALA A 1 735 ? -19.600 -0.429 14.095 1.00 93.50 735 ALA A O 1
ATOM 5928 N N . ALA A 1 736 ? -17.471 0.123 13.666 1.00 94.25 736 ALA A N 1
ATOM 5929 C CA . ALA A 1 736 ? -17.647 1.542 13.919 1.00 94.25 736 ALA A CA 1
ATOM 5930 C C . ALA A 1 736 ? -16.772 2.365 12.982 1.00 94.25 736 ALA A C 1
ATOM 5932 O O . ALA A 1 736 ? -15.840 1.871 12.351 1.00 94.25 736 ALA A O 1
ATOM 5933 N N . LYS A 1 737 ? -17.058 3.656 12.901 1.00 92.38 737 LYS A N 1
ATOM 5934 C CA . LYS A 1 737 ? -16.243 4.599 12.152 1.00 92.38 737 LYS A CA 1
ATOM 5935 C C . LYS A 1 737 ? -16.307 5.941 12.841 1.00 92.38 737 LYS A C 1
ATOM 5937 O O . LYS A 1 737 ? -17.384 6.439 13.139 1.00 92.38 737 LYS A O 1
ATOM 5942 N N . ALA A 1 738 ? -15.141 6.518 13.099 1.00 91.88 738 ALA A N 1
ATOM 5943 C CA . ALA A 1 738 ? -15.022 7.811 13.754 1.00 91.88 738 ALA A CA 1
ATOM 5944 C C . ALA A 1 738 ? -14.121 8.749 12.951 1.00 91.88 738 ALA A C 1
ATOM 5946 O O . ALA A 1 738 ? -13.080 8.347 12.409 1.00 91.88 738 ALA A O 1
ATOM 5947 N N . ARG A 1 739 ? -14.509 10.022 12.914 1.00 90.25 739 ARG A N 1
ATOM 5948 C CA . ARG A 1 739 ? -13.780 11.105 12.251 1.00 90.25 739 ARG A CA 1
ATOM 5949 C C . ARG A 1 739 ? -13.612 12.283 13.201 1.00 90.25 739 ARG A C 1
ATOM 5951 O O . ARG A 1 739 ? -14.443 12.524 14.072 1.00 90.25 739 ARG A O 1
ATOM 5958 N N . VAL A 1 740 ? -12.500 12.998 13.043 1.00 90.62 740 VAL A N 1
ATOM 5959 C CA . VAL A 1 740 ? -12.247 14.234 13.793 1.00 90.62 740 VAL A CA 1
ATOM 5960 C C . VAL A 1 740 ? -13.130 15.321 13.194 1.00 90.62 740 VAL A C 1
ATOM 5962 O O . VAL A 1 740 ? -13.222 15.429 11.970 1.00 90.62 740 VAL A O 1
ATOM 5965 N N . ALA A 1 741 ? -13.775 16.113 14.044 1.00 88.12 741 ALA A N 1
ATOM 5966 C CA . ALA A 1 741 ? -14.575 17.238 13.595 1.00 88.12 741 ALA A CA 1
ATOM 5967 C C . ALA A 1 741 ? -13.676 18.258 12.863 1.00 88.12 741 ALA A C 1
ATOM 5969 O O . ALA A 1 741 ? -12.511 18.434 13.237 1.00 88.12 741 ALA A O 1
ATOM 5970 N N . PRO A 1 742 ? -14.167 18.922 11.808 1.00 82.06 742 PRO A N 1
ATOM 5971 C CA . PRO A 1 742 ? -13.379 19.892 11.054 1.00 82.06 742 PRO A CA 1
ATOM 5972 C C . PRO A 1 742 ? -12.906 21.059 11.929 1.00 82.06 742 PRO A C 1
ATOM 5974 O O . PRO A 1 742 ? -13.593 21.468 12.860 1.00 82.06 742 PRO A O 1
ATOM 5977 N N . ILE A 1 743 ? -11.760 21.656 11.580 1.00 77.50 743 ILE A N 1
ATOM 5978 C CA . ILE A 1 743 ? -11.248 22.854 12.278 1.00 77.50 743 ILE A CA 1
ATOM 5979 C C . ILE A 1 743 ? -12.236 24.023 12.151 1.00 77.50 743 ILE A C 1
ATOM 5981 O O . ILE A 1 743 ? -12.392 24.813 13.079 1.00 77.50 743 ILE A O 1
ATOM 5985 N N . LYS A 1 744 ? -12.913 24.133 11.000 1.00 77.81 744 LYS A N 1
ATOM 5986 C CA . LYS A 1 744 ? -14.022 25.069 10.826 1.00 77.81 744 LYS A CA 1
ATOM 5987 C C . LYS A 1 744 ? -15.242 24.513 11.555 1.00 77.81 744 LYS A C 1
ATOM 5989 O O . LYS A 1 744 ? -15.801 23.508 11.123 1.00 77.81 744 LYS A O 1
ATOM 5994 N N . THR A 1 745 ? -15.653 25.193 12.620 1.00 77.75 745 THR A N 1
ATOM 5995 C CA . THR A 1 745 ? -16.775 24.779 13.462 1.00 77.75 745 THR A CA 1
ATOM 5996 C C . THR A 1 745 ? -18.044 24.573 12.638 1.00 77.75 745 THR A C 1
ATOM 5998 O O . THR A 1 745 ? -18.455 25.440 11.862 1.00 77.75 745 THR A O 1
ATOM 6001 N N . LEU A 1 746 ? -18.668 23.415 12.830 1.00 82.44 746 LEU A N 1
ATOM 6002 C CA . LEU A 1 746 ? -20.006 23.090 12.353 1.00 82.44 746 LEU A CA 1
ATOM 6003 C C . LEU A 1 746 ? -20.929 22.902 13.557 1.00 82.44 746 LEU A C 1
ATOM 6005 O O . LEU A 1 746 ? -20.464 22.632 14.662 1.00 82.44 746 LEU A O 1
ATOM 6009 N N . SER A 1 747 ? -22.237 23.024 13.343 1.00 87.06 747 SER A N 1
ATOM 6010 C CA . SER A 1 747 ? -23.209 22.695 14.384 1.00 87.06 747 SER A CA 1
ATOM 6011 C C . SER A 1 747 ? -23.207 21.189 14.673 1.00 87.06 747 SER A C 1
ATOM 6013 O O . SER A 1 747 ? -23.026 20.382 13.757 1.00 87.06 747 SER A O 1
ATOM 6015 N N . ILE A 1 748 ? -23.453 20.811 15.933 1.00 91.25 748 ILE A N 1
ATOM 6016 C CA . ILE A 1 748 ? -23.555 19.401 16.346 1.00 91.25 748 ILE A CA 1
ATOM 6017 C C . ILE A 1 748 ? -24.589 18.632 15.505 1.00 91.25 748 ILE A C 1
ATOM 6019 O O . ILE A 1 748 ? -24.194 17.620 14.933 1.00 91.25 748 ILE A O 1
ATOM 6023 N N . PRO A 1 749 ? -25.817 19.141 15.253 1.00 91.94 749 PRO A N 1
ATOM 6024 C CA . PRO A 1 749 ? -26.773 18.435 14.394 1.00 91.94 749 PRO A CA 1
ATOM 6025 C C . PRO A 1 749 ? -26.258 18.181 12.973 1.00 91.94 749 PRO A C 1
ATOM 6027 O O . PRO A 1 749 ? -26.547 17.156 12.362 1.00 91.94 749 PRO A O 1
ATOM 6030 N N . ARG A 1 750 ? -25.444 19.093 12.418 1.00 87.81 750 ARG A N 1
ATOM 6031 C CA . ARG A 1 750 ? -24.828 18.867 11.105 1.00 87.81 750 ARG A CA 1
ATOM 6032 C C . ARG A 1 750 ? -23.775 17.766 11.173 1.00 87.81 750 ARG A C 1
ATOM 6034 O O . ARG A 1 750 ? -23.672 16.994 10.229 1.00 87.81 750 ARG A O 1
ATOM 6041 N N . LEU A 1 751 ? -22.998 17.697 12.251 1.00 87.88 751 LEU A N 1
ATOM 6042 C CA . LEU A 1 751 ? -22.020 16.630 12.459 1.00 87.88 751 LEU A CA 1
ATOM 6043 C C . LEU A 1 751 ? -22.689 15.271 12.718 1.00 87.88 751 LEU A C 1
ATOM 6045 O O . LEU A 1 751 ? -22.180 14.270 12.229 1.00 87.88 751 LEU A O 1
ATOM 6049 N N . GLU A 1 752 ? -23.840 15.225 13.390 1.00 91.31 752 GLU A N 1
ATOM 6050 C CA . GLU A 1 752 ? -24.650 14.003 13.538 1.00 91.31 752 GLU A CA 1
ATOM 6051 C C . GLU A 1 752 ? -25.144 13.497 12.175 1.00 91.31 752 GLU A C 1
ATOM 6053 O O . GLU A 1 752 ? -25.008 12.318 11.855 1.00 91.31 752 GLU A O 1
ATOM 6058 N N . LEU A 1 753 ? -25.623 14.399 11.308 1.00 89.50 753 LEU A N 1
ATOM 6059 C CA . LEU A 1 753 ? -25.986 14.045 9.931 1.00 89.50 753 LEU A CA 1
ATOM 6060 C C . LEU A 1 753 ? -24.777 13.566 9.112 1.00 89.50 753 LEU A C 1
ATOM 6062 O O . LEU A 1 753 ? -24.918 12.686 8.271 1.00 89.50 753 LEU A O 1
ATOM 6066 N N . GLN A 1 754 ? -23.584 14.118 9.353 1.00 86.50 754 GLN A N 1
ATOM 6067 C CA . GLN A 1 754 ? -22.347 13.627 8.732 1.00 86.50 754 GLN A CA 1
ATOM 6068 C C . GLN A 1 754 ? -21.935 12.257 9.285 1.00 86.50 754 GLN A C 1
ATOM 6070 O O . GLN A 1 754 ? -21.429 11.431 8.531 1.00 86.50 754 GLN A O 1
ATOM 6075 N N . ALA A 1 755 ? -22.176 11.988 10.570 1.00 89.75 755 ALA A N 1
ATOM 6076 C CA . ALA A 1 755 ? -21.977 10.668 11.155 1.00 89.75 755 ALA A CA 1
ATOM 6077 C C . ALA A 1 755 ? -22.903 9.623 10.523 1.00 89.75 755 ALA A C 1
ATOM 6079 O O . ALA A 1 755 ? -22.442 8.527 10.241 1.00 89.75 755 ALA A O 1
ATOM 6080 N N . ALA A 1 756 ? -24.152 9.971 10.203 1.00 87.00 756 ALA A N 1
ATOM 6081 C CA . ALA A 1 756 ? -25.075 9.082 9.487 1.00 87.00 756 ALA A CA 1
ATOM 6082 C C . ALA A 1 756 ? -24.613 8.667 8.080 1.00 87.00 756 ALA A C 1
ATOM 6084 O O . ALA A 1 756 ? -25.121 7.686 7.546 1.00 87.00 756 ALA A O 1
ATOM 6085 N N . LEU A 1 757 ? -23.651 9.381 7.491 1.00 84.50 757 LEU A N 1
ATOM 6086 C CA . LEU A 1 757 ? -23.071 9.059 6.184 1.00 84.50 757 LEU A CA 1
ATOM 6087 C C . LEU A 1 757 ? -21.803 8.192 6.272 1.00 84.50 757 LEU A C 1
ATOM 6089 O O . LEU A 1 757 ? -21.282 7.788 5.232 1.00 84.50 757 LEU A O 1
ATOM 6093 N N . LEU A 1 758 ? -21.261 7.964 7.476 1.00 82.00 758 LEU A N 1
ATOM 6094 C CA . LEU A 1 758 ? -20.034 7.183 7.685 1.00 82.00 758 LEU A CA 1
ATOM 6095 C C . LEU A 1 758 ? -20.254 5.696 7.443 1.00 82.00 758 LEU A C 1
ATOM 6097 O O . LEU A 1 758 ? -19.329 5.115 6.812 1.00 82.00 758 LEU A O 1
#

Secondary structure (DSSP, 8-state):
-HHHHHHHTT--TTTSS-SSS-GGG-TT--B--STT--SBS-GGG------S------------------------------------EEPSEEEEEEEETTEEEEEEEEE-TTBSS-EEEHHHHHHTT---EE--EEEE-GGG-EEEETT-EEEEEEEE-TT--EEEEEEEEEES---PPPEEE-HHHHHHH-GGGTT-----EEEE--SEEE-GGGGGGTS-SEEE--STTS-EEEEETTEEEEEEESSS--------B---HHHHHHHHHHT-STTSS----------HHHHHHHHHHHHH-EEETTEEEE---BSSTT------HHHHHHHHHHHHHHHHT-HHHHHHHHHHHHHHHHTTSEEEPPHHHHHS--TT--B--EEEEEETTSSS-EEEEEE-TT--BTTB-GGGGB------SPPHHHHHHHTTTSSEEEEEEETTGGGGEEEPTTTGGGGEEEE-TT-TTSPPEEEEE-BPPTT-TTHHHHHHHHHHHHHHHTTTTSGGGHHHHHHSEETTEEEEEESSHHHHHHHHHHHHHHHHHTT--EEEEEES-HHHHHTS-GGGB-HHHHHHHHTT----EEETTEEEETTTTEEE----GGGS-HHHHTTSSPPBHHHHHHHHHTS--TT-TTHHHHHHHHHHHHHHHHH-S-SSSBPPTTTHHHHHHHHHHHHGGGG-EEES---S-S--S-EEEEEEEEE-SSEEEEEEEEEE-SSSPEEEEEEEEEEEPPSS---HHHHHHHHTT-

Organism: NCBI:txid58242

InterPro domains:
  IPR000477 Reverse transcriptase domain [PF00078] (436-552)
  IPR008042 Retrotransposon Pao-like, RNAseH-like domain [PF05380] (624-757)
  IPR043128 Reverse transcriptase/Diguanylate cyclase domain [G3DSA:3.30.70.270] (437-554)
  IPR043502 DNA/RNA polymerase superfamily [SSF56672] (349-756)

Sequence (758 aa):
DRLKTAKNNRLCFGCLASSSHSMYDCEKARQCGVDGCERKHHRMLHLSPRGPRAEHSSLGKSETSEKREDPGATQATSYHHRSGGSSTTLYQVLPVTLMKNGRSVKTFAFLDPGSSLTLIEKDTAQELQLTGETIPLRLSWTQNVSSMDDESLRVRVAVRGASKQIYKLGNVRTIENLNLPKQALNYEELGEKYPHLKGLPIQSFSEIRPTILIGIAHSHLLNAIESKTGRQGEPIATKTKLGWLIWGESRPDSENYSMVIKEEEIFRENMKRYFSIEDFGVNTSVELPKAADEKRAEEILRKTLKFEDGRYEAGLLWKEDDHKFPNSLFHAIKRLSNLEDKLERDPDLKQWALKTFRDYVAKGYARKLEPVEMIRDADKLFYLPHFITVNKNKNPPRPRLVFDAAAKIEGQSFNSALLPGPDINASLFGVLVRFREGRYAVCGDIKEMFHQVRVRKEDQNAQRFVWRDCERNRYPDQYVMQIMTFGSTCSPYCAQAAKNENARRLKDKYPLALAPITNQHYVDDYEDSFNNLEDAIETVRQVIKAHEEGGFFITKFCANNRKLIEAIPRDRLDEGHVKHLENRADESAKILGVYWNANKDNVGFKVTMDKLPAEVRTSIRRPTKREVLSFVMSVFDPLGLISNLTIQGKILMQELHKETSEWDKPISKGLEPLWASWLERIKSANHIKIPRWILSNELQPRFEIHIFVDASEKAFAAVAYARSQNGTPHVQLLAAKARVAPIKTLSIPRLELQAALL

Radius of gyration: 35.6 Å; chains: 1; bounding box: 83×110×86 Å

Foldseek 3Di:
DVVVVLVVVCAAQQPSPDNPDHLVPDPNFDQLPDPNGRDGGDVSPDDDDDDDDDDDDDDDDDDDDDDDDDDDDDPDPDDPDDPDDDAFFFFFKAWKWKADDPDIDIFIEGEDQQDPAKEFEPVVCVSRVWAADQDKDWFAWPPQDIDIDSRKGQTKIWMAAPLRDIDIDGRYIYDNDPPADFDWDDLVVLVVVFVQSPPFPGDTDHRGDGRMYDYCSPVQQNDFPDKGDDDPQRWIWTQGPRGIDIGGGPDDDDDDDDGHGDDPVVVVVVLQLQQDPVNLPPPPPPVPPPPPLQVQQVVQQVVAWDFDPLATEGAFAFPDPQDDDDDAAVVQVVLQVVQLVVCVVPVVVLVVVLVVVVVCVVVVQKDFDDPVRVPDDAGLAAAFHKHWDWQVVDVVIDIDIAGCQVDDDPRDGVQNRGRLHDPQFAQLLQLLLQLQAADKKKKWFWPPLQSRYFYDPSRQSNHKHWDDSSPVVDDTTIMTGGTGGPPHSHSQVSSLCLQQVLLVVCCVVLVLQNCQSRHNDRRGMGIHHHHDLVSLLSSVVSNCVSCSSHSIHMACMAILDPVSVVSDDPRRHNPVRNVCLVVVHQAWDQGSQWTADSPQQWIAFDQDPVLAPPCCSVVVAAAFLQSLVSSLVSTDDSQCPVVVLSLLSVLLNVVQVVVDPRGRDGDDPVSRVSVVVSVVVVNCRRVDIFRSHQDPHDDFPDKDWDKDWFDDQFKIKIWIWIWTDDPDIDIGTSGMDMGTNRPPGDDRVVSRVSNVVD